Protein AF-0000000076583635 (afdb_homodimer)

Nearest PDB structures (foldseek):
  2ido-assembly1_A  TM=6.395E-01  e=7.841E-05  Escherichia coli
  9ava-assembly6_K  TM=5.886E-01  e=1.696E-04  Homo sapiens
  9ava-assembly2_B  TM=6.023E-01  e=4.446E-04  Homo sapiens
  9ava-assembly4_H  TM=5.929E-01  e=3.910E-04  Homo sapiens
  8fyc-assembly1_K  TM=5.347E-01  e=2.391E-02  Megasphaera

Secondary structure (DSSP, 8-state):
---------B-SSPPPHHHHHHH---HHHHTTSPBS-HHHHHHHHHHHTT--EEESSIIIIIHHHHHHHHHHTT--S-S-TT--EEEHHHHHHHHS--SHHHHHHHHH-S--TTTTT-HHHHHHHHHHHHHHHHHH-TTS-SSHHHHHHHHHTTBSSTTSSEEEETTEEEE-SGGGTT-BHHHHHHH-HHHHHHHHHHSTTHHHHHHHH-/---------B-SSPPPHHHHHHH---HHHHTTSPBS-HHHHHHHHHHHTT--EEESSIIIIIHHHHHHHHHHTT--S-S-TT--EEEHHHHHHHHS--SHHHHHHHHH-S--TTTTT-HHHHHHHHHHHHHHHHHH-TTS-SSHHHHHHHHHTTBSSTTSSEEEETTEEEE-SGGGTT-BHHHHHHH-HHHHHHHHHHSTTHHHHHHHH-

Solvent-accessible surface area (backbone atoms only — not comparable to full-atom values): 23650 Å² total; per-residue (Å²): 135,88,76,87,65,91,78,72,53,26,79,88,57,86,65,54,68,72,55,25,72,63,53,67,61,47,61,79,75,26,67,82,35,53,57,79,35,67,67,54,48,54,52,50,48,61,70,49,54,96,47,72,44,74,32,63,48,20,49,67,40,52,52,50,52,48,30,48,53,33,41,75,63,70,40,71,71,36,76,50,87,82,50,42,46,34,24,45,40,49,48,48,48,70,73,54,59,77,48,69,55,44,38,28,35,72,45,61,71,40,88,41,76,87,57,57,56,35,72,65,47,46,52,51,47,32,52,47,30,42,55,23,45,53,69,74,36,77,83,55,62,92,44,65,66,51,38,14,48,62,50,41,63,50,35,73,39,64,73,40,47,28,24,47,58,86,92,40,52,20,29,53,44,78,93,50,45,69,39,43,45,72,54,38,58,72,74,33,44,69,56,50,52,50,44,24,67,68,44,75,58,36,65,61,54,51,55,69,71,97,136,87,78,86,66,92,77,72,54,26,80,88,58,86,65,54,68,71,56,26,73,64,53,67,60,48,59,78,75,26,66,82,35,54,56,79,35,65,68,53,49,52,52,49,49,62,72,51,55,95,46,73,43,74,33,64,49,21,47,68,39,53,52,50,50,48,30,49,55,34,41,74,64,70,40,70,70,36,76,51,86,82,50,43,46,33,25,44,40,49,48,49,48,70,73,55,58,77,50,70,54,42,41,29,35,69,46,62,70,40,88,43,76,87,55,57,58,36,72,65,49,46,52,51,47,31,50,48,29,44,54,24,45,54,68,74,36,77,83,53,62,92,45,66,66,52,39,12,48,62,49,42,62,50,35,73,38,64,72,41,47,28,25,48,57,84,92,40,52,20,29,53,43,77,95,51,45,69,40,42,46,73,53,38,57,73,75,34,44,67,56,51,53,50,44,24,67,68,44,76,58,37,65,61,53,52,54,70,72,96

Structure (mmCIF, N/CA/C/O backbone):
data_AF-0000000076583635-model_v1
#
loop_
_entity.id
_entity.type
_entity.pdbx_description
1 polymer 'Exonuclease domain-containing protein'
#
loop_
_atom_site.group_PDB
_atom_site.id
_atom_site.type_symbol
_atom_site.label_atom_id
_atom_site.label_alt_id
_atom_site.label_comp_id
_atom_site.label_asym_id
_atom_site.label_entity_id
_atom_site.label_seq_id
_atom_site.pdbx_PDB_ins_code
_atom_site.Cartn_x
_atom_site.Cartn_y
_atom_site.Cartn_z
_atom_site.occupancy
_atom_site.B_iso_or_equiv
_atom_site.auth_seq_id
_atom_site.auth_comp_id
_atom_site.auth_asym_id
_atom_site.auth_atom_id
_atom_site.pdbx_PDB_model_num
ATOM 1 N N . MET A 1 1 ? 5.758 25.328 23.984 1 67.56 1 MET A N 1
ATOM 2 C CA . MET A 1 1 ? 5.074 24.672 22.891 1 67.56 1 MET A CA 1
ATOM 3 C C . MET A 1 1 ? 3.934 25.516 22.344 1 67.56 1 MET A C 1
ATOM 5 O O . MET A 1 1 ? 3.123 26.031 23.125 1 67.56 1 MET A O 1
ATOM 9 N N . GLN A 1 2 ? 4.137 25.953 21.094 1 82.69 2 GLN A N 1
ATOM 10 C CA . GLN A 1 2 ? 3.07 26.75 20.484 1 82.69 2 GLN A CA 1
ATOM 11 C C . GLN A 1 2 ? 2.064 25.844 19.766 1 82.69 2 GLN A C 1
ATOM 13 O O . GLN A 1 2 ? 2.443 24.859 19.141 1 82.69 2 GLN A O 1
ATOM 18 N N . VAL A 1 3 ? 0.842 26.078 20.125 1 80.94 3 VAL A N 1
ATOM 19 C CA . VAL A 1 3 ? -0.227 25.328 19.484 1 80.94 3 VAL A CA 1
ATOM 20 C C . VAL A 1 3 ? -1.047 26.25 18.594 1 80.94 3 VAL A C 1
ATOM 22 O O . VAL A 1 3 ? -1.527 27.297 19.047 1 80.94 3 VAL A O 1
ATOM 25 N N . LEU A 1 4 ? -0.968 25.875 17.391 1 83.06 4 LEU A N 1
ATOM 26 C CA . LEU A 1 4 ? -1.812 26.594 16.438 1 83.06 4 LEU A CA 1
ATOM 27 C C . LEU A 1 4 ? -3.02 25.75 16.047 1 83.06 4 LEU A C 1
ATOM 29 O O . LEU A 1 4 ? -2.875 24.734 15.359 1 83.06 4 LEU A O 1
ATOM 33 N N . GLY A 1 5 ? -4.168 26.078 16.547 1 76.38 5 GLY A N 1
ATOM 34 C CA . GLY A 1 5 ? -5.395 25.359 16.25 1 76.38 5 GLY A CA 1
ATOM 35 C C . GLY A 1 5 ? -5.902 24.547 17.422 1 76.38 5 GLY A C 1
ATOM 36 O O . GLY A 1 5 ? -5.418 24.703 18.547 1 76.38 5 GLY A O 1
ATOM 37 N N . PRO A 1 6 ? -6.824 23.875 17.078 1 82.69 6 PRO A N 1
ATOM 38 C CA . PRO A 1 6 ? -7.41 23.5 15.789 1 82.69 6 PRO A CA 1
ATOM 39 C C . PRO A 1 6 ? -8.227 24.641 15.164 1 82.69 6 PRO A C 1
ATOM 41 O O . PRO A 1 6 ? -8.875 25.406 15.883 1 82.69 6 PRO A O 1
ATOM 44 N N . HIS A 1 7 ? -8.086 24.703 13.859 1 87.94 7 HIS A N 1
ATOM 45 C CA . HIS A 1 7 ? -8.883 25.578 13.023 1 87.94 7 HIS A CA 1
ATOM 46 C C . HIS A 1 7 ? -9.734 24.797 12.039 1 87.94 7 HIS A C 1
ATOM 48 O O . HIS A 1 7 ? -9.273 23.812 11.469 1 87.94 7 HIS A O 1
ATOM 54 N N . ARG A 1 8 ? -10.969 25.266 11.891 1 89.69 8 ARG A N 1
ATOM 55 C CA . ARG A 1 8 ? -11.828 24.719 10.852 1 89.69 8 ARG A CA 1
ATOM 56 C C . ARG A 1 8 ? -11.93 25.688 9.664 1 89.69 8 ARG A C 1
ATOM 58 O O . ARG A 1 8 ? -12.047 26.891 9.852 1 89.69 8 ARG A O 1
ATOM 65 N N . PHE A 1 9 ? -11.758 25.109 8.555 1 91.69 9 PHE A N 1
ATOM 66 C CA . PHE A 1 9 ? -11.898 25.906 7.34 1 91.69 9 PHE A CA 1
ATOM 67 C C . PHE A 1 9 ? -13.039 25.375 6.477 1 91.69 9 PHE A C 1
ATOM 69 O O . PHE A 1 9 ? -13.281 24.172 6.426 1 91.69 9 PHE A O 1
ATOM 76 N N . ASN A 1 10 ? -13.703 26.297 5.805 1 91.19 10 ASN A N 1
ATOM 77 C CA . ASN A 1 10 ? -14.695 25.938 4.809 1 91.19 10 ASN A CA 1
ATOM 78 C C . ASN A 1 10 ? -14.047 25.391 3.539 1 91.19 10 ASN A C 1
ATOM 80 O O . ASN A 1 10 ? -13.312 26.109 2.857 1 91.19 10 ASN A O 1
ATOM 84 N N . PRO A 1 11 ? -14.297 24.141 3.215 1 88.62 11 PRO A N 1
ATOM 85 C CA . PRO A 1 11 ? -13.664 23.547 2.039 1 88.62 11 PRO A CA 1
ATOM 86 C C . PRO A 1 11 ? -14.305 24 0.728 1 88.62 11 PRO A C 1
ATOM 88 O O . PRO A 1 11 ? -13.758 23.734 -0.35 1 88.62 11 PRO A O 1
ATOM 91 N N . ASP A 1 12 ? -15.383 24.609 0.756 1 86.31 12 ASP A N 1
ATOM 92 C CA . ASP A 1 12 ? -16.109 25.141 -0.391 1 86.31 12 ASP A CA 1
ATOM 93 C C . ASP A 1 12 ? -16.703 24.016 -1.235 1 86.31 12 ASP A C 1
ATOM 95 O O . ASP A 1 12 ? -17.031 24.219 -2.408 1 86.31 12 ASP A O 1
ATOM 99 N N . ILE A 1 13 ? -16.625 22.828 -0.753 1 86.12 13 ILE A N 1
ATOM 100 C CA . ILE A 1 13 ? -17.266 21.656 -1.351 1 86.12 13 ILE A CA 1
ATOM 101 C C . ILE A 1 13 ? -18.016 20.859 -0.272 1 86.12 13 ILE A C 1
ATOM 103 O O . ILE A 1 13 ? -17.656 20.938 0.909 1 86.12 13 ILE A O 1
ATOM 107 N N . PRO A 1 14 ? -19.031 20.234 -0.722 1 88.75 14 PRO A N 1
ATOM 108 C CA . PRO A 1 14 ? -19.75 19.422 0.274 1 88.75 14 PRO A CA 1
ATOM 109 C C . PRO A 1 14 ? -18.859 18.359 0.917 1 88.75 14 PRO A C 1
ATOM 111 O O . PRO A 1 14 ? -18.031 17.75 0.238 1 88.75 14 PRO A O 1
ATOM 114 N N . ILE A 1 15 ? -19.047 18.203 2.211 1 85.31 15 ILE A N 1
ATOM 115 C CA . ILE A 1 15 ? -18.344 17.156 2.945 1 85.31 15 ILE A CA 1
ATOM 116 C C . ILE A 1 15 ? -19.031 15.812 2.729 1 85.31 15 ILE A C 1
ATOM 118 O O . ILE A 1 15 ? -20.234 15.664 3.012 1 85.31 15 ILE A O 1
ATOM 122 N N . PRO A 1 16 ? -18.234 14.883 2.254 1 80.88 16 PRO A N 1
ATOM 123 C CA . PRO A 1 16 ? -18.844 13.57 2.043 1 80.88 16 PRO A CA 1
ATOM 124 C C . PRO A 1 16 ? -19.406 12.969 3.328 1 80.88 16 PRO A C 1
ATOM 126 O O . PRO A 1 16 ? -18.828 13.125 4.402 1 80.88 16 PRO A O 1
ATOM 129 N N . ALA A 1 17 ? -20.484 12.211 3.223 1 81.5 17 ALA A N 1
ATOM 130 C CA . ALA A 1 17 ? -21.172 11.602 4.363 1 81.5 17 ALA A CA 1
ATOM 131 C C . ALA A 1 17 ? -20.234 10.641 5.109 1 81.5 17 ALA A C 1
ATOM 133 O O . ALA A 1 17 ? -20.266 10.57 6.34 1 81.5 17 ALA A O 1
ATOM 134 N N . GLU A 1 18 ? -19.391 10 4.387 1 76.56 18 GLU A N 1
ATOM 135 C CA . GLU A 1 18 ? -18.453 9.047 4.977 1 76.56 18 GLU A CA 1
ATOM 136 C C . GLU A 1 18 ? -17.438 9.742 5.883 1 76.56 18 GLU A C 1
ATOM 138 O O . GLU A 1 18 ? -17.062 9.211 6.926 1 76.56 18 GLU A O 1
ATOM 143 N N . ALA A 1 19 ? -17.031 10.867 5.445 1 78.88 19 ALA A N 1
ATOM 144 C CA . ALA A 1 19 ? -16.094 11.641 6.254 1 78.88 19 ALA A CA 1
ATOM 145 C C . ALA A 1 19 ? -16.766 12.148 7.531 1 78.88 19 ALA A C 1
ATOM 147 O O . ALA A 1 19 ? -16.188 12.055 8.617 1 78.88 19 ALA A O 1
ATOM 148 N N . THR A 1 20 ? -18.016 12.617 7.387 1 84.69 20 THR A N 1
ATOM 149 C CA . THR A 1 20 ? -18.781 13.094 8.531 1 84.69 20 THR A CA 1
ATOM 150 C C . THR A 1 20 ? -18.984 11.969 9.547 1 84.69 20 THR A C 1
ATOM 152 O O . THR A 1 20 ? -18.938 12.203 10.75 1 84.69 20 THR A O 1
ATOM 155 N N . ALA A 1 21 ? -19.172 10.844 9.086 1 82.06 21 ALA A N 1
ATOM 156 C CA . ALA A 1 21 ? -19.391 9.695 9.945 1 82.06 21 ALA A CA 1
ATOM 157 C C . ALA A 1 21 ? -18.156 9.383 10.789 1 82.06 21 ALA A C 1
ATOM 159 O O . ALA A 1 21 ? -18.266 8.867 11.898 1 82.06 21 ALA A O 1
ATOM 160 N N . ILE A 1 22 ? -17.047 9.781 10.312 1 78.56 22 ILE A N 1
ATOM 161 C CA . ILE A 1 22 ? -15.781 9.453 10.961 1 78.56 22 ILE A CA 1
ATOM 162 C C . ILE A 1 22 ? -15.406 10.562 11.938 1 78.56 22 ILE A C 1
ATOM 164 O O . ILE A 1 22 ? -15.148 10.297 13.117 1 78.56 22 ILE A O 1
ATOM 168 N N . HIS A 1 23 ? -15.383 11.773 11.438 1 81.5 23 HIS A N 1
ATOM 169 C CA . HIS A 1 23 ? -14.836 12.828 12.281 1 81.5 23 HIS A CA 1
ATOM 170 C C . HIS A 1 23 ? -15.953 13.688 12.883 1 81.5 23 HIS A C 1
ATOM 172 O O . HIS A 1 23 ? -15.695 14.523 13.75 1 81.5 23 HIS A O 1
ATOM 178 N N . GLY A 1 24 ? -17.219 13.625 12.367 1 85.31 24 GLY A N 1
ATOM 179 C CA . GLY A 1 24 ? -18.375 14.273 12.969 1 85.31 24 GLY A CA 1
ATOM 180 C C . GLY A 1 24 ? -18.547 15.711 12.523 1 85.31 24 GLY A C 1
ATOM 181 O O . GLY A 1 24 ? -19.406 16.422 13.031 1 85.31 24 GLY A O 1
ATOM 182 N N . ILE A 1 25 ? -17.734 16.203 11.617 1 89 25 ILE A N 1
ATOM 183 C CA . ILE A 1 25 ? -17.812 17.578 11.125 1 89 25 ILE A CA 1
ATOM 184 C C . ILE A 1 25 ? -18.781 17.641 9.945 1 89 25 ILE A C 1
ATOM 186 O O . ILE A 1 25 ? -18.641 16.891 8.977 1 89 25 ILE A O 1
ATOM 190 N N . THR A 1 26 ? -19.75 18.453 10.039 1 92.38 26 THR A N 1
ATOM 191 C CA . THR A 1 26 ? -20.766 18.578 9 1 92.38 26 THR A CA 1
ATOM 192 C C . THR A 1 26 ? -20.547 19.859 8.195 1 92.38 26 THR A C 1
ATOM 194 O O . THR A 1 26 ? -19.766 20.719 8.578 1 92.38 26 THR A O 1
ATOM 197 N N . ASP A 1 27 ? -21.344 19.906 7.082 1 92.62 27 ASP A N 1
ATOM 198 C CA . ASP A 1 27 ? -21.297 21.125 6.273 1 92.62 27 ASP A CA 1
ATOM 199 C C . ASP A 1 27 ? -21.75 22.344 7.082 1 92.62 27 ASP A C 1
ATOM 201 O O . ASP A 1 27 ? -21.203 23.438 6.922 1 92.62 27 ASP A O 1
ATOM 205 N N . ALA A 1 28 ? -22.688 22.188 7.887 1 95 28 ALA A N 1
ATOM 206 C CA . ALA A 1 28 ? -23.203 23.266 8.727 1 95 28 ALA A CA 1
ATOM 207 C C . ALA A 1 28 ? -22.125 23.766 9.68 1 95 28 ALA A C 1
ATOM 209 O O . ALA A 1 28 ? -22.062 24.969 9.961 1 95 28 ALA A O 1
ATOM 210 N N . ASP A 1 29 ? -21.281 22.875 10.133 1 93.81 29 ASP A N 1
ATOM 211 C CA . ASP A 1 29 ? -20.234 23.203 11.094 1 93.81 29 ASP A CA 1
ATOM 212 C C . ASP A 1 29 ? -19.203 24.141 10.484 1 93.81 29 ASP A C 1
ATOM 214 O O . ASP A 1 29 ? -18.547 24.906 11.195 1 93.81 29 ASP A O 1
ATOM 218 N N . VAL A 1 30 ? -19.125 24.031 9.109 1 93.56 30 VAL A N 1
ATOM 219 C CA . VAL A 1 30 ? -18.016 24.766 8.508 1 93.56 30 VAL A CA 1
ATOM 220 C C . VAL A 1 30 ? -18.562 25.859 7.59 1 93.56 30 VAL A C 1
ATOM 222 O O . VAL A 1 30 ? -17.797 26.578 6.938 1 93.56 30 VAL A O 1
ATOM 225 N N . ALA A 1 31 ? -19.828 26.031 7.551 1 92.81 31 ALA A N 1
ATOM 226 C CA . ALA A 1 31 ? -20.469 26.953 6.621 1 92.81 31 ALA A CA 1
ATOM 227 C C . ALA A 1 31 ? -20.016 28.375 6.855 1 92.81 31 ALA A C 1
ATOM 229 O O . ALA A 1 31 ? -19.859 29.156 5.906 1 92.81 31 ALA A O 1
ATOM 230 N N . THR A 1 32 ? -19.719 28.766 8.117 1 93.75 32 THR A N 1
ATOM 231 C CA . THR A 1 32 ? -19.375 30.141 8.438 1 93.75 32 THR A CA 1
ATOM 232 C C . THR A 1 32 ? -17.875 30.266 8.719 1 93.75 32 THR A C 1
ATOM 234 O O . THR A 1 32 ? -17.406 31.344 9.094 1 93.75 32 THR A O 1
ATOM 237 N N . CYS A 1 33 ? -17.234 29.188 8.641 1 92.81 33 CYS A N 1
ATOM 238 C CA . CYS A 1 33 ? -15.789 29.219 8.836 1 92.81 33 CYS A CA 1
ATOM 239 C C . CYS A 1 33 ? -15.094 29.891 7.656 1 92.81 33 CYS A C 1
ATOM 241 O O . CYS A 1 33 ? -15.633 29.922 6.547 1 92.81 33 CYS A O 1
ATOM 243 N N . PRO A 1 34 ? -13.953 30.453 7.969 1 91.75 34 PRO A N 1
ATOM 244 C CA . PRO A 1 34 ? -13.203 31.031 6.848 1 91.75 34 PRO A CA 1
ATOM 245 C C . PRO A 1 34 ? -12.68 29.984 5.879 1 91.75 34 PRO A C 1
ATOM 247 O O . PRO A 1 34 ? -12.516 28.812 6.258 1 91.75 34 PRO A O 1
ATOM 250 N N . LYS A 1 35 ? -12.484 30.406 4.668 1 90 35 LYS A N 1
ATOM 251 C CA . LYS A 1 35 ? -11.773 29.562 3.711 1 90 35 LYS A CA 1
ATOM 252 C C . LYS A 1 35 ? -10.266 29.594 3.953 1 90 35 LYS A C 1
ATOM 254 O O . LYS A 1 35 ? -9.75 30.562 4.516 1 90 35 LYS A O 1
ATOM 259 N N . PHE A 1 36 ? -9.664 28.469 3.646 1 90.5 36 PHE A N 1
ATOM 260 C CA . PHE A 1 36 ? -8.211 28.562 3.627 1 90.5 36 PHE A CA 1
ATOM 261 C C . PHE A 1 36 ? -7.738 29.531 2.551 1 90.5 36 PHE A C 1
ATOM 263 O O . PHE A 1 36 ? -7.672 29.172 1.372 1 90.5 36 PHE A O 1
ATOM 270 N N . GLY A 1 37 ? -7.547 30.703 2.9 1 88.69 37 GLY A N 1
ATOM 271 C CA . GLY A 1 37 ? -7.141 31.766 1.997 1 88.69 37 GLY A CA 1
ATOM 272 C C . GLY A 1 37 ? -5.773 32.344 2.328 1 88.69 37 GLY A C 1
ATOM 273 O O . GLY A 1 37 ? -4.98 31.703 3.023 1 88.69 37 GLY A O 1
ATOM 274 N N . ASP A 1 38 ? -5.652 33.469 1.847 1 83.81 38 ASP A N 1
ATOM 275 C CA . ASP A 1 38 ? -4.34 34.125 1.933 1 83.81 38 ASP A CA 1
ATOM 276 C C . ASP A 1 38 ? -3.947 34.375 3.387 1 83.81 38 ASP A C 1
ATOM 278 O O . ASP A 1 38 ? -2.816 34.094 3.785 1 83.81 38 ASP A O 1
ATOM 282 N N . ALA A 1 39 ? -4.879 34.75 4.148 1 84.62 39 ALA A N 1
ATOM 283 C CA . ALA A 1 39 ? -4.566 35.094 5.535 1 84.62 39 ALA A CA 1
ATOM 284 C C . ALA A 1 39 ? -4.176 33.844 6.324 1 84.62 39 ALA A C 1
ATOM 286 O O . ALA A 1 39 ? -3.176 33.844 7.047 1 84.62 39 ALA A O 1
ATOM 287 N N . ALA A 1 40 ? -4.922 32.875 6.145 1 87.81 40 ALA A N 1
ATOM 288 C CA . ALA A 1 40 ? -4.609 31.609 6.824 1 87.81 40 ALA A CA 1
ATOM 289 C C . ALA A 1 40 ? -3.287 31.031 6.332 1 87.81 40 ALA A C 1
ATOM 291 O O . ALA A 1 40 ? -2.484 30.547 7.125 1 87.81 40 ALA A O 1
ATOM 292 N N . ALA A 1 41 ? -3.068 31.125 5.062 1 90.62 41 ALA A N 1
ATOM 293 C CA . ALA A 1 41 ? -1.845 30.594 4.461 1 90.62 41 ALA A CA 1
ATOM 294 C C . ALA A 1 41 ? -0.61 31.266 5.043 1 90.62 41 ALA A C 1
ATOM 296 O O . ALA A 1 41 ? 0.371 30.609 5.387 1 90.62 41 ALA A O 1
ATOM 297 N N . VAL A 1 42 ? -0.7 32.562 5.191 1 90.62 42 VAL A N 1
ATOM 298 C CA . VAL A 1 42 ? 0.425 33.344 5.727 1 90.62 42 VAL A CA 1
ATOM 299 C C . VAL A 1 42 ? 0.667 32.938 7.184 1 90.62 42 VAL A C 1
ATOM 301 O O . VAL A 1 42 ? 1.811 32.75 7.598 1 90.62 42 VAL A O 1
ATOM 304 N N . GLU A 1 43 ? -0.376 32.812 7.895 1 91.19 43 GLU A N 1
ATOM 305 C CA . GLU A 1 43 ? -0.261 32.438 9.297 1 91.19 43 GLU A CA 1
ATOM 306 C C . GLU A 1 43 ? 0.378 31.047 9.445 1 91.19 43 GLU A C 1
ATOM 308 O O . GLU A 1 43 ? 1.306 30.875 10.234 1 91.19 43 GLU A O 1
ATOM 313 N N . TYR A 1 44 ? -0.078 30.172 8.68 1 92 44 TYR A N 1
ATOM 314 C CA . TYR A 1 44 ? 0.427 28.797 8.773 1 92 44 TYR A CA 1
ATOM 315 C C . TYR A 1 44 ? 1.845 28.703 8.227 1 92 44 TYR A C 1
ATOM 317 O O . TYR A 1 44 ? 2.656 27.906 8.719 1 92 44 TYR A O 1
ATOM 325 N N . MET A 1 45 ? 2.092 29.438 7.23 1 92.19 45 MET A N 1
ATOM 326 C CA . MET A 1 45 ? 3.447 29.469 6.691 1 92.19 45 MET A CA 1
ATOM 327 C C . MET A 1 45 ? 4.441 29.938 7.746 1 92.19 45 MET A C 1
ATOM 329 O O . MET A 1 45 ? 5.52 29.359 7.895 1 92.19 45 MET A O 1
ATOM 333 N N . HIS A 1 46 ? 4.047 30.984 8.453 1 92.12 46 HIS A N 1
ATOM 334 C CA . HIS A 1 46 ? 4.898 31.516 9.516 1 92.12 46 HIS A CA 1
ATOM 335 C C . HIS A 1 46 ? 5.062 30.5 10.641 1 92.12 46 HIS A C 1
ATOM 337 O O . HIS A 1 46 ? 6.164 30.328 11.164 1 92.12 46 HIS A O 1
ATOM 343 N N . PHE A 1 47 ? 4.031 29.891 10.945 1 92.31 47 PHE A N 1
ATOM 344 C CA . PHE A 1 47 ? 4.031 28.906 12.031 1 92.31 47 PHE A CA 1
ATOM 345 C C . PHE A 1 47 ? 4.938 27.734 11.695 1 92.31 47 PHE A C 1
ATOM 347 O O . PHE A 1 47 ? 5.641 27.219 12.562 1 92.31 47 PHE A O 1
ATOM 354 N N . MET A 1 48 ? 4.945 27.328 10.43 1 92.75 48 MET A N 1
ATOM 355 C CA . MET A 1 48 ? 5.633 26.109 10.016 1 92.75 48 MET A CA 1
ATOM 356 C C . MET A 1 48 ? 7.039 26.422 9.516 1 92.75 48 MET A C 1
ATOM 358 O O . MET A 1 48 ? 7.805 25.5 9.195 1 92.75 48 MET A O 1
ATOM 362 N N . GLN A 1 49 ? 7.277 27.656 9.453 1 87.94 49 GLN A N 1
ATOM 363 C CA . GLN A 1 49 ? 8.57 28.047 8.898 1 87.94 49 GLN A CA 1
ATOM 364 C C . GLN A 1 49 ? 9.719 27.453 9.695 1 87.94 49 GLN A C 1
ATOM 366 O O . GLN A 1 49 ? 9.727 27.516 10.93 1 87.94 49 GLN A O 1
ATOM 371 N N . ASP A 1 50 ? 10.688 26.766 9.07 1 88.62 50 ASP A N 1
ATOM 372 C CA . ASP A 1 50 ? 11.906 26.188 9.633 1 88.62 50 ASP A CA 1
ATOM 373 C C . ASP A 1 50 ? 11.586 25.062 10.602 1 88.62 50 ASP A C 1
ATOM 375 O O . ASP A 1 50 ? 12.312 24.844 11.57 1 88.62 50 ASP A O 1
ATOM 379 N N . CYS A 1 51 ? 10.453 24.547 10.469 1 93.25 51 CYS A N 1
ATOM 380 C CA . CYS A 1 51 ? 10.078 23.422 11.305 1 93.25 51 CYS A CA 1
ATOM 381 C C . CYS A 1 51 ? 10.242 22.109 10.555 1 93.25 51 CYS A C 1
ATOM 383 O O . CYS A 1 51 ? 10.07 22.047 9.336 1 93.25 51 CYS A O 1
ATOM 385 N N . ASP A 1 52 ? 10.656 21.094 11.352 1 95.38 52 ASP A N 1
ATOM 386 C CA . ASP A 1 52 ? 10.484 19.719 10.883 1 95.38 52 ASP A CA 1
ATOM 387 C C . ASP A 1 52 ? 9.055 19.234 11.094 1 95.38 52 ASP A C 1
ATOM 389 O O . ASP A 1 52 ? 8.32 19.781 11.922 1 95.38 52 ASP A O 1
ATOM 393 N N . LEU A 1 53 ? 8.648 18.297 10.273 1 95.75 53 LEU A N 1
ATOM 394 C CA . LEU A 1 53 ? 7.281 17.797 10.359 1 95.75 53 LEU A CA 1
ATOM 395 C C . LEU A 1 53 ? 7.254 16.375 10.891 1 95.75 53 LEU A C 1
ATOM 397 O O . LEU A 1 53 ? 8.164 15.586 10.617 1 95.75 53 LEU A O 1
ATOM 401 N N . HIS A 1 54 ? 6.266 16.094 11.656 1 96.88 54 HIS A N 1
ATOM 402 C CA . HIS A 1 54 ? 6 14.742 12.125 1 96.88 54 HIS A CA 1
ATOM 403 C C . HIS A 1 54 ? 4.508 14.422 12.055 1 96.88 54 HIS A C 1
ATOM 405 O O . HIS A 1 54 ? 3.67 15.297 12.289 1 96.88 54 HIS A O 1
ATOM 411 N N . GLY A 1 55 ? 4.191 13.195 11.711 1 96 55 GLY A N 1
ATOM 412 C CA . GLY A 1 55 ? 2.828 12.688 11.734 1 96 55 GLY A CA 1
ATOM 413 C C . GLY A 1 55 ? 2.742 11.188 11.516 1 96 55 GLY A C 1
ATOM 414 O O . GLY A 1 55 ? 3.764 10.5 11.516 1 96 55 GLY A O 1
ATOM 415 N N . PHE A 1 56 ? 1.521 10.719 11.445 1 95.69 56 PHE A N 1
ATOM 416 C CA . PHE A 1 56 ? 1.229 9.328 11.133 1 95.69 56 PHE A CA 1
ATOM 417 C C . PHE A 1 56 ? 0.632 9.195 9.734 1 95.69 56 PHE A C 1
ATOM 419 O O . PHE A 1 56 ? -0.498 9.625 9.5 1 95.69 56 PHE A O 1
ATOM 426 N N . ASN A 1 57 ? 1.396 8.586 8.859 1 93.62 57 ASN A N 1
ATOM 427 C CA . ASN A 1 57 ? 1.095 8.555 7.43 1 93.62 57 ASN A CA 1
ATOM 428 C C . ASN A 1 57 ? 1.111 9.953 6.816 1 93.62 57 ASN A C 1
ATOM 430 O O . ASN A 1 57 ? 0.323 10.25 5.922 1 93.62 57 ASN A O 1
ATOM 434 N N . ALA A 1 58 ? 1.961 10.773 7.332 1 93.69 58 ALA A N 1
ATOM 435 C CA . ALA A 1 58 ? 1.969 12.195 6.996 1 93.69 58 ALA A CA 1
ATOM 436 C C . ALA A 1 58 ? 2.58 12.43 5.617 1 93.69 58 ALA A C 1
ATOM 438 O O . ALA A 1 58 ? 2.205 13.375 4.918 1 93.69 58 ALA A O 1
ATOM 439 N N . ARG A 1 59 ? 3.521 11.609 5.219 1 90.56 59 ARG A N 1
ATOM 440 C CA . ARG A 1 59 ? 4.219 11.805 3.953 1 90.56 59 ARG A CA 1
ATOM 441 C C . ARG A 1 59 ? 3.26 11.664 2.775 1 90.56 59 ARG A C 1
ATOM 443 O O . ARG A 1 59 ? 3.254 12.5 1.87 1 90.56 59 ARG A O 1
ATOM 450 N N . ARG A 1 60 ? 2.375 10.711 2.898 1 85.25 60 ARG A N 1
ATOM 451 C CA . ARG A 1 60 ? 1.535 10.391 1.75 1 85.25 60 ARG A CA 1
ATOM 452 C C . ARG A 1 60 ? 0.173 11.062 1.86 1 85.25 60 ARG A C 1
ATOM 454 O O . ARG A 1 60 ? -0.622 11.031 0.918 1 85.25 60 ARG A O 1
ATOM 461 N N . PHE A 1 61 ? -0.048 11.695 2.967 1 87.81 61 PHE A N 1
ATOM 462 C CA . PHE A 1 61 ? -1.367 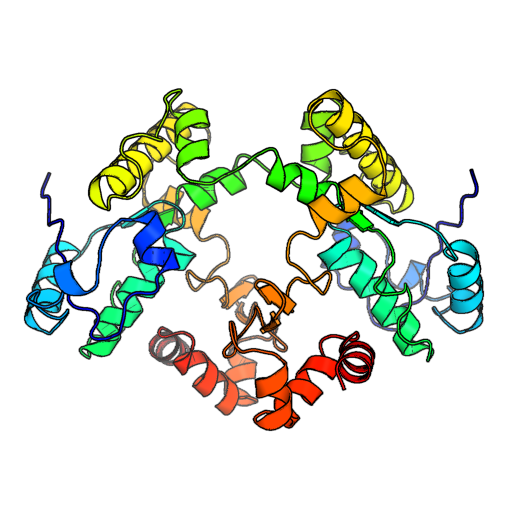12.289 3.141 1 87.81 61 PHE A CA 1
ATOM 463 C C . PHE A 1 61 ? -1.251 13.758 3.523 1 87.81 61 PHE A C 1
ATOM 465 O O . PHE A 1 61 ? -1.363 14.641 2.668 1 87.81 61 PHE A O 1
ATOM 472 N N . ASP A 1 62 ? -0.775 14.062 4.719 1 88.62 62 ASP A N 1
ATOM 473 C CA . ASP A 1 62 ? -0.788 15.406 5.277 1 88.62 62 ASP A CA 1
ATOM 474 C C . ASP A 1 62 ? 0.096 16.344 4.461 1 88.62 62 ASP A C 1
ATOM 476 O O . ASP A 1 62 ? -0.308 17.469 4.145 1 88.62 62 ASP A O 1
ATOM 480 N N . VAL A 1 63 ? 1.235 15.906 4.172 1 89.31 63 VAL A N 1
ATOM 481 C CA . VAL A 1 63 ? 2.18 16.75 3.447 1 89.31 63 VAL A CA 1
ATOM 482 C C . VAL A 1 63 ? 1.608 17.109 2.078 1 89.31 63 VAL A C 1
ATOM 484 O O . VAL A 1 63 ? 1.68 18.266 1.651 1 89.31 63 VAL A O 1
ATOM 487 N N . LEU A 1 64 ? 0.999 16.125 1.444 1 82.88 64 LEU A N 1
ATOM 488 C CA . LEU A 1 64 ? 0.399 16.359 0.135 1 82.88 64 LEU A CA 1
ATOM 489 C C . LEU A 1 64 ? -0.781 17.312 0.24 1 82.88 64 LEU A C 1
ATOM 491 O O . LEU A 1 64 ? -0.939 18.203 -0.599 1 82.88 64 LEU A O 1
ATOM 495 N N . LEU A 1 65 ? -1.556 17.156 1.262 1 83.94 65 LEU A N 1
ATOM 496 C CA . LEU A 1 65 ? -2.705 18.016 1.482 1 83.94 65 LEU A CA 1
ATOM 497 C C . LEU A 1 65 ? -2.26 19.453 1.728 1 83.94 65 LEU A C 1
ATOM 499 O O . LEU A 1 65 ? -2.832 20.391 1.165 1 83.94 65 LEU A O 1
ATOM 503 N N . ILE A 1 66 ? -1.284 19.594 2.529 1 88.69 66 ILE A N 1
ATOM 504 C CA . ILE A 1 66 ? -0.76 20.922 2.842 1 88.69 66 ILE A CA 1
ATOM 505 C C . ILE A 1 66 ? -0.238 21.578 1.568 1 88.69 66 ILE A C 1
ATOM 507 O O . ILE A 1 66 ? -0.561 22.734 1.285 1 88.69 66 ILE A O 1
ATOM 511 N N . ARG A 1 67 ? 0.469 20.891 0.815 1 85.25 67 ARG A N 1
ATOM 512 C CA . ARG A 1 67 ? 1.036 21.422 -0.417 1 85.25 67 ARG A CA 1
ATOM 513 C C . ARG A 1 67 ? -0.062 21.844 -1.391 1 85.25 67 ARG A C 1
ATOM 515 O O . ARG A 1 67 ? 0.04 22.875 -2.045 1 85.25 67 ARG A O 1
ATOM 522 N N . THR A 1 68 ? -1.044 21.031 -1.451 1 82.19 68 THR A N 1
ATOM 523 C CA . THR A 1 68 ? -2.154 21.297 -2.357 1 82.19 68 THR A CA 1
ATOM 524 C C . THR A 1 68 ? -2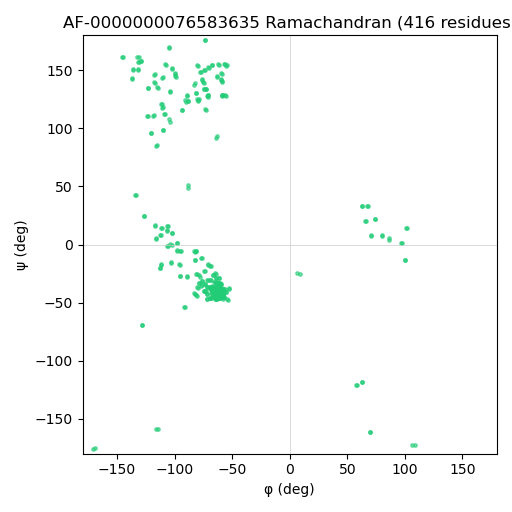.898 22.562 -1.934 1 82.19 68 THR A C 1
ATOM 526 O O . THR A 1 68 ? -3.242 23.406 -2.773 1 82.19 68 THR A O 1
ATOM 529 N N . GLU A 1 69 ? -3.131 22.734 -0.682 1 85.06 69 GLU A N 1
ATOM 530 C CA . GLU A 1 69 ? -3.857 23.891 -0.181 1 85.06 69 GLU A CA 1
ATOM 531 C C . GLU A 1 69 ? -3.043 25.172 -0.361 1 85.06 69 GLU A C 1
ATOM 533 O O . GLU A 1 69 ? -3.592 26.219 -0.708 1 85.06 69 GLU A O 1
ATOM 538 N N . PHE A 1 70 ? -1.79 25.047 -0.148 1 88.62 70 PHE A N 1
ATOM 539 C CA . PHE A 1 70 ? -0.932 26.203 -0.353 1 88.62 70 PHE A CA 1
ATOM 540 C C . PHE A 1 70 ? -0.87 26.578 -1.829 1 88.62 70 PHE A C 1
ATOM 542 O O . PHE A 1 70 ? -0.899 27.766 -2.176 1 88.62 70 PHE A O 1
ATOM 549 N N . LYS A 1 71 ? -0.842 25.594 -2.646 1 83.88 71 LYS A N 1
ATOM 550 C CA . LYS A 1 71 ? -0.842 25.828 -4.09 1 83.88 71 LYS A CA 1
ATOM 551 C C . LYS A 1 71 ? -2.107 26.562 -4.527 1 83.88 71 LYS A C 1
ATOM 553 O O . LYS A 1 71 ? -2.055 27.438 -5.395 1 83.88 71 LYS A O 1
ATOM 558 N N . ARG A 1 72 ? -3.174 26.25 -3.945 1 83.62 72 ARG A N 1
ATOM 559 C CA . ARG A 1 72 ? -4.461 26.844 -4.293 1 83.62 72 ARG A CA 1
ATOM 560 C C . ARG A 1 72 ? -4.457 28.359 -4.066 1 83.62 72 ARG A C 1
ATOM 562 O O . ARG A 1 72 ? -5.176 29.094 -4.742 1 83.62 72 ARG A O 1
ATOM 569 N N . VAL A 1 73 ? -3.68 28.797 -3.15 1 89.12 73 VAL A N 1
ATOM 570 C CA . VAL A 1 73 ? -3.639 30.219 -2.844 1 89.12 73 VAL A CA 1
ATOM 571 C C . VAL A 1 73 ? -2.395 30.844 -3.473 1 89.12 73 VAL A C 1
ATOM 573 O O . VAL A 1 73 ? -1.973 31.938 -3.074 1 89.12 73 VAL A O 1
ATOM 576 N N . GLY A 1 74 ? -1.737 30.125 -4.277 1 87.62 74 GLY A N 1
ATOM 577 C CA . GLY A 1 74 ? -0.668 30.688 -5.086 1 87.62 74 GLY A CA 1
ATOM 578 C C . GLY A 1 74 ? 0.708 30.484 -4.48 1 87.62 74 GLY A C 1
ATOM 579 O O . GLY A 1 74 ? 1.699 31.016 -4.988 1 87.62 74 GLY A O 1
ATOM 580 N N . ILE A 1 75 ? 0.797 29.844 -3.396 1 86.81 75 ILE A N 1
ATOM 581 C CA . ILE A 1 75 ? 2.088 29.547 -2.779 1 86.81 75 ILE A CA 1
ATOM 582 C C . ILE A 1 75 ? 2.572 28.172 -3.221 1 86.81 75 ILE A C 1
ATOM 584 O O . ILE A 1 75 ? 2.02 27.156 -2.807 1 86.81 75 ILE A O 1
ATOM 588 N N . LEU A 1 76 ? 3.621 28.25 -3.883 1 82 76 LEU A N 1
ATOM 589 C CA . LEU A 1 76 ? 4.129 27.016 -4.453 1 82 76 LEU A CA 1
ATOM 590 C C . LEU A 1 76 ? 5.25 26.438 -3.596 1 82 76 LEU A C 1
ATOM 592 O O . LEU A 1 76 ? 5.945 27.188 -2.896 1 82 76 LEU A O 1
ATOM 596 N N . ASN A 1 77 ? 5.387 25.188 -3.525 1 79.69 77 ASN A N 1
ATOM 597 C CA . ASN A 1 77 ? 6.508 24.453 -2.951 1 79.69 77 ASN A CA 1
ATOM 598 C C . ASN A 1 77 ? 6.59 24.641 -1.439 1 79.69 77 ASN A C 1
ATOM 600 O O . ASN A 1 77 ? 7.664 24.906 -0.897 1 79.69 77 ASN A O 1
ATOM 604 N N . PHE A 1 78 ? 5.496 24.766 -0.876 1 86.56 78 PHE A N 1
ATOM 605 C CA . PHE A 1 78 ? 5.461 24.797 0.581 1 86.56 78 PHE A CA 1
ATOM 606 C C . PHE A 1 78 ? 4.707 23.609 1.14 1 86.56 78 PHE A C 1
ATOM 608 O O . PHE A 1 78 ? 3.592 23.312 0.706 1 86.56 78 PHE A O 1
ATOM 615 N N . PRO A 1 79 ? 5.199 22.953 2.162 1 88.88 79 PRO A N 1
ATOM 616 C CA . PRO A 1 79 ? 6.547 23.094 2.715 1 88.88 79 PRO A CA 1
ATOM 617 C C . PRO A 1 79 ? 7.641 22.734 1.71 1 88.88 79 PRO A C 1
ATOM 619 O O . PRO A 1 79 ? 7.379 22.016 0.739 1 88.88 79 PRO A O 1
ATOM 622 N N . PRO A 1 80 ? 8.812 23.297 1.909 1 84.62 80 PRO A N 1
ATOM 623 C CA . PRO A 1 80 ? 9.922 22.984 1.003 1 84.62 80 PRO A CA 1
ATOM 624 C C . PRO A 1 80 ? 10.219 21.484 0.916 1 84.62 80 PRO A C 1
ATOM 626 O O . PRO A 1 80 ? 9.992 20.75 1.88 1 84.62 80 PRO A O 1
ATOM 629 N N . LEU A 1 81 ? 10.797 21.078 -0.178 1 79.44 81 LEU A N 1
ATOM 630 C CA . LEU A 1 81 ? 11.094 19.672 -0.432 1 79.44 81 LEU A CA 1
ATOM 631 C C . LEU A 1 81 ? 12.109 19.141 0.576 1 79.44 81 LEU A C 1
ATOM 633 O O . LEU A 1 81 ? 12.078 17.953 0.927 1 79.44 81 LEU A O 1
ATOM 637 N N . GLU A 1 82 ? 12.906 20.047 1.025 1 84.38 82 GLU A N 1
ATOM 638 C CA . GLU A 1 82 ? 13.984 19.641 1.919 1 84.38 82 GLU A CA 1
ATOM 639 C C . GLU A 1 82 ? 13.492 19.5 3.357 1 84.38 82 GLU A C 1
ATOM 641 O O . GLU A 1 82 ? 14.242 19.078 4.238 1 84.38 82 GLU A O 1
ATOM 646 N N . THR A 1 83 ? 12.266 19.891 3.541 1 91.25 83 THR A N 1
ATOM 647 C CA . THR A 1 83 ? 11.719 19.781 4.887 1 91.25 83 THR A CA 1
ATOM 648 C C . THR A 1 83 ? 11.766 18.344 5.379 1 91.25 83 THR A C 1
ATOM 650 O O . THR A 1 83 ? 11.328 17.422 4.676 1 91.25 83 THR A O 1
ATOM 653 N N . ALA A 1 84 ? 12.336 18.172 6.59 1 94.25 84 ALA A N 1
ATOM 654 C CA . ALA A 1 84 ? 12.375 16.844 7.191 1 94.25 84 ALA A CA 1
ATOM 655 C C . ALA A 1 84 ? 10.984 16.406 7.656 1 94.25 84 ALA A C 1
ATOM 657 O O . ALA A 1 84 ? 10.297 17.156 8.352 1 94.25 84 ALA A O 1
ATOM 658 N N . VAL A 1 85 ? 10.602 15.219 7.211 1 95 85 VAL A N 1
ATOM 659 C CA . VAL A 1 85 ? 9.305 14.68 7.609 1 95 85 VAL A CA 1
ATOM 660 C C . VAL A 1 85 ? 9.5 13.312 8.266 1 95 85 VAL A C 1
ATOM 662 O O . VAL A 1 85 ? 9.891 12.352 7.609 1 95 85 VAL A O 1
ATOM 665 N N . VAL A 1 86 ? 9.273 13.25 9.523 1 97.44 86 VAL A N 1
ATOM 666 C CA . VAL A 1 86 ? 9.266 11.984 10.25 1 97.44 86 VAL A CA 1
ATOM 667 C C . VAL A 1 86 ? 7.855 11.398 10.258 1 97.44 86 VAL A C 1
ATOM 669 O O . VAL A 1 86 ? 6.902 12.062 10.68 1 97.44 86 VAL A O 1
ATOM 672 N N . ASP A 1 87 ? 7.723 10.188 9.758 1 97.75 87 ASP A N 1
ATOM 673 C CA . ASP A 1 87 ? 6.434 9.523 9.609 1 97.75 87 ASP A CA 1
ATOM 674 C C . ASP A 1 87 ? 6.371 8.25 10.445 1 97.75 87 ASP A C 1
ATOM 676 O O . ASP A 1 87 ? 6.926 7.219 10.055 1 97.75 87 ASP A O 1
ATOM 680 N N . SER A 1 88 ? 5.574 8.273 11.445 1 97.69 88 SER A N 1
ATOM 681 C CA . SER A 1 88 ? 5.52 7.168 12.391 1 97.69 88 SER A CA 1
ATOM 682 C C . SER A 1 88 ? 4.918 5.922 11.75 1 97.69 88 SER A C 1
ATOM 684 O O . SER A 1 88 ? 5.211 4.801 12.172 1 97.69 88 SER A O 1
ATOM 686 N N . PHE A 1 89 ? 4.059 6.156 10.828 1 96.5 89 PHE A N 1
ATOM 687 C CA . PHE A 1 89 ? 3.543 5.004 10.102 1 96.5 89 PHE A CA 1
ATOM 688 C C . PHE A 1 89 ? 4.656 4.312 9.32 1 96.5 89 PHE A C 1
ATOM 690 O O . PHE A 1 89 ? 4.762 3.084 9.336 1 96.5 89 PHE A O 1
ATOM 697 N N . LYS A 1 90 ? 5.422 5.09 8.633 1 95.75 90 LYS A N 1
ATOM 698 C CA . LYS A 1 90 ? 6.543 4.547 7.871 1 95.75 90 LYS A CA 1
ATOM 699 C C . LYS A 1 90 ? 7.508 3.789 8.781 1 95.75 90 LYS A C 1
ATOM 701 O O . LYS A 1 90 ? 7.973 2.701 8.438 1 95.75 90 LYS A O 1
ATOM 706 N N . LEU A 1 91 ? 7.789 4.379 9.875 1 96.81 91 LEU A N 1
ATOM 707 C CA . LEU A 1 91 ? 8.664 3.711 10.836 1 96.81 91 LEU A CA 1
ATOM 708 C C . LEU A 1 91 ? 8.055 2.393 11.305 1 96.81 91 LEU A C 1
ATOM 710 O O . LEU A 1 91 ? 8.766 1.395 11.453 1 96.81 91 LEU A O 1
ATOM 714 N N . PHE A 1 92 ? 6.777 2.398 11.562 1 96.25 92 PHE A N 1
ATOM 715 C CA . PHE A 1 92 ? 6.055 1.19 11.938 1 96.25 92 PHE A CA 1
ATOM 716 C C . PHE A 1 92 ? 6.262 0.09 10.906 1 96.25 92 PHE A C 1
ATOM 718 O O . PHE A 1 92 ? 6.656 -1.026 11.25 1 96.25 92 PHE A O 1
ATOM 725 N N . CYS A 1 93 ? 6.121 0.462 9.695 1 94.44 93 CYS A N 1
ATOM 726 C CA . CYS A 1 93 ? 6.234 -0.483 8.586 1 94.44 93 CYS A CA 1
ATOM 727 C C . CYS A 1 93 ? 7.66 -1 8.453 1 94.44 93 CYS A C 1
ATOM 729 O O . CYS A 1 93 ? 7.875 -2.188 8.211 1 94.44 93 CYS A O 1
ATOM 731 N N . LEU A 1 94 ? 8.602 -0.118 8.633 1 93.56 94 LEU A N 1
ATOM 732 C CA . LEU A 1 94 ? 10.016 -0.472 8.492 1 93.56 94 LEU A CA 1
ATOM 733 C C . LEU A 1 94 ? 10.453 -1.424 9.594 1 93.56 94 LEU A C 1
ATOM 735 O O . LEU A 1 94 ? 11.219 -2.357 9.352 1 93.56 94 LEU A O 1
ATOM 739 N N . GLN A 1 95 ? 9.93 -1.188 10.695 1 94.75 95 GLN A N 1
ATOM 740 C CA . GLN A 1 95 ? 10.406 -1.929 11.859 1 94.75 95 GLN A CA 1
ATOM 741 C C . GLN A 1 95 ? 9.617 -3.223 12.047 1 94.75 95 GLN A C 1
ATOM 743 O O . GLN A 1 95 ? 10.109 -4.164 12.68 1 94.75 95 GLN A O 1
ATOM 748 N N . GLU A 1 96 ? 8.422 -3.24 11.617 1 94.31 96 GLU A N 1
ATOM 749 C CA . GLU A 1 96 ? 7.574 -4.426 11.688 1 94.31 96 GLU A CA 1
ATOM 750 C C . GLU A 1 96 ? 7.215 -4.934 10.297 1 94.31 96 GLU A C 1
ATOM 752 O O . GLU A 1 96 ? 6.109 -4.691 9.805 1 94.31 96 GLU A O 1
ATOM 757 N N . ARG A 1 97 ? 8.078 -5.734 9.75 1 91.75 97 ARG A N 1
ATOM 758 C CA . ARG A 1 97 ? 7.93 -6.195 8.375 1 91.75 97 ARG A CA 1
ATOM 759 C C . ARG A 1 97 ? 6.824 -7.238 8.266 1 91.75 97 ARG A C 1
ATOM 761 O O . ARG A 1 97 ? 6.555 -7.969 9.219 1 91.75 97 ARG A O 1
ATOM 768 N N . ARG A 1 98 ? 6.188 -7.246 7.027 1 94.25 98 ARG A N 1
ATOM 769 C CA . ARG A 1 98 ? 5.109 -8.203 6.805 1 94.25 98 ARG A CA 1
ATOM 770 C C . ARG A 1 98 ? 5.363 -9.031 5.551 1 94.25 98 ARG A C 1
ATOM 772 O O . ARG A 1 98 ? 4.422 -9.516 4.918 1 94.25 98 ARG A O 1
ATOM 779 N N . ASP A 1 99 ? 6.59 -9.156 5.176 1 91.31 99 ASP A N 1
ATOM 780 C CA . ASP A 1 99 ? 6.891 -10.055 4.066 1 91.31 99 ASP A CA 1
ATOM 781 C C . ASP A 1 99 ? 6.773 -11.516 4.492 1 91.31 99 ASP A C 1
ATOM 783 O O . ASP A 1 99 ? 6.461 -11.805 5.648 1 91.31 99 ASP A O 1
ATOM 787 N N . LEU A 1 100 ? 6.945 -12.406 3.562 1 93.19 100 LEU A N 1
ATOM 788 C CA . LEU A 1 100 ? 6.754 -13.828 3.83 1 93.19 100 LEU A CA 1
ATOM 789 C C . LEU A 1 100 ? 7.668 -14.297 4.957 1 93.19 100 LEU A C 1
ATOM 791 O O . LEU A 1 100 ? 7.246 -15.047 5.832 1 93.19 100 LEU A O 1
ATOM 795 N N . THR A 1 101 ? 8.906 -13.844 4.887 1 92.31 101 THR A N 1
ATOM 796 C CA . THR A 1 101 ? 9.859 -14.219 5.926 1 92.31 101 THR A CA 1
ATOM 797 C C . THR A 1 101 ? 9.352 -13.797 7.301 1 92.31 101 THR A C 1
ATOM 799 O O . THR A 1 101 ? 9.359 -14.602 8.242 1 92.31 101 THR A O 1
ATOM 802 N N . ALA A 1 102 ? 8.859 -12.617 7.43 1 93.19 102 ALA A N 1
ATOM 803 C CA . ALA A 1 102 ? 8.328 -12.102 8.688 1 93.19 102 ALA A CA 1
ATOM 804 C C . ALA A 1 102 ? 7.078 -12.875 9.109 1 93.19 102 ALA A C 1
ATOM 806 O O . ALA A 1 102 ? 6.879 -13.141 10.297 1 93.19 102 ALA A O 1
ATOM 807 N N . ALA A 1 103 ? 6.25 -13.188 8.156 1 96 103 ALA A N 1
ATOM 808 C CA . ALA A 1 103 ? 5.027 -13.93 8.453 1 96 103 ALA A CA 1
ATOM 809 C C . ALA A 1 103 ? 5.34 -15.312 9.008 1 96 103 ALA A C 1
ATOM 811 O O . ALA A 1 103 ? 4.695 -15.773 9.953 1 96 103 ALA A O 1
ATOM 812 N N . VAL A 1 104 ? 6.312 -15.93 8.375 1 95.81 104 VAL A N 1
ATOM 813 C CA . VAL A 1 104 ? 6.719 -17.25 8.836 1 95.81 104 VAL A CA 1
ATOM 814 C C . VAL A 1 104 ? 7.219 -17.172 10.273 1 95.81 104 VAL A C 1
ATOM 816 O O . VAL A 1 104 ? 6.848 -18 11.117 1 95.81 104 VAL A O 1
ATOM 819 N N . GLU A 1 105 ? 8 -16.203 10.516 1 94.94 105 GLU A N 1
ATOM 820 C CA . GLU A 1 105 ? 8.508 -16.016 11.875 1 94.94 105 GLU A CA 1
ATOM 821 C C . GLU A 1 105 ? 7.375 -15.734 12.859 1 94.94 105 GLU A C 1
ATOM 823 O O . GLU A 1 105 ? 7.34 -16.312 13.945 1 94.94 105 GLU A O 1
ATOM 828 N N . PHE A 1 106 ? 6.465 -14.969 12.523 1 95 106 PHE A N 1
ATOM 829 C CA . PHE A 1 106 ? 5.383 -14.516 13.391 1 95 106 PHE A CA 1
ATOM 830 C C . PHE A 1 106 ? 4.395 -15.648 13.656 1 95 106 PHE A C 1
ATOM 832 O O . PHE A 1 106 ? 4.008 -15.883 14.805 1 95 106 PHE A O 1
ATOM 839 N N . TYR A 1 107 ? 3.998 -16.344 12.656 1 96.69 107 TYR A N 1
ATOM 840 C CA . TYR A 1 107 ? 2.908 -17.312 12.789 1 96.69 107 TYR A CA 1
ATOM 841 C C . TYR A 1 107 ? 3.443 -18.703 13.047 1 96.69 107 TYR A C 1
ATOM 843 O O . TYR A 1 107 ? 2.74 -19.562 13.602 1 96.69 107 TYR A O 1
ATOM 851 N N . CYS A 1 108 ? 4.637 -18.984 12.602 1 95.75 108 CYS A N 1
ATOM 852 C CA . CYS A 1 108 ? 5.156 -20.344 12.68 1 95.75 108 CYS A CA 1
ATOM 853 C C . CYS A 1 108 ? 6.301 -20.438 13.68 1 95.75 108 CYS A C 1
ATOM 855 O O . CYS A 1 108 ? 6.73 -21.547 14.039 1 95.75 108 CYS A O 1
ATOM 857 N N . GLY A 1 109 ? 6.902 -19.422 14.078 1 93.5 109 GLY A N 1
ATOM 858 C CA . GLY A 1 109 ? 7.953 -19.422 15.086 1 93.5 109 GLY A CA 1
ATOM 859 C C . GLY A 1 109 ? 9.273 -19.969 14.57 1 93.5 109 GLY A C 1
ATOM 860 O O . GLY A 1 109 ? 10.078 -20.484 15.352 1 93.5 109 GLY A O 1
ATOM 861 N N . ARG A 1 110 ? 9.414 -19.938 13.336 1 89.44 110 ARG A N 1
ATOM 862 C CA . ARG A 1 110 ? 10.664 -20.438 12.781 1 89.44 110 ARG A CA 1
ATOM 863 C C . ARG A 1 110 ? 11.242 -19.469 11.758 1 89.44 110 ARG A C 1
ATOM 865 O O . ARG A 1 110 ? 10.531 -18.578 11.266 1 89.44 110 ARG A O 1
ATOM 872 N N . SER A 1 111 ? 12.531 -19.656 11.5 1 83.31 111 SER A N 1
ATOM 873 C CA . SER A 1 111 ? 13.188 -18.812 10.508 1 83.31 111 SER A CA 1
ATOM 874 C C . SER A 1 111 ? 12.938 -19.328 9.094 1 83.31 111 SER A C 1
ATOM 876 O O . SER A 1 111 ? 12.828 -20.531 8.875 1 83.31 111 SER A O 1
ATOM 878 N N . HIS A 1 112 ? 12.672 -18.453 8.078 1 79.38 112 HIS A N 1
ATOM 879 C CA . HIS A 1 112 ? 12.492 -18.797 6.676 1 79.38 112 HIS A CA 1
ATOM 880 C C . HIS A 1 112 ? 13.734 -18.438 5.863 1 79.38 112 HIS A C 1
ATOM 882 O O . HIS A 1 112 ? 13.781 -18.688 4.656 1 79.38 112 HIS A O 1
ATOM 888 N N . GLU A 1 113 ? 14.766 -17.938 6.281 1 68.94 113 GLU A N 1
ATOM 889 C CA . GLU A 1 113 ? 15.914 -17.359 5.59 1 68.94 113 GLU A CA 1
ATOM 890 C C . GLU A 1 113 ? 16.625 -18.406 4.727 1 68.94 113 GLU A C 1
ATOM 892 O O . GLU A 1 113 ? 17 -18.109 3.59 1 68.94 113 GLU A O 1
ATOM 897 N N . GLY A 1 114 ? 16.812 -19.516 5.094 1 62.91 114 GLY A N 1
ATOM 898 C CA . GLY A 1 114 ? 17.641 -20.469 4.363 1 62.91 114 GLY A CA 1
ATOM 899 C C . GLY A 1 114 ? 16.922 -21.078 3.168 1 62.91 114 GLY A C 1
ATOM 900 O O . GLY A 1 114 ? 17.562 -21.484 2.199 1 62.91 114 GLY A O 1
ATOM 901 N N . ALA A 1 115 ? 15.758 -21.172 3.111 1 62.06 115 ALA A N 1
ATOM 902 C CA . ALA A 1 115 ? 15.023 -21.859 2.053 1 62.06 115 ALA A CA 1
ATOM 903 C C . ALA A 1 115 ? 14.211 -20.891 1.213 1 62.06 115 ALA A C 1
ATOM 905 O O . ALA A 1 115 ? 13.617 -21.266 0.205 1 62.06 115 ALA A O 1
ATOM 906 N N . ALA A 1 116 ? 14.516 -19.609 1.542 1 65.44 116 ALA A N 1
ATOM 907 C CA . ALA A 1 116 ? 13.727 -18.578 0.89 1 65.44 116 ALA A CA 1
ATOM 908 C C . ALA A 1 116 ? 14.156 -18.391 -0.563 1 65.44 116 ALA A C 1
ATOM 910 O O . ALA A 1 116 ? 15.289 -18.703 -0.927 1 65.44 116 ALA A O 1
ATOM 911 N N . HIS A 1 117 ? 13.242 -18.203 -1.449 1 70.12 117 HIS A N 1
ATOM 912 C CA . HIS A 1 117 ? 13.367 -17.656 -2.793 1 70.12 117 HIS A CA 1
ATOM 913 C C . HIS A 1 117 ? 13.367 -18.766 -3.844 1 70.12 117 HIS A C 1
ATOM 915 O O . HIS A 1 117 ? 13.883 -18.578 -4.949 1 70.12 117 HIS A O 1
ATOM 921 N N . SER A 1 118 ? 12.953 -19.938 -3.314 1 80.62 118 SER A N 1
ATOM 922 C CA . SER A 1 118 ? 12.461 -20.844 -4.344 1 80.62 118 SER A CA 1
ATOM 923 C C . SER A 1 118 ? 10.938 -20.875 -4.367 1 80.62 118 SER A C 1
ATOM 925 O O . SER A 1 118 ? 10.297 -20.688 -3.334 1 80.62 118 SER A O 1
ATOM 927 N N . ALA A 1 119 ? 10.5 -21.156 -5.543 1 84.12 119 ALA A N 1
ATOM 928 C CA . ALA A 1 119 ? 9.055 -21.141 -5.742 1 84.12 119 ALA A CA 1
ATOM 929 C C . ALA A 1 119 ? 8.367 -22.156 -4.828 1 84.12 119 ALA A C 1
ATOM 931 O O . ALA A 1 119 ? 7.379 -21.828 -4.168 1 84.12 119 ALA A O 1
ATOM 932 N N . LEU A 1 120 ? 8.898 -23.328 -4.746 1 86.88 120 LEU A N 1
ATOM 933 C CA . LEU A 1 120 ? 8.289 -24.375 -3.947 1 86.88 120 LEU A CA 1
ATOM 934 C C . LEU A 1 120 ? 8.391 -24.062 -2.459 1 86.88 120 LEU A C 1
ATOM 936 O O . LEU A 1 120 ? 7.422 -24.25 -1.715 1 86.88 120 LEU A O 1
ATOM 940 N N . ALA A 1 121 ? 9.578 -23.641 -2.035 1 87.94 121 ALA A N 1
ATOM 941 C CA . ALA A 1 121 ? 9.781 -23.281 -0.631 1 87.94 121 ALA A CA 1
ATOM 942 C C . ALA A 1 121 ? 8.852 -22.156 -0.211 1 87.94 121 ALA A C 1
ATOM 944 O O . ALA A 1 121 ? 8.25 -22.203 0.867 1 87.94 121 ALA A O 1
ATOM 945 N N . ASP A 1 122 ? 8.695 -21.219 -1.066 1 91.06 122 ASP A N 1
ATOM 946 C CA . ASP A 1 122 ? 7.84 -20.078 -0.757 1 91.06 122 ASP A CA 1
ATOM 947 C C . ASP A 1 122 ? 6.371 -20.484 -0.729 1 91.06 122 ASP A C 1
ATOM 949 O O . ASP A 1 122 ? 5.598 -20 0.101 1 91.06 122 ASP A O 1
ATOM 953 N N . ALA A 1 123 ? 5.977 -21.391 -1.617 1 91.69 123 ALA A N 1
ATOM 954 C CA . ALA A 1 123 ? 4.602 -21.891 -1.635 1 91.69 123 ALA A CA 1
ATOM 955 C C . ALA A 1 123 ? 4.277 -22.656 -0.356 1 91.69 123 ALA A C 1
ATOM 957 O O . ALA A 1 123 ? 3.225 -22.453 0.249 1 91.69 123 ALA A O 1
ATOM 958 N N . LYS A 1 124 ? 5.188 -23.469 0.018 1 92.19 124 LYS A N 1
ATOM 959 C CA . LYS A 1 124 ? 5.004 -24.234 1.239 1 92.19 124 LYS A CA 1
ATOM 960 C C . LYS A 1 124 ? 4.938 -23.328 2.465 1 92.19 124 LYS A C 1
ATOM 962 O O . LYS A 1 124 ? 4.074 -23.516 3.328 1 92.19 124 LYS A O 1
ATOM 967 N N . ALA A 1 125 ? 5.871 -22.438 2.461 1 94.19 125 ALA A N 1
ATOM 968 C CA . ALA A 1 125 ? 5.895 -21.484 3.57 1 94.19 125 ALA A CA 1
ATOM 969 C C . ALA A 1 125 ? 4.582 -20.703 3.656 1 94.19 125 ALA A C 1
ATOM 971 O O . ALA A 1 125 ? 4.07 -20.469 4.75 1 94.19 125 ALA A O 1
ATOM 972 N N . SER A 1 126 ? 4.051 -20.344 2.547 1 95.69 126 SER A N 1
ATOM 973 C CA . SER A 1 126 ? 2.791 -19.609 2.51 1 95.69 126 SER A CA 1
ATOM 974 C C . SER A 1 126 ? 1.661 -20.422 3.133 1 95.69 126 SER A C 1
ATOM 976 O O . SER A 1 126 ? 0.832 -19.875 3.867 1 95.69 126 SER A O 1
ATOM 978 N N . LEU A 1 127 ? 1.657 -21.656 2.822 1 95.69 127 LEU A N 1
ATOM 979 C CA . LEU A 1 127 ? 0.63 -22.531 3.375 1 95.69 127 LEU A CA 1
ATOM 980 C C . LEU A 1 127 ? 0.788 -22.672 4.887 1 95.69 127 LEU A C 1
ATOM 982 O O . LEU A 1 127 ? -0.202 -22.672 5.621 1 95.69 127 LEU A O 1
ATOM 986 N N . GLU A 1 128 ? 1.977 -22.797 5.273 1 96.5 128 GLU A N 1
ATOM 987 C CA . GLU A 1 128 ? 2.246 -22.875 6.707 1 96.5 128 GLU A CA 1
ATOM 988 C C . GLU A 1 128 ? 1.777 -21.609 7.426 1 96.5 128 GLU A C 1
ATOM 990 O O . GLU A 1 128 ? 1.248 -21.688 8.539 1 96.5 128 GLU A O 1
ATOM 995 N N . VAL A 1 129 ? 2.023 -20.531 6.805 1 97.62 129 VAL A N 1
ATOM 996 C CA . VAL A 1 129 ? 1.569 -19.266 7.363 1 97.62 129 VAL A CA 1
ATOM 997 C C . VAL A 1 129 ? 0.051 -19.281 7.523 1 97.62 129 VAL A C 1
ATOM 999 O O . VAL A 1 129 ? -0.474 -18.875 8.562 1 97.62 129 VAL A O 1
ATOM 1002 N N . LEU A 1 130 ? -0.664 -19.781 6.512 1 98.12 130 LEU A N 1
ATOM 1003 C CA . LEU A 1 130 ? -2.117 -19.859 6.605 1 98.12 130 LEU A CA 1
ATOM 1004 C C . LEU A 1 130 ? -2.541 -20.719 7.789 1 98.12 130 LEU A C 1
ATOM 1006 O O . LEU A 1 130 ? -3.438 -20.344 8.547 1 98.12 130 LEU A O 1
ATOM 1010 N N . GLN A 1 131 ? -1.899 -21.797 7.891 1 97.62 131 GLN A N 1
ATOM 1011 C CA . GLN A 1 131 ? -2.207 -22.688 9.008 1 97.62 131 GLN A CA 1
ATOM 1012 C C . GLN A 1 131 ? -1.965 -21.984 10.344 1 97.62 131 GLN A C 1
ATOM 1014 O O . GLN A 1 131 ? -2.768 -22.109 11.273 1 97.62 131 GLN A O 1
ATOM 1019 N N . GLY A 1 132 ? -0.854 -21.359 10.391 1 97.5 132 GLY A N 1
ATOM 1020 C CA . GLY A 1 132 ? -0.562 -20.578 11.586 1 97.5 132 GLY A CA 1
ATOM 1021 C C . GLY A 1 132 ? -1.599 -19.5 11.867 1 97.5 132 GLY A C 1
ATOM 1022 O O . GLY A 1 132 ? -1.977 -19.297 13.023 1 97.5 132 GLY A O 1
ATOM 1023 N N . GLN A 1 133 ? -2.047 -18.828 10.844 1 97.75 133 GLN A N 1
ATOM 1024 C CA . GLN A 1 133 ? -3.066 -17.797 10.984 1 97.75 133 GLN A CA 1
ATOM 1025 C C . GLN A 1 133 ? -4.371 -18.375 11.523 1 97.75 133 GLN A C 1
ATOM 1027 O O . GLN A 1 133 ? -5.012 -17.766 12.383 1 97.75 133 GLN A O 1
ATOM 1032 N N . LEU A 1 134 ? -4.73 -19.516 11.031 1 97.62 134 LEU A N 1
ATOM 1033 C CA . LEU A 1 134 ? -5.961 -20.172 11.469 1 97.62 134 LEU A CA 1
ATOM 1034 C C . LEU A 1 134 ? -5.875 -20.578 12.938 1 97.62 134 LEU A C 1
ATOM 1036 O O . LEU A 1 134 ? -6.879 -20.547 13.648 1 97.62 134 LEU A O 1
ATOM 1040 N N . ARG A 1 135 ? -4.707 -20.906 13.375 1 97.25 135 ARG A N 1
ATOM 1041 C CA . ARG A 1 135 ? -4.5 -21.234 14.781 1 97.25 135 ARG A CA 1
ATOM 1042 C C . ARG A 1 135 ? -4.516 -19.969 15.648 1 97.25 135 ARG A C 1
ATOM 1044 O O . ARG A 1 135 ? -5.062 -19.969 16.75 1 97.25 135 ARG A O 1
ATOM 1051 N N . HIS A 1 136 ? -3.959 -19 15.188 1 96.88 136 HIS A N 1
ATOM 1052 C CA . HIS A 1 136 ? -3.768 -17.75 15.93 1 96.88 136 HIS A CA 1
ATOM 1053 C C . HIS A 1 136 ? -5.074 -16.984 16.062 1 96.88 136 HIS A C 1
ATOM 1055 O O . HIS A 1 136 ? -5.312 -16.312 17.062 1 96.88 136 HIS A O 1
ATOM 1061 N N . TYR A 1 137 ? -5.891 -17.109 14.992 1 97.44 137 TYR A N 1
ATOM 1062 C CA . TYR A 1 137 ? -7.129 -16.328 14.953 1 97.44 137 TYR A CA 1
ATOM 1063 C C . TYR A 1 137 ? -8.344 -17.25 14.867 1 97.44 137 TYR A C 1
ATOM 1065 O O . TYR A 1 137 ? -8.867 -17.484 13.773 1 97.44 137 TYR A O 1
ATOM 1073 N N . PRO A 1 138 ? -8.938 -17.547 15.906 1 95.94 138 PRO A N 1
ATOM 1074 C CA . PRO A 1 138 ? -10.055 -18.484 15.906 1 95.94 138 PRO A CA 1
ATOM 1075 C C . PRO A 1 138 ? -11.297 -17.938 15.211 1 95.94 138 PRO A C 1
ATOM 1077 O O . PRO A 1 138 ? -12.164 -18.703 14.789 1 95.94 138 PRO A O 1
ATOM 1080 N N . ALA A 1 139 ? -11.367 -16.688 15.039 1 96.38 139 ALA A N 1
ATOM 1081 C CA . ALA A 1 139 ? -12.547 -16.047 14.461 1 96.38 139 ALA A CA 1
ATOM 1082 C C . ALA A 1 139 ? -12.523 -16.125 12.938 1 96.38 139 ALA A C 1
ATOM 1084 O O . ALA A 1 139 ? -13.531 -15.867 12.281 1 96.38 139 ALA A O 1
ATOM 1085 N N . LEU A 1 140 ? -11.43 -16.469 12.367 1 97.06 140 LEU A N 1
ATOM 1086 C CA . LEU A 1 140 ? -11.344 -16.594 10.914 1 97.06 140 LEU A CA 1
ATOM 1087 C C . LEU A 1 140 ? -12.266 -17.703 10.406 1 97.06 140 LEU A C 1
ATOM 1089 O O . LEU A 1 140 ? -12.398 -18.75 11.055 1 97.06 140 LEU A O 1
ATOM 1093 N N . PRO A 1 141 ? -12.836 -17.453 9.227 1 96.75 141 PRO A N 1
ATOM 1094 C CA . PRO A 1 141 ? -13.594 -18.547 8.617 1 96.75 141 PRO A CA 1
ATOM 1095 C C . PRO A 1 141 ? -12.766 -19.828 8.469 1 96.75 141 PRO A C 1
ATOM 1097 O O . PRO A 1 141 ? -11.547 -19.75 8.281 1 96.75 141 PRO A O 1
ATOM 1100 N N . ARG A 1 142 ? -13.445 -20.969 8.438 1 96.25 142 ARG A N 1
ATOM 1101 C CA . ARG A 1 142 ? -12.742 -22.25 8.383 1 96.25 142 ARG A CA 1
ATOM 1102 C C . ARG A 1 142 ? -12.961 -22.938 7.043 1 96.25 142 ARG A C 1
ATOM 1104 O O . ARG A 1 142 ? -12.734 -24.141 6.914 1 96.25 142 ARG A O 1
ATOM 1111 N N . ASP A 1 143 ? -13.453 -22.156 6.137 1 96.5 143 ASP A N 1
ATOM 1112 C CA . ASP A 1 143 ? -13.617 -22.672 4.781 1 96.5 143 ASP A CA 1
ATOM 1113 C C . ASP A 1 143 ? -12.992 -21.734 3.756 1 96.5 143 ASP A C 1
ATOM 1115 O O . ASP A 1 143 ? -12.836 -20.531 4.023 1 96.5 143 ASP A O 1
ATOM 1119 N N . VAL A 1 144 ? -12.688 -22.266 2.615 1 96.69 144 VAL A N 1
ATOM 1120 C CA . VAL A 1 144 ? -11.953 -21.531 1.584 1 96.69 144 VAL A CA 1
ATOM 1121 C C . VAL A 1 144 ? -12.805 -20.375 1.076 1 96.69 144 VAL A C 1
ATOM 1123 O O . VAL A 1 144 ? -12.297 -19.25 0.903 1 96.69 144 VAL A O 1
ATOM 1126 N N . ALA A 1 145 ? -14.039 -20.625 0.847 1 95.25 145 ALA A N 1
ATOM 1127 C CA . ALA A 1 145 ? -14.93 -19.594 0.327 1 95.25 145 ALA A CA 1
ATOM 1128 C C . ALA A 1 145 ? -14.977 -18.391 1.267 1 95.25 145 ALA A C 1
ATOM 1130 O O . ALA A 1 145 ? -14.891 -17.25 0.822 1 95.25 145 ALA A O 1
ATOM 1131 N N . GLY A 1 146 ? -15.109 -18.719 2.52 1 96.75 146 GLY A N 1
ATOM 1132 C CA . GLY A 1 146 ? -15.148 -17.656 3.516 1 96.75 146 GLY A CA 1
ATOM 1133 C C . GLY A 1 146 ? -13.844 -16.891 3.602 1 96.75 146 GLY A C 1
ATOM 1134 O O . GLY A 1 146 ? -13.859 -15.656 3.688 1 96.75 146 GLY A O 1
ATOM 1135 N N . LEU A 1 147 ? -12.773 -17.547 3.611 1 97.81 147 LEU A N 1
ATOM 1136 C CA . LEU A 1 147 ? -11.461 -16.906 3.65 1 97.81 147 LEU A CA 1
ATOM 1137 C C . LEU A 1 147 ? -11.242 -16.047 2.41 1 97.81 147 LEU A C 1
ATOM 1139 O O . LEU A 1 147 ? -10.758 -14.914 2.512 1 97.81 147 LEU A O 1
ATOM 1143 N N . ALA A 1 148 ? -11.641 -16.578 1.29 1 96.12 148 ALA A N 1
ATOM 1144 C CA . ALA A 1 148 ? -11.477 -15.859 0.029 1 96.12 148 ALA A CA 1
ATOM 1145 C C . ALA A 1 148 ? -12.328 -14.586 0.008 1 96.12 148 ALA A C 1
ATOM 1147 O O . ALA A 1 148 ? -11.883 -13.547 -0.482 1 96.12 148 ALA A O 1
ATOM 1148 N N . ALA A 1 149 ? -13.484 -14.695 0.534 1 94.88 149 ALA A N 1
ATOM 1149 C CA . ALA A 1 149 ? -14.367 -13.531 0.6 1 94.88 149 ALA A CA 1
ATOM 1150 C C . ALA A 1 149 ? -13.781 -12.445 1.491 1 94.88 149 ALA A C 1
ATOM 1152 O O . ALA A 1 149 ? -13.844 -11.258 1.159 1 94.88 149 ALA A O 1
ATOM 1153 N N . LEU A 1 150 ? -13.234 -12.93 2.512 1 95.62 150 LEU A N 1
ATOM 1154 C CA . LEU A 1 150 ? -12.594 -11.992 3.428 1 95.62 150 LEU A CA 1
ATOM 1155 C C . LEU A 1 150 ? -11.414 -11.297 2.76 1 95.62 150 LEU A C 1
ATOM 1157 O O . LEU A 1 150 ? -11.234 -10.086 2.91 1 95.62 150 LEU A O 1
ATOM 1161 N N . CYS A 1 151 ? -10.633 -11.961 2.023 1 95.31 151 CYS A N 1
ATOM 1162 C CA . CYS A 1 151 ? -9.477 -11.414 1.327 1 95.31 151 CYS A CA 1
ATOM 1163 C C . CYS A 1 151 ? -9.906 -10.453 0.226 1 95.31 151 CYS A C 1
ATOM 1165 O O . CYS A 1 151 ? -9.25 -9.438 -0.008 1 95.31 151 CYS A O 1
ATOM 1167 N N . ALA A 1 152 ? -10.961 -10.742 -0.4 1 92.25 152 ALA A N 1
ATOM 1168 C CA . ALA A 1 152 ? -11.438 -9.914 -1.504 1 92.25 152 ALA A CA 1
ATOM 1169 C C . ALA A 1 152 ? -12.023 -8.602 -0.99 1 92.25 152 ALA A C 1
ATOM 1171 O O . ALA A 1 152 ? -11.789 -7.539 -1.573 1 92.25 152 ALA A O 1
ATOM 1172 N N . GLY A 1 153 ? -12.719 -8.727 0.08 1 91.81 153 GLY A N 1
ATOM 1173 C CA . GLY A 1 153 ? -13.414 -7.539 0.553 1 91.81 153 GLY A CA 1
ATOM 1174 C C . GLY A 1 153 ? -14.383 -6.969 -0.468 1 91.81 153 GLY A C 1
ATOM 1175 O O . GLY A 1 153 ? -15.266 -7.68 -0.962 1 91.81 153 GLY A O 1
ATOM 1176 N N . GLN A 1 154 ? -14.078 -5.691 -0.783 1 89.31 154 GLN A N 1
ATOM 1177 C CA . GLN A 1 154 ? -14.93 -5.023 -1.755 1 89.31 154 GLN A CA 1
ATOM 1178 C C . GLN A 1 154 ? -14.32 -5.062 -3.15 1 89.31 154 GLN A C 1
ATOM 1180 O O . GLN A 1 154 ? -14.898 -4.535 -4.105 1 89.31 154 GLN A O 1
ATOM 1185 N N . ASP A 1 155 ? -13.219 -5.668 -3.26 1 84.88 155 ASP A N 1
ATOM 1186 C CA . ASP A 1 155 ? -12.516 -5.703 -4.535 1 84.88 155 ASP A CA 1
ATOM 1187 C C . ASP A 1 155 ? -13.242 -6.594 -5.539 1 84.88 155 ASP A C 1
ATOM 1189 O O . ASP A 1 155 ? -13.594 -7.734 -5.227 1 84.88 155 ASP A O 1
ATOM 1193 N N . ILE A 1 156 ? -13.477 -6.043 -6.707 1 77 156 ILE A N 1
ATOM 1194 C CA . ILE A 1 156 ? -14.016 -6.852 -7.797 1 77 156 ILE A CA 1
ATOM 1195 C C . ILE A 1 156 ? -12.875 -7.598 -8.492 1 77 156 ILE A C 1
ATOM 1197 O O . ILE A 1 156 ? -13 -8.789 -8.789 1 77 156 ILE A O 1
ATOM 1201 N N . THR A 1 157 ? -11.805 -6.863 -8.672 1 76.56 157 THR A N 1
ATOM 1202 C CA . THR A 1 157 ? -10.594 -7.445 -9.25 1 76.56 157 THR A CA 1
ATOM 1203 C C . THR A 1 157 ? -9.508 -7.602 -8.195 1 76.56 157 THR A C 1
ATOM 1205 O O . THR A 1 157 ? -9.477 -6.855 -7.211 1 76.56 157 THR A O 1
ATOM 1208 N N . ALA A 1 158 ? -8.656 -8.484 -8.422 1 73.5 158 ALA A N 1
ATOM 1209 C CA . ALA A 1 158 ? -7.625 -8.812 -7.438 1 73.5 158 ALA A CA 1
ATOM 1210 C C . ALA A 1 158 ? -6.734 -7.602 -7.156 1 73.5 158 ALA A C 1
ATOM 1212 O O . ALA A 1 158 ? -6.258 -7.422 -6.035 1 73.5 158 ALA A O 1
ATOM 1213 N N . ASP A 1 159 ? -6.523 -6.828 -8.102 1 71.44 159 ASP A N 1
ATOM 1214 C CA . ASP A 1 159 ? -5.609 -5.703 -7.945 1 71.44 159 ASP A CA 1
ATOM 1215 C C . ASP A 1 159 ? -6.297 -4.527 -7.254 1 71.44 159 ASP A C 1
ATOM 1217 O O . ASP A 1 159 ? -5.668 -3.498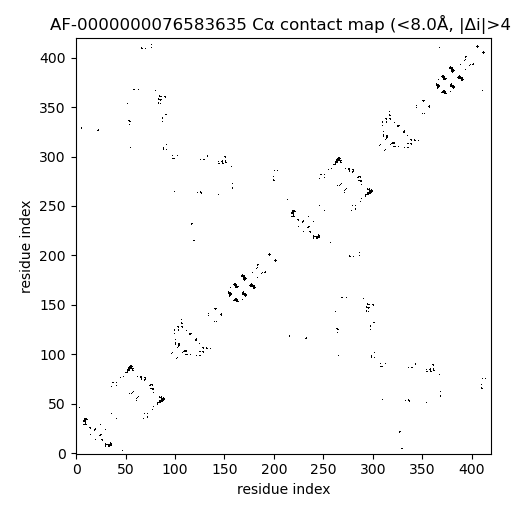 -6.996 1 71.44 159 ASP A O 1
ATOM 1221 N N . GLY A 1 160 ? -7.574 -4.664 -7.031 1 77.88 160 GLY A N 1
ATOM 1222 C CA . GLY A 1 160 ? -8.289 -3.662 -6.258 1 77.88 160 GLY A CA 1
ATOM 1223 C C . GLY A 1 160 ? -8.664 -2.436 -7.07 1 77.88 160 GLY A C 1
ATOM 1224 O O . GLY A 1 160 ? -9.172 -1.456 -6.523 1 77.88 160 GLY A O 1
ATOM 1225 N N . LYS A 1 161 ? -8.477 -2.449 -8.297 1 76.31 161 LYS A N 1
ATOM 1226 C CA . LYS A 1 161 ? -8.703 -1.266 -9.125 1 76.31 161 LYS A CA 1
ATOM 1227 C C . LYS A 1 161 ? -10.195 -1.013 -9.32 1 76.31 161 LYS A C 1
ATOM 1229 O O . LYS A 1 161 ? -10.602 0.096 -9.68 1 76.31 161 LYS A O 1
ATOM 1234 N N . PHE A 1 162 ? -10.977 -2.113 -9.148 1 79.88 162 PHE A N 1
ATOM 1235 C CA . PHE A 1 162 ? -12.43 -2.008 -9.172 1 79.88 162 PHE A CA 1
ATOM 1236 C C . PHE A 1 162 ? -13.039 -2.547 -7.883 1 79.88 162 PHE A C 1
ATOM 1238 O O . PHE A 1 162 ? -12.609 -3.592 -7.383 1 79.88 162 PHE A O 1
ATOM 1245 N N . GLN A 1 163 ? -13.945 -1.788 -7.414 1 86.06 163 GLN A N 1
ATOM 1246 C CA . GLN A 1 163 ? -14.508 -2.168 -6.125 1 86.06 163 GLN A CA 1
ATOM 1247 C C . GLN A 1 163 ? -16.031 -2.02 -6.129 1 86.06 163 GLN A C 1
ATOM 1249 O O . GLN A 1 163 ? -16.578 -1.219 -6.887 1 86.06 163 GLN A O 1
ATOM 1254 N N . TRP A 1 164 ? -16.641 -2.844 -5.332 1 85.75 164 TRP A N 1
ATOM 1255 C CA . TRP A 1 164 ? -18.062 -2.699 -5.09 1 85.75 164 TRP A CA 1
ATOM 1256 C C . TRP A 1 164 ? -18.328 -1.604 -4.062 1 85.75 164 TRP A C 1
ATOM 1258 O O . TRP A 1 164 ? -17.672 -1.548 -3.02 1 85.75 164 TRP A O 1
ATOM 1268 N N . ARG A 1 165 ? -19.094 -0.727 -4.426 1 84.69 165 ARG A N 1
ATOM 1269 C CA . ARG A 1 165 ? -19.719 0.195 -3.48 1 84.69 165 ARG A CA 1
ATOM 1270 C C . ARG A 1 165 ? -21.219 -0.069 -3.355 1 84.69 165 ARG A C 1
ATOM 1272 O O . ARG A 1 165 ? -22 0.425 -4.16 1 84.69 165 ARG A O 1
ATOM 1279 N N . GLY A 1 166 ? -21.5 -0.806 -2.283 1 82.62 166 GLY A N 1
ATOM 1280 C CA . GLY A 1 166 ? -22.828 -1.403 -2.332 1 82.62 166 GLY A CA 1
ATOM 1281 C C . GLY A 1 166 ? -23 -2.377 -3.48 1 82.62 166 GLY A C 1
ATOM 1282 O O . GLY A 1 166 ? -22.25 -3.348 -3.598 1 82.62 166 GLY A O 1
ATOM 1283 N N . GLU A 1 167 ? -23.922 -2.066 -4.352 1 84.19 167 GLU A N 1
ATOM 1284 C CA . GLU A 1 167 ? -24.156 -2.934 -5.5 1 84.19 167 GLU A CA 1
ATOM 1285 C C . GLU A 1 167 ? -23.625 -2.311 -6.785 1 84.19 167 GLU A C 1
ATOM 1287 O O . GLU A 1 167 ? -23.859 -2.83 -7.879 1 84.19 167 GLU A O 1
ATOM 1292 N N . VAL A 1 168 ? -22.859 -1.292 -6.598 1 82.31 168 VAL A N 1
ATOM 1293 C CA . VAL A 1 168 ? -22.406 -0.552 -7.77 1 82.31 168 VAL A CA 1
ATOM 1294 C C . VAL A 1 168 ? -20.906 -0.737 -7.945 1 82.31 168 VAL A C 1
ATOM 1296 O O . VAL A 1 168 ? -20.125 -0.415 -7.047 1 82.31 168 VAL A O 1
ATOM 1299 N N . PRO A 1 169 ? -20.562 -1.254 -9.055 1 83.69 169 PRO A N 1
ATOM 1300 C CA . PRO A 1 169 ? -19.125 -1.316 -9.336 1 83.69 169 PRO A CA 1
ATOM 1301 C C . PRO A 1 169 ? -18.531 0.049 -9.664 1 83.69 169 PRO A C 1
ATOM 1303 O O . PRO A 1 169 ? -19.094 0.807 -10.445 1 83.69 169 PRO A O 1
ATOM 1306 N N . VAL A 1 170 ? -17.344 0.307 -9.008 1 84.19 170 VAL A N 1
ATOM 1307 C CA . VAL A 1 170 ? -16.719 1.61 -9.203 1 84.19 170 VAL A CA 1
ATOM 1308 C C . VAL A 1 170 ? -15.234 1.43 -9.531 1 84.19 170 VAL A C 1
ATOM 1310 O O . VAL A 1 170 ? -14.641 0.404 -9.188 1 84.19 170 VAL A O 1
ATOM 1313 N N . VAL A 1 171 ? -14.688 2.479 -10.188 1 80.38 171 VAL A N 1
ATOM 1314 C CA . VAL A 1 171 ? -13.242 2.559 -10.359 1 80.38 171 VAL A CA 1
ATOM 1315 C C . VAL A 1 171 ? -12.586 2.953 -9.039 1 80.38 171 VAL A C 1
ATOM 1317 O O . VAL A 1 171 ? -13.078 3.84 -8.336 1 80.38 171 VAL A O 1
ATOM 1320 N N . ALA A 1 172 ? -11.508 2.25 -8.664 1 79.56 172 ALA A N 1
ATOM 1321 C CA . ALA A 1 172 ? -10.93 2.498 -7.344 1 79.56 172 ALA A CA 1
ATOM 1322 C C . ALA A 1 172 ? -9.5 3.029 -7.469 1 79.56 172 ALA A C 1
ATOM 1324 O O . ALA A 1 172 ? -8.742 3.02 -6.496 1 79.56 172 ALA A O 1
ATOM 1325 N N . PHE A 1 173 ? -9.203 3.477 -8.656 1 70.69 173 PHE A N 1
ATOM 1326 C CA . PHE A 1 173 ? -7.84 3.971 -8.836 1 70.69 173 PHE A CA 1
ATOM 1327 C C . PHE A 1 173 ? -7.816 5.145 -9.812 1 70.69 173 PHE A C 1
ATOM 1329 O O . PHE A 1 173 ? -8.766 5.352 -10.57 1 70.69 173 PHE A O 1
ATOM 1336 N N . GLY A 1 174 ? -6.691 5.863 -9.703 1 64.31 174 GLY A N 1
ATOM 1337 C CA . GLY A 1 174 ? -6.438 6.906 -10.68 1 64.31 174 GLY A CA 1
ATOM 1338 C C . GLY A 1 174 ? -7.379 8.094 -10.547 1 64.31 174 GLY A C 1
ATOM 1339 O O . GLY A 1 174 ? -7.98 8.297 -9.492 1 64.31 174 GLY A O 1
ATOM 1340 N N . ARG A 1 175 ? 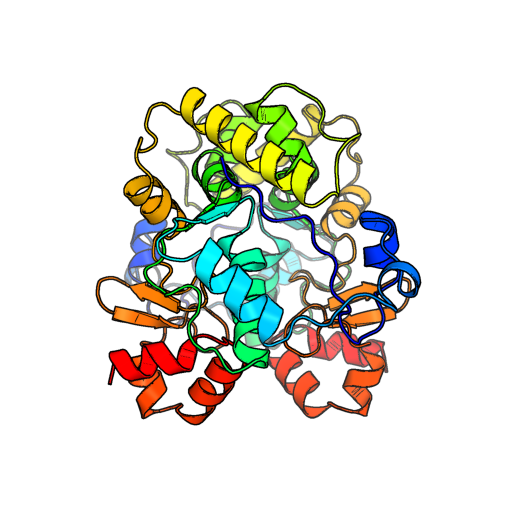-7.453 8.844 -11.586 1 64.75 175 ARG A N 1
ATOM 1341 C CA . ARG A 1 175 ? -8.195 10.094 -11.594 1 64.75 175 ARG A CA 1
ATOM 1342 C C . ARG A 1 175 ? -9.695 9.844 -11.547 1 64.75 175 ARG A C 1
ATOM 1344 O O . ARG A 1 175 ? -10.469 10.727 -11.156 1 64.75 175 ARG A O 1
ATOM 1351 N N . HIS A 1 176 ? -10.102 8.648 -11.844 1 75.38 176 HIS A N 1
ATOM 1352 C CA . HIS A 1 176 ? -11.523 8.352 -11.914 1 75.38 176 HIS A CA 1
ATOM 1353 C C . HIS A 1 176 ? -11.969 7.516 -10.719 1 75.38 176 HIS A C 1
ATOM 1355 O O . HIS A 1 176 ? -13.023 6.875 -10.758 1 75.38 176 HIS A O 1
ATOM 1361 N N . ALA A 1 177 ? -11.109 7.539 -9.773 1 77.81 177 ALA A N 1
ATOM 1362 C CA . ALA A 1 177 ? -11.477 6.793 -8.57 1 77.81 177 ALA A CA 1
ATOM 1363 C C . ALA A 1 177 ? -12.812 7.27 -8.016 1 77.81 177 ALA A C 1
ATOM 1365 O O . ALA A 1 177 ? -13.047 8.477 -7.895 1 77.81 177 ALA A O 1
ATOM 1366 N N . GLY A 1 178 ? -13.641 6.258 -7.82 1 81.25 178 GLY A N 1
ATOM 1367 C CA . GLY A 1 178 ? -14.953 6.559 -7.27 1 81.25 178 GLY A CA 1
ATOM 1368 C C . GLY A 1 178 ? -16.047 6.613 -8.32 1 81.25 178 GLY A C 1
ATOM 1369 O O . GLY A 1 178 ? -17.234 6.574 -7.996 1 81.25 178 GLY A O 1
ATOM 1370 N N . VAL A 1 179 ? -15.672 6.652 -9.562 1 79.88 179 VAL A N 1
ATOM 1371 C CA . VAL A 1 179 ? -16.641 6.77 -10.641 1 79.88 179 VAL A CA 1
ATOM 1372 C C . VAL A 1 179 ? -17.25 5.402 -10.953 1 79.88 179 VAL A C 1
ATOM 1374 O O . VAL A 1 179 ? -16.516 4.418 -11.117 1 79.88 179 VAL A O 1
ATOM 1377 N N . PRO A 1 180 ? -18.625 5.387 -11.008 1 81.5 180 PRO A N 1
ATOM 1378 C CA . PRO A 1 180 ? -19.266 4.117 -11.367 1 81.5 180 PRO A CA 1
ATOM 1379 C C . PRO A 1 180 ? -18.844 3.619 -12.75 1 81.5 180 PRO A C 1
ATOM 1381 O O . PRO A 1 180 ? -18.672 4.418 -13.672 1 81.5 180 PRO A O 1
ATOM 1384 N N . LEU A 1 181 ? -18.688 2.338 -12.828 1 80.56 181 LEU A N 1
ATOM 1385 C CA . LEU A 1 181 ? -18.25 1.738 -14.086 1 80.56 181 LEU A CA 1
ATOM 1386 C C . LEU A 1 181 ? -19.234 2.059 -15.211 1 80.56 181 LEU A C 1
ATOM 1388 O O . LEU A 1 181 ? -18.828 2.256 -16.359 1 80.56 181 LEU A O 1
ATOM 1392 N N . ALA A 1 182 ? -20.469 2.074 -14.93 1 77.38 182 ALA A N 1
ATOM 1393 C CA . ALA A 1 182 ? -21.5 2.391 -15.922 1 77.38 182 ALA A CA 1
ATOM 1394 C C . ALA A 1 182 ? -21.25 3.76 -16.547 1 77.38 182 ALA A C 1
ATOM 1396 O O . ALA A 1 182 ? -21.406 3.936 -17.766 1 77.38 182 ALA A O 1
ATOM 1397 N N . VAL A 1 183 ? -20.812 4.703 -15.766 1 78.62 183 VAL A N 1
ATOM 1398 C CA . VAL A 1 183 ? -20.516 6.055 -16.219 1 78.62 183 VAL A CA 1
ATOM 1399 C C . VAL A 1 183 ? -19.234 6.039 -17.062 1 78.62 183 VAL A C 1
ATOM 1401 O O . VAL A 1 183 ? -19.156 6.715 -18.094 1 78.62 183 VAL A O 1
ATOM 1404 N N . MET A 1 184 ? -18.312 5.324 -16.594 1 76.81 184 MET A N 1
ATOM 1405 C CA . MET A 1 184 ? -17.047 5.211 -17.312 1 76.81 184 MET A CA 1
ATOM 1406 C C . MET A 1 184 ? -17.281 4.676 -18.719 1 76.81 184 MET A C 1
ATOM 1408 O O . MET A 1 184 ? -16.656 5.145 -19.688 1 76.81 184 MET A O 1
ATOM 1412 N N . ILE A 1 185 ? -18.125 3.721 -18.828 1 72.06 185 ILE A N 1
ATOM 1413 C CA . ILE A 1 185 ? -18.422 3.078 -20.109 1 72.06 185 ILE A CA 1
ATOM 1414 C C . ILE A 1 185 ? -19.109 4.074 -21.047 1 72.06 185 ILE A C 1
ATOM 1416 O O . ILE A 1 185 ? -18.812 4.113 -22.234 1 72.06 185 ILE A O 1
ATOM 1420 N N . GLU A 1 186 ? -19.906 4.867 -20.469 1 74.25 186 GLU A N 1
ATOM 1421 C CA . GLU A 1 186 ? -20.688 5.812 -21.266 1 74.25 186 GLU A CA 1
ATOM 1422 C C . GLU A 1 186 ? -19.859 7.031 -21.641 1 74.25 186 GLU A C 1
ATOM 1424 O O . GLU A 1 186 ? -19.906 7.484 -22.797 1 74.25 186 GLU A O 1
ATOM 1429 N N . GLN A 1 187 ? -19.016 7.461 -20.75 1 77.69 187 GLN A N 1
ATOM 1430 C CA . GLN A 1 187 ? -18.391 8.773 -20.953 1 77.69 187 GLN A CA 1
ATOM 1431 C C . GLN A 1 187 ? -16.906 8.641 -21.219 1 77.69 187 GLN A C 1
ATOM 1433 O O . GLN A 1 187 ? -16.281 9.555 -21.75 1 77.69 187 GLN A O 1
ATOM 1438 N N . HIS A 1 188 ? -16.312 7.551 -20.859 1 73.31 188 HIS A N 1
ATOM 1439 C CA . HIS A 1 188 ? -14.867 7.43 -20.953 1 73.31 188 HIS A CA 1
ATOM 1440 C C . HIS A 1 188 ? -14.461 6.098 -21.578 1 73.31 188 HIS A C 1
ATOM 1442 O O . HIS A 1 188 ? -13.562 5.418 -21.062 1 73.31 188 HIS A O 1
ATOM 1448 N N . GLN A 1 189 ? -15.141 5.734 -22.578 1 66.06 189 GLN A N 1
ATOM 1449 C CA . GLN A 1 189 ? -14.938 4.434 -23.203 1 66.06 189 GLN A CA 1
ATOM 1450 C C . GLN A 1 189 ? -13.469 4.219 -23.562 1 66.06 189 GLN A C 1
ATOM 1452 O O . GLN A 1 189 ? -12.938 3.123 -23.391 1 66.06 189 GLN A O 1
ATOM 1457 N N . ASP A 1 190 ? -12.891 5.27 -23.984 1 62.72 190 ASP A N 1
ATOM 1458 C CA . ASP A 1 190 ? -11.5 5.152 -24.422 1 62.72 190 ASP A CA 1
ATOM 1459 C C . ASP A 1 190 ? -10.586 4.836 -23.234 1 62.72 190 ASP A C 1
ATOM 1461 O O . ASP A 1 190 ? -9.656 4.035 -23.359 1 62.72 190 ASP A O 1
ATOM 1465 N N . TYR A 1 191 ? -10.938 5.441 -22.141 1 63.78 191 TYR A N 1
ATOM 1466 C CA . TYR A 1 191 ? -10.133 5.191 -20.938 1 63.78 191 TYR A CA 1
ATOM 1467 C C . TYR A 1 191 ? -10.328 3.764 -20.438 1 63.78 191 TYR A C 1
ATOM 1469 O O . TYR A 1 191 ? -9.367 3.107 -20.031 1 63.78 191 TYR A O 1
ATOM 1477 N N . LEU A 1 192 ? -11.516 3.336 -20.562 1 64.56 192 LEU A N 1
ATOM 1478 C CA . LEU A 1 192 ? -11.82 1.976 -20.125 1 64.56 192 LEU A CA 1
ATOM 1479 C C . LEU A 1 192 ? -11.109 0.956 -21.016 1 64.56 192 LEU A C 1
ATOM 1481 O O . LEU A 1 192 ? -10.625 -0.07 -20.531 1 64.56 192 LEU A O 1
ATOM 1485 N N . ARG A 1 193 ? -11.07 1.296 -22.234 1 61.22 193 ARG A N 1
ATOM 1486 C CA . ARG A 1 193 ? -10.344 0.432 -23.156 1 61.22 193 ARG A CA 1
ATOM 1487 C C . ARG A 1 193 ? -8.859 0.39 -22.812 1 61.22 193 ARG A C 1
ATOM 1489 O O . ARG A 1 193 ? -8.242 -0.676 -22.844 1 61.22 193 ARG A O 1
ATOM 1496 N N . TRP A 1 194 ? -8.43 1.542 -22.531 1 57.72 194 TRP A N 1
ATOM 1497 C CA . TRP A 1 194 ? -7.035 1.631 -22.125 1 57.72 194 TRP A CA 1
ATOM 1498 C C . TRP A 1 194 ? -6.781 0.822 -20.844 1 57.72 194 TRP A C 1
ATOM 1500 O O . TRP A 1 194 ? -5.809 0.07 -20.766 1 57.72 194 TRP A O 1
ATOM 1510 N N . MET A 1 195 ? -7.656 0.997 -19.922 1 59.47 195 MET A N 1
ATOM 1511 C CA . MET A 1 195 ? -7.555 0.287 -18.641 1 59.47 195 MET A CA 1
ATOM 1512 C C . MET A 1 195 ? -7.617 -1.222 -18.859 1 59.47 195 MET A C 1
ATOM 1514 O O . MET A 1 195 ? -6.891 -1.976 -18.203 1 59.47 195 MET A O 1
ATOM 1518 N N . SER A 1 196 ? -8.492 -1.579 -19.719 1 57.78 196 SER A N 1
ATOM 1519 C CA . SER A 1 196 ? -8.664 -2.996 -20.016 1 57.78 196 SER A CA 1
ATOM 1520 C C . SER A 1 196 ? -7.367 -3.607 -20.547 1 57.78 196 SER A C 1
ATOM 1522 O O . SER A 1 196 ? -7.078 -4.781 -20.281 1 57.78 196 SER A O 1
ATOM 1524 N N . LEU A 1 197 ? -6.746 -2.783 -21.219 1 53.88 197 LEU A N 1
ATOM 1525 C CA . LEU A 1 197 ? -5.461 -3.229 -21.75 1 53.88 197 LEU A CA 1
ATOM 1526 C C . LEU A 1 197 ? -4.426 -3.346 -20.641 1 53.88 197 LEU A C 1
ATOM 1528 O O . LEU A 1 197 ? -3.512 -4.172 -20.719 1 53.88 197 LEU A O 1
ATOM 1532 N N . GLN A 1 198 ? -4.758 -2.469 -19.781 1 49.25 198 GLN A N 1
ATOM 1533 C CA . GLN A 1 198 ? -3.816 -2.484 -18.672 1 49.25 198 GLN A CA 1
ATOM 1534 C C . GLN A 1 198 ? -4.145 -3.604 -17.688 1 49.25 198 GLN A C 1
ATOM 1536 O O . GLN A 1 198 ? -3.244 -4.242 -17.141 1 49.25 198 GLN A O 1
ATOM 1541 N N . VAL A 1 199 ? -5.582 -3.625 -17.469 1 48.72 199 VAL A N 1
ATOM 1542 C CA . VAL A 1 199 ? -6.047 -4.582 -16.469 1 48.72 199 VAL A CA 1
ATOM 1543 C C . VAL A 1 199 ? -6.309 -5.934 -17.125 1 48.72 199 VAL A C 1
ATOM 1545 O O . VAL A 1 199 ? -6.977 -6.008 -18.172 1 48.72 199 VAL A O 1
ATOM 1548 N N . GLY A 1 200 ? -5.539 -6.5 -17.812 1 43.12 200 GLY A N 1
ATOM 1549 C CA . GLY A 1 200 ? -5.73 -7.77 -18.5 1 43.12 200 GLY A CA 1
ATOM 1550 C C . GLY A 1 200 ? -7.145 -8.305 -18.375 1 43.12 200 GLY A C 1
ATOM 1551 O O . GLY A 1 200 ? -7.48 -9.32 -19 1 43.12 200 GLY A O 1
ATOM 1552 N N . VAL A 1 201 ? -7.953 -7.969 -17.375 1 39.22 201 VAL A N 1
ATOM 1553 C CA . VAL A 1 201 ? -9.203 -8.641 -17.047 1 39.22 201 VAL A CA 1
ATOM 1554 C C . VAL A 1 201 ? -10.375 -7.891 -17.672 1 39.22 201 VAL A C 1
ATOM 1556 O O . VAL A 1 201 ? -11.508 -8.398 -17.688 1 39.22 201 VAL A O 1
ATOM 1559 N N . PHE A 1 202 ? -10.266 -6.719 -18.078 1 41.16 202 PHE A N 1
ATOM 1560 C CA . PHE A 1 202 ? -11.438 -5.879 -18.312 1 41.16 202 PHE A CA 1
ATOM 1561 C C . PHE A 1 202 ? -12.312 -6.453 -19.406 1 41.16 202 PHE A C 1
ATOM 1563 O O . PHE A 1 202 ? -13.531 -6.27 -19.406 1 41.16 202 PHE A O 1
ATOM 1570 N N . HIS A 1 203 ? -11.727 -7 -20.281 1 39.22 203 HIS A N 1
ATOM 1571 C CA . HIS A 1 203 ? -12.625 -7.32 -21.391 1 39.22 203 HIS A CA 1
ATOM 1572 C C . HIS A 1 203 ? -13.812 -8.148 -20.906 1 39.22 203 HIS A C 1
ATOM 1574 O O . HIS A 1 203 ? -14.953 -7.883 -21.297 1 39.22 203 HIS A O 1
ATOM 1580 N N . ASP A 1 204 ? -13.531 -8.992 -20.094 1 37.25 204 ASP A N 1
ATOM 1581 C CA . ASP A 1 204 ? -14.625 -9.898 -19.75 1 37.25 204 ASP A CA 1
ATOM 1582 C C . ASP A 1 204 ? -15.625 -9.234 -18.812 1 37.25 204 ASP A C 1
ATOM 1584 O O . ASP A 1 204 ? -16.828 -9.477 -18.906 1 37.25 204 ASP A O 1
ATOM 1588 N N . MET A 1 205 ? -15.242 -8.43 -17.953 1 35.06 205 MET A N 1
ATOM 1589 C CA . MET A 1 205 ? -16.172 -7.801 -17.031 1 35.06 205 MET A CA 1
ATOM 1590 C C . MET A 1 205 ? -17.141 -6.879 -17.766 1 35.06 205 MET A C 1
ATOM 1592 O O . MET A 1 205 ? -18.312 -6.816 -17.422 1 35.06 205 MET A O 1
ATOM 1596 N N . LEU A 1 206 ? -16.531 -6.191 -18.578 1 36.97 206 LEU A N 1
ATOM 1597 C CA . LEU A 1 206 ? -17.391 -5.293 -19.344 1 36.97 206 LEU A CA 1
ATOM 1598 C C . LEU A 1 206 ? -18.453 -6.078 -20.109 1 36.97 206 LEU A C 1
ATOM 1600 O O . LEU A 1 206 ? -19.594 -5.629 -20.234 1 36.97 206 LEU A O 1
ATOM 1604 N N . ASP A 1 207 ? -18.016 -7.129 -20.594 1 34.78 207 ASP A N 1
ATOM 1605 C CA . ASP A 1 207 ? -19 -7.887 -21.328 1 34.78 207 ASP A CA 1
ATOM 1606 C C . ASP A 1 207 ? -20.141 -8.352 -20.422 1 34.78 207 ASP A C 1
ATOM 1608 O O . ASP A 1 207 ? -21.281 -8.477 -20.859 1 34.78 207 ASP A O 1
ATOM 1612 N N . ASN A 1 208 ? -19.766 -8.586 -19.234 1 33.38 208 ASN A N 1
ATOM 1613 C CA . ASN A 1 208 ? -20.844 -9.062 -18.375 1 33.38 208 ASN A CA 1
ATOM 1614 C C . ASN A 1 208 ? -21.703 -7.91 -17.844 1 33.38 208 ASN A C 1
ATOM 1616 O O . ASN A 1 208 ? -22.734 -8.133 -17.203 1 33.38 208 ASN A O 1
ATOM 1620 N N . ILE A 1 209 ? -21.109 -6.816 -17.797 1 32.59 209 ILE A N 1
ATOM 1621 C CA . ILE A 1 209 ? -21.906 -5.684 -17.344 1 32.59 209 ILE A CA 1
ATOM 1622 C C . ILE A 1 209 ? -22.797 -5.188 -18.484 1 32.59 209 ILE A C 1
ATOM 1624 O O . ILE A 1 209 ? -23.859 -4.621 -18.25 1 32.59 209 ILE A O 1
ATOM 1628 N N . THR A 1 210 ? -22.266 -5.32 -19.719 1 28.5 210 THR A N 1
ATOM 1629 C CA . THR A 1 210 ? -23.203 -4.918 -20.766 1 28.5 210 THR A CA 1
ATOM 1630 C C . THR A 1 210 ? -24.25 -5.996 -21 1 28.5 210 THR A C 1
ATOM 1632 O O . THR A 1 210 ? -23.938 -7.188 -20.984 1 28.5 210 THR A O 1
ATOM 1635 N N . MET B 1 1 ? -1.553 -35.469 -2.947 1 68.12 1 MET B N 1
ATOM 1636 C CA . MET B 1 1 ? -1.115 -34.125 -3.301 1 68.12 1 MET B CA 1
ATOM 1637 C C . MET B 1 1 ? -0.307 -34.125 -4.594 1 68.12 1 MET B C 1
ATOM 1639 O O . MET B 1 1 ? 0.609 -34.938 -4.75 1 68.12 1 MET B O 1
ATOM 1643 N N . GLN B 1 2 ? -0.913 -33.5 -5.605 1 83 2 GLN B N 1
ATOM 1644 C CA . GLN B 1 2 ? -0.187 -33.406 -6.867 1 83 2 GLN B CA 1
ATOM 1645 C C . GLN B 1 2 ? 0.682 -32.156 -6.922 1 83 2 GLN B C 1
ATOM 1647 O O . GLN B 1 2 ? 0.274 -31.094 -6.457 1 83 2 GLN B O 1
ATOM 1652 N N . VAL B 1 3 ? 1.909 -32.406 -7.23 1 80.94 3 VAL B N 1
ATOM 1653 C CA . VAL B 1 3 ? 2.838 -31.297 -7.367 1 80.94 3 VAL B CA 1
ATOM 1654 C C . VAL B 1 3 ? 3.23 -31.125 -8.836 1 80.94 3 VAL B C 1
ATOM 1656 O O . VAL B 1 3 ? 3.67 -32.094 -9.477 1 80.94 3 VAL B O 1
ATOM 1659 N N . LEU B 1 4 ? 2.865 -30 -9.234 1 83.12 4 LEU B N 1
ATOM 1660 C CA . LEU B 1 4 ? 3.295 -29.641 -10.586 1 83.12 4 LEU B CA 1
ATOM 1661 C C . LEU B 1 4 ? 4.434 -28.641 -10.539 1 83.12 4 LEU B C 1
ATOM 1663 O O . LEU B 1 4 ? 4.234 -27.484 -10.141 1 83.12 4 LEU B O 1
ATOM 1667 N N . GLY B 1 5 ? 5.625 -29.031 -10.852 1 76.94 5 GLY B N 1
ATOM 1668 C CA . GLY B 1 5 ? 6.805 -28.188 -10.836 1 76.94 5 GLY B CA 1
ATOM 1669 C C . GLY B 1 5 ? 7.73 -28.469 -9.672 1 76.94 5 GLY B C 1
ATOM 1670 O O . GLY B 1 5 ? 7.578 -29.469 -8.977 1 76.94 5 GLY B O 1
ATOM 1671 N N . PRO B 1 6 ? 8.602 -27.641 -9.648 1 83.06 6 PRO B N 1
ATOM 1672 C CA . PRO B 1 6 ? 8.828 -26.359 -10.32 1 83.06 6 PRO B CA 1
ATOM 1673 C C . PRO B 1 6 ? 9.273 -26.531 -11.773 1 83.06 6 PRO B C 1
ATOM 1675 O O . PRO B 1 6 ? 10.008 -27.469 -12.086 1 83.06 6 PRO B O 1
ATOM 1678 N N . HIS B 1 7 ? 8.742 -25.625 -12.562 1 88 7 HIS B N 1
ATOM 1679 C CA . HIS B 1 7 ? 9.148 -25.484 -13.953 1 88 7 HIS B CA 1
ATOM 1680 C C . HIS B 1 7 ? 9.766 -24.109 -14.211 1 88 7 HIS B C 1
ATOM 1682 O O . HIS B 1 7 ? 9.289 -23.094 -13.688 1 88 7 HIS B O 1
ATOM 1688 N N . ARG B 1 8 ? 10.836 -24.141 -15.016 1 89.75 8 ARG B N 1
ATOM 1689 C CA . ARG B 1 8 ? 11.422 -22.891 -15.484 1 89.75 8 ARG B CA 1
ATOM 1690 C C . ARG B 1 8 ? 11.055 -22.625 -16.938 1 89.75 8 ARG B C 1
ATOM 1692 O O . ARG B 1 8 ? 11.055 -23.547 -17.766 1 89.75 8 ARG B O 1
ATOM 1699 N N . PHE B 1 9 ? 10.633 -21.453 -17.125 1 91.56 9 PHE B N 1
ATOM 1700 C CA . PHE B 1 9 ? 10.312 -21.047 -18.5 1 91.56 9 PHE B CA 1
ATOM 1701 C C . PHE B 1 9 ? 11.211 -19.922 -18.953 1 91.56 9 PHE B C 1
ATOM 1703 O O . PHE B 1 9 ? 11.594 -19.062 -18.156 1 91.56 9 PHE B O 1
ATOM 1710 N N . ASN B 1 10 ? 11.516 -19.938 -20.25 1 91.19 10 ASN B N 1
ATOM 1711 C CA . ASN B 1 10 ? 12.227 -18.812 -20.859 1 91.19 10 ASN B CA 1
ATOM 1712 C C . ASN B 1 10 ? 11.32 -17.594 -21.031 1 91.19 10 ASN B C 1
ATOM 1714 O O . ASN B 1 10 ? 10.32 -17.656 -21.75 1 91.19 10 ASN B O 1
ATOM 1718 N N . PRO B 1 11 ? 11.625 -16.516 -20.375 1 88.44 11 PRO B N 1
ATOM 1719 C CA . PRO B 1 11 ? 10.766 -15.336 -20.438 1 88.44 11 PRO B CA 1
ATOM 1720 C C . PRO B 1 11 ? 10.93 -14.562 -21.75 1 88.44 11 PRO B C 1
ATOM 1722 O O . PRO B 1 11 ? 10.141 -13.672 -22.047 1 88.44 11 PRO B O 1
ATOM 1725 N N . ASP B 1 12 ? 11.883 -14.844 -22.5 1 86 12 ASP B N 1
ATOM 1726 C CA . ASP B 1 12 ? 12.164 -14.242 -23.797 1 86 12 ASP B CA 1
ATOM 1727 C C . ASP B 1 12 ? 12.633 -12.797 -23.641 1 86 12 ASP B C 1
ATOM 1729 O O . ASP B 1 12 ? 12.562 -12.016 -24.594 1 86 12 ASP B O 1
ATOM 1733 N N . ILE B 1 13 ? 12.852 -12.391 -22.438 1 85.94 13 ILE B N 1
ATOM 1734 C CA . ILE B 1 13 ? 13.445 -11.094 -22.109 1 85.94 13 ILE B CA 1
ATOM 1735 C C . ILE B 1 13 ? 14.562 -11.273 -21.094 1 85.94 13 ILE B C 1
ATOM 1737 O O . ILE B 1 13 ? 14.562 -12.25 -20.328 1 85.94 13 ILE B O 1
ATOM 1741 N N . PRO B 1 14 ? 15.484 -10.375 -21.188 1 88.69 14 PRO B N 1
ATOM 1742 C CA . PRO B 1 14 ? 16.547 -10.492 -20.188 1 88.69 14 PRO B CA 1
ATOM 1743 C C . PRO B 1 14 ? 16.031 -10.406 -18.75 1 88.69 14 PRO B C 1
ATOM 1745 O O . PRO B 1 14 ? 15.133 -9.617 -18.469 1 88.69 14 PRO B O 1
ATOM 1748 N N . ILE B 1 15 ? 16.625 -11.242 -17.922 1 85.19 15 ILE B N 1
ATOM 1749 C CA . ILE B 1 15 ? 16.312 -11.211 -16.484 1 85.19 15 ILE B CA 1
ATOM 1750 C C . ILE B 1 15 ? 17.078 -10.07 -15.82 1 85.19 15 ILE B C 1
ATOM 1752 O O . ILE B 1 15 ? 18.312 -10.023 -15.883 1 85.19 15 ILE B O 1
ATOM 1756 N N . PRO B 1 16 ? 16.297 -9.219 -15.188 1 80.94 16 PRO B N 1
ATOM 1757 C CA . PRO B 1 16 ? 16.984 -8.117 -14.508 1 80.94 16 PRO B CA 1
ATOM 1758 C C . PRO B 1 16 ? 17.984 -8.602 -13.453 1 80.94 16 PRO B C 1
ATOM 1760 O O . PRO B 1 16 ? 17.719 -9.586 -12.758 1 80.94 16 PRO B O 1
ATOM 1763 N N . ALA B 1 17 ? 19.078 -7.879 -13.266 1 81.44 17 ALA B N 1
ATOM 1764 C CA . ALA B 1 17 ? 20.141 -8.234 -12.32 1 81.44 17 ALA B CA 1
ATOM 1765 C C . ALA B 1 17 ? 19.594 -8.297 -10.891 1 81.44 17 ALA B C 1
ATOM 1767 O O . ALA B 1 17 ? 20 -9.156 -10.109 1 81.44 17 ALA B O 1
ATOM 1768 N N . GLU B 1 18 ? 18.672 -7.453 -10.594 1 76.69 18 GLU B N 1
ATOM 1769 C CA . GLU B 1 18 ? 18.078 -7.395 -9.258 1 76.69 18 GLU B CA 1
ATOM 1770 C C . GLU B 1 18 ? 17.297 -8.664 -8.945 1 76.69 18 GLU B C 1
ATOM 1772 O O . GLU B 1 18 ? 17.312 -9.141 -7.805 1 76.69 18 GLU B O 1
ATOM 1777 N N . ALA B 1 19 ? 16.625 -9.125 -9.922 1 78.94 19 ALA B N 1
ATOM 1778 C CA . ALA B 1 19 ? 15.875 -10.359 -9.742 1 78.94 19 ALA B CA 1
ATOM 1779 C C . ALA B 1 19 ? 16.812 -11.547 -9.547 1 78.94 19 ALA B C 1
ATOM 1781 O O . ALA B 1 19 ? 16.594 -12.375 -8.656 1 78.94 19 ALA B O 1
ATOM 1782 N N . THR B 1 20 ? 17.875 -11.578 -10.352 1 84.81 20 THR B N 1
ATOM 1783 C CA . THR B 1 20 ? 18.875 -12.641 -10.234 1 84.81 20 THR B CA 1
ATOM 1784 C C . THR B 1 20 ? 19.516 -12.633 -8.852 1 84.81 20 THR B C 1
ATOM 1786 O O . THR B 1 20 ? 19.781 -13.695 -8.281 1 84.81 20 THR B O 1
ATOM 1789 N N . ALA B 1 21 ? 19.719 -11.531 -8.344 1 81.88 21 ALA B N 1
ATOM 1790 C CA . ALA B 1 21 ? 20.328 -11.391 -7.023 1 81.88 21 ALA B CA 1
ATOM 1791 C C . ALA B 1 21 ? 19.438 -11.984 -5.934 1 81.88 21 ALA B C 1
ATOM 1793 O O . ALA B 1 21 ? 19.938 -12.453 -4.91 1 81.88 21 ALA B O 1
ATOM 1794 N N . ILE B 1 22 ? 18.203 -12.031 -6.195 1 78.38 22 ILE B N 1
ATOM 1795 C CA . ILE B 1 22 ? 17.234 -12.477 -5.199 1 78.38 22 ILE B CA 1
ATOM 1796 C C . ILE B 1 22 ? 17.016 -13.977 -5.328 1 78.38 22 ILE B C 1
ATOM 1798 O O . ILE B 1 22 ? 17.141 -14.719 -4.348 1 78.38 22 ILE B O 1
ATOM 1802 N N . HIS B 1 23 ? 16.688 -14.406 -6.52 1 81.44 23 HIS B N 1
ATOM 1803 C CA . HIS B 1 23 ? 16.266 -15.797 -6.641 1 81.44 23 HIS B CA 1
ATOM 1804 C C . HIS B 1 23 ? 17.391 -16.656 -7.238 1 81.44 23 HIS B C 1
ATOM 1806 O O . HIS B 1 23 ? 17.281 -17.875 -7.258 1 81.44 23 HIS B O 1
ATOM 1812 N N . GLY B 1 24 ? 18.438 -16.047 -7.863 1 85.25 24 GLY B N 1
ATOM 1813 C CA . GLY B 1 24 ? 19.625 -16.766 -8.32 1 85.25 24 GLY B CA 1
ATOM 1814 C C . GLY B 1 24 ? 19.453 -17.359 -9.711 1 85.25 24 GLY B C 1
ATOM 1815 O O . GLY B 1 24 ? 20.328 -18.094 -10.188 1 85.25 24 GLY B O 1
ATOM 1816 N N . ILE B 1 25 ? 18.375 -17.109 -10.398 1 89.06 25 ILE B N 1
ATOM 1817 C CA . ILE B 1 25 ? 18.125 -17.625 -11.734 1 89.06 25 ILE B CA 1
ATOM 1818 C C . ILE B 1 25 ? 18.688 -16.672 -12.773 1 89.06 25 ILE B C 1
ATOM 1820 O O . ILE B 1 25 ? 18.375 -15.477 -12.766 1 89.06 25 ILE B O 1
ATOM 1824 N N . THR B 1 26 ? 19.516 -17.141 -13.594 1 92.31 26 THR B N 1
ATOM 1825 C CA . THR B 1 26 ? 20.172 -16.312 -14.617 1 92.31 26 THR B CA 1
ATOM 1826 C C . THR B 1 26 ? 19.562 -16.578 -15.992 1 92.31 26 THR B C 1
ATOM 1828 O O . THR B 1 26 ? 18.812 -17.547 -16.172 1 92.31 26 THR B O 1
ATOM 1831 N N . ASP B 1 27 ? 19.969 -15.68 -16.922 1 92.62 27 ASP B N 1
ATOM 1832 C CA . ASP B 1 27 ? 19.531 -15.875 -18.297 1 92.62 27 ASP B CA 1
ATOM 1833 C C . ASP B 1 27 ? 20.031 -17.203 -18.844 1 92.62 27 ASP B C 1
ATOM 1835 O O . ASP B 1 27 ? 19.328 -17.875 -19.594 1 92.62 27 ASP B O 1
ATOM 1839 N N . ALA B 1 28 ? 21.188 -17.562 -18.5 1 95 28 ALA B N 1
ATOM 1840 C CA . ALA B 1 28 ? 21.781 -18.828 -18.953 1 95 28 ALA B CA 1
ATOM 1841 C C . ALA B 1 28 ? 20.969 -20.016 -18.438 1 95 28 ALA B C 1
ATOM 1843 O O . ALA B 1 28 ? 20.828 -21.016 -19.156 1 95 28 ALA B O 1
ATOM 1844 N N . ASP B 1 29 ? 20.422 -19.891 -17.266 1 93.88 29 ASP B N 1
ATOM 1845 C CA . ASP B 1 29 ? 19.672 -20.953 -16.625 1 93.88 29 ASP B CA 1
ATOM 1846 C C . ASP B 1 29 ? 18.375 -21.25 -17.406 1 93.88 29 ASP B C 1
ATOM 1848 O O . ASP B 1 29 ? 17.875 -22.375 -17.359 1 93.88 29 ASP B O 1
ATOM 1852 N N . VAL B 1 30 ? 17.922 -20.172 -18.109 1 93.56 30 VAL B N 1
ATOM 1853 C CA . VAL B 1 30 ? 16.594 -20.359 -18.703 1 93.56 30 VAL B CA 1
ATOM 1854 C C . VAL B 1 30 ? 16.703 -20.312 -20.234 1 93.56 30 VAL B C 1
ATOM 1856 O O . VAL B 1 30 ? 15.695 -20.406 -20.938 1 93.56 30 VAL B O 1
ATOM 1859 N N . ALA B 1 31 ? 17.875 -20.234 -20.734 1 92.88 31 ALA B N 1
ATOM 1860 C CA . ALA B 1 31 ? 18.094 -20.047 -22.172 1 92.88 31 ALA B CA 1
ATOM 1861 C C . ALA B 1 31 ? 17.531 -21.234 -22.969 1 92.88 31 ALA B C 1
ATOM 1863 O O . ALA B 1 31 ? 17.016 -21.047 -24.062 1 92.88 31 ALA B O 1
ATOM 1864 N N . THR B 1 32 ? 17.578 -22.438 -22.391 1 93.62 32 THR B N 1
ATOM 1865 C CA . THR B 1 32 ? 17.156 -23.641 -23.125 1 93.62 32 THR B CA 1
ATOM 1866 C C . THR B 1 32 ? 15.797 -24.125 -22.625 1 93.62 32 THR B C 1
ATOM 1868 O O . THR B 1 32 ? 15.305 -25.172 -23.062 1 93.62 32 THR B O 1
ATOM 1871 N N . CYS B 1 33 ? 15.305 -23.453 -21.688 1 92.81 33 CYS B N 1
ATOM 1872 C CA . CYS B 1 33 ? 13.984 -23.797 -21.172 1 92.81 33 CYS B CA 1
ATOM 1873 C C . CYS B 1 33 ? 12.898 -23.469 -22.188 1 92.81 33 CYS B C 1
ATOM 1875 O O . CYS B 1 33 ? 13.086 -22.578 -23.031 1 92.81 33 CYS B O 1
ATOM 1877 N N . PRO B 1 34 ? 11.828 -24.234 -22.094 1 91.75 34 PRO B N 1
ATOM 1878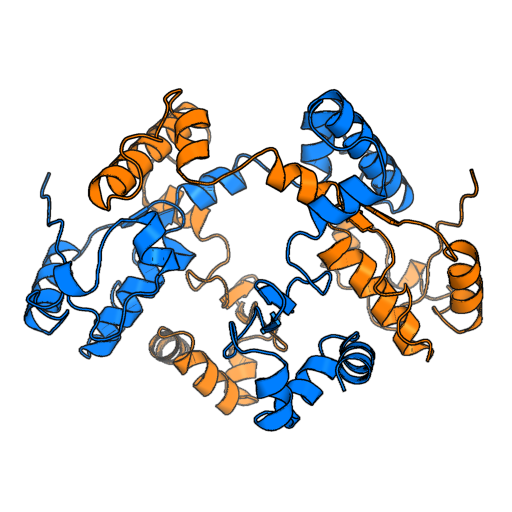 C CA . PRO B 1 34 ? 10.719 -23.891 -22.984 1 91.75 34 PRO B CA 1
ATOM 1879 C C . PRO B 1 34 ? 10.086 -22.547 -22.625 1 91.75 34 PRO B C 1
ATOM 1881 O O . PRO B 1 34 ? 10.188 -22.094 -21.484 1 91.75 34 PRO B O 1
ATOM 1884 N N . LYS B 1 35 ? 9.492 -21.953 -23.609 1 89.75 35 LYS B N 1
ATOM 1885 C CA . LYS B 1 35 ? 8.648 -20.781 -23.359 1 89.75 35 LYS B CA 1
ATOM 1886 C C . LYS B 1 35 ? 7.289 -21.188 -22.797 1 89.75 35 LYS B C 1
ATOM 1888 O O . LYS B 1 35 ? 6.836 -22.312 -23.031 1 89.75 35 LYS B O 1
ATOM 1893 N N . PHE B 1 36 ? 6.797 -20.297 -21.984 1 90.19 36 PHE B N 1
ATOM 1894 C CA . PHE B 1 36 ? 5.402 -20.531 -21.625 1 90.19 36 PHE B CA 1
ATOM 1895 C C . PHE B 1 36 ? 4.512 -20.422 -22.859 1 90.19 36 PHE B C 1
ATOM 1897 O O . PHE B 1 36 ? 4.152 -19.328 -23.281 1 90.19 36 PHE B O 1
ATOM 1904 N N . GLY B 1 37 ? 4.297 -21.453 -23.484 1 88.38 37 GLY B N 1
ATOM 1905 C CA . GLY B 1 37 ? 3.508 -21.531 -24.703 1 88.38 37 GLY B CA 1
ATOM 1906 C C . GLY B 1 37 ? 2.234 -22.344 -24.531 1 88.38 37 GLY B C 1
ATOM 1907 O O . GLY B 1 37 ? 1.772 -22.562 -23.406 1 88.38 37 GLY B O 1
ATOM 1908 N N . ASP B 1 38 ? 1.821 -22.75 -25.625 1 83.88 38 ASP B N 1
ATOM 1909 C CA . ASP B 1 38 ? 0.521 -23.406 -25.672 1 83.88 38 ASP B CA 1
ATOM 1910 C C . ASP B 1 38 ? 0.535 -24.703 -24.875 1 83.88 38 ASP B C 1
ATOM 1912 O O . ASP B 1 38 ? -0.387 -24.969 -24.109 1 83.88 38 ASP B O 1
ATOM 1916 N N . ALA B 1 39 ? 1.582 -25.391 -24.969 1 84.5 39 ALA B N 1
ATOM 1917 C CA . ALA B 1 39 ? 1.64 -26.672 -24.297 1 84.5 39 ALA B CA 1
ATOM 1918 C C . ALA B 1 39 ? 1.659 -26.5 -22.781 1 84.5 39 ALA B C 1
ATOM 1920 O O . ALA B 1 39 ? 0.916 -27.172 -22.062 1 84.5 39 ALA B O 1
ATOM 1921 N N . ALA B 1 40 ? 2.453 -25.641 -22.391 1 87.94 40 ALA B N 1
ATOM 1922 C CA . ALA B 1 40 ? 2.52 -25.359 -20.953 1 87.94 40 ALA B CA 1
ATOM 1923 C C . ALA B 1 40 ? 1.198 -24.797 -20.453 1 87.94 40 ALA B C 1
ATOM 1925 O O . ALA B 1 40 ? 0.731 -25.172 -19.375 1 87.94 40 ALA B O 1
ATOM 1926 N N . ALA B 1 41 ? 0.6 -23.953 -21.203 1 90.62 41 ALA B N 1
ATOM 1927 C CA . ALA B 1 41 ? -0.663 -23.328 -20.828 1 90.62 41 ALA B CA 1
ATOM 1928 C C . ALA B 1 41 ? -1.756 -24.375 -20.625 1 90.62 41 ALA B C 1
ATOM 1930 O O . ALA B 1 41 ? -2.498 -24.328 -19.641 1 90.62 41 ALA B O 1
ATOM 1931 N N . VAL B 1 42 ? -1.781 -25.297 -21.516 1 90.5 42 VAL B N 1
ATOM 1932 C CA . VAL B 1 42 ? -2.795 -26.359 -21.438 1 90.5 42 VAL B CA 1
ATOM 1933 C C . VAL B 1 42 ? -2.551 -27.219 -20.203 1 90.5 42 VAL B C 1
ATOM 1935 O O . VAL B 1 42 ? -3.49 -27.547 -19.484 1 90.5 42 VAL B O 1
ATOM 1938 N N . GLU B 1 43 ? -1.352 -27.516 -19.984 1 91.12 43 GLU B N 1
ATOM 1939 C CA . GLU B 1 43 ? -1.006 -28.328 -18.828 1 91.12 43 GLU B CA 1
ATOM 1940 C C . GLU B 1 43 ? -1.385 -27.625 -17.531 1 91.12 43 GLU B C 1
ATOM 1942 O O . GLU B 1 43 ? -2.012 -28.234 -16.641 1 91.12 43 GLU B O 1
ATOM 1947 N N . TYR B 1 44 ? -1.06 -26.422 -17.453 1 92 44 TYR B N 1
ATOM 1948 C CA . TYR B 1 44 ? -1.326 -25.672 -16.234 1 92 44 TYR B CA 1
ATOM 1949 C C . TYR B 1 44 ? -2.816 -25.391 -16.078 1 92 44 TYR B C 1
ATOM 1951 O O . TYR B 1 44 ? -3.336 -25.344 -14.969 1 92 44 TYR B O 1
ATOM 1959 N N . MET B 1 45 ? -3.43 -25.156 -17.156 1 92.31 45 MET B N 1
ATOM 1960 C CA . MET B 1 45 ? -4.875 -24.969 -17.109 1 92.31 45 MET B CA 1
ATOM 1961 C C . MET B 1 45 ? -5.578 -26.203 -16.547 1 92.31 45 MET B C 1
ATOM 1963 O O . MET B 1 45 ? -6.48 -26.078 -15.719 1 92.31 45 MET B O 1
ATOM 1967 N N . HIS B 1 46 ? -5.137 -27.344 -17 1 92.19 46 HIS B N 1
ATOM 1968 C CA . HIS B 1 46 ? -5.703 -28.594 -16.516 1 92.19 46 HIS B CA 1
ATOM 1969 C C . HIS B 1 46 ? -5.398 -28.797 -15.039 1 92.19 46 HIS B C 1
ATOM 1971 O O . HIS B 1 46 ? -6.27 -29.219 -14.273 1 92.19 46 HIS B O 1
ATOM 1977 N N . PHE B 1 47 ? -4.262 -28.5 -14.695 1 92.31 47 PHE B N 1
ATOM 1978 C CA . PHE B 1 47 ? -3.818 -28.672 -13.32 1 92.31 47 PHE B CA 1
ATOM 1979 C C . PHE B 1 47 ? -4.613 -27.766 -12.383 1 92.31 47 PHE B C 1
ATOM 1981 O O . PHE B 1 47 ? -4.961 -28.172 -11.266 1 92.31 47 PHE B O 1
ATOM 1988 N N . MET B 1 48 ? -4.93 -26.562 -12.836 1 92.88 48 MET B N 1
ATOM 1989 C CA . MET B 1 48 ? -5.535 -25.547 -11.977 1 92.88 48 MET B CA 1
ATOM 1990 C C . MET B 1 48 ? -7.055 -25.562 -12.102 1 92.88 48 MET B C 1
ATOM 1992 O O . MET B 1 48 ? -7.746 -24.828 -11.398 1 92.88 48 MET B O 1
ATOM 1996 N N . GLN B 1 49 ? -7.469 -26.344 -12.977 1 88 49 GLN B N 1
ATOM 1997 C CA . GLN B 1 49 ? -8.906 -26.359 -13.242 1 88 49 GLN B CA 1
ATOM 1998 C C . GLN B 1 49 ? -9.688 -26.719 -11.977 1 88 49 GLN B C 1
ATOM 2000 O O . GLN B 1 49 ? -9.352 -27.672 -11.281 1 88 49 GLN B O 1
ATOM 2005 N N . ASP B 1 50 ? -10.695 -25.938 -11.586 1 88.75 50 ASP B N 1
ATOM 2006 C CA . ASP B 1 50 ? -11.617 -26.141 -10.469 1 88.75 50 ASP B CA 1
ATOM 2007 C C . ASP B 1 50 ? -10.883 -26.078 -9.133 1 88.75 50 ASP B C 1
ATOM 2009 O O . ASP B 1 50 ? -11.266 -26.75 -8.172 1 88.75 50 ASP B O 1
ATOM 2013 N N . CYS B 1 51 ? -9.781 -25.5 -9.156 1 93.44 51 CYS B N 1
ATOM 2014 C CA . CYS B 1 51 ? -9.031 -25.328 -7.918 1 93.44 51 CYS B CA 1
ATOM 2015 C C . CYS B 1 51 ? -9.227 -23.938 -7.34 1 93.44 51 CYS B C 1
ATOM 2017 O O . CYS B 1 51 ? -9.406 -22.969 -8.086 1 93.44 51 CYS B O 1
ATOM 2019 N N . ASP B 1 52 ? -9.25 -23.938 -5.98 1 95.5 52 ASP B N 1
ATOM 2020 C CA . ASP B 1 52 ? -9.047 -22.656 -5.289 1 95.5 52 ASP B CA 1
ATOM 2021 C C . ASP B 1 52 ? -7.562 -22.312 -5.215 1 95.5 52 ASP B C 1
ATOM 2023 O O . ASP B 1 52 ? -6.703 -23.188 -5.34 1 95.5 52 ASP B O 1
ATOM 2027 N N . LEU B 1 53 ? -7.285 -21.031 -5.125 1 95.75 53 LEU B N 1
ATOM 2028 C CA . LEU B 1 53 ? -5.895 -20.594 -5.098 1 95.75 53 LEU B CA 1
ATOM 2029 C C . LEU B 1 53 ? -5.527 -20.047 -3.721 1 95.75 53 LEU B C 1
ATOM 2031 O O . LEU B 1 53 ? -6.359 -19.438 -3.045 1 95.75 53 LEU B O 1
ATOM 2035 N N . HIS B 1 54 ? -4.332 -20.312 -3.336 1 96.94 54 HIS B N 1
ATOM 2036 C CA . HIS B 1 54 ? -3.762 -19.734 -2.123 1 96.94 54 HIS B CA 1
ATOM 2037 C C . HIS B 1 54 ? -2.328 -19.266 -2.355 1 96.94 54 HIS B C 1
ATOM 2039 O O . HIS B 1 54 ? -1.581 -19.891 -3.107 1 96.94 54 HIS B O 1
ATOM 2045 N N . GLY B 1 55 ? -1.965 -18.156 -1.753 1 96 55 GLY B N 1
ATOM 2046 C CA . GLY B 1 55 ? -0.598 -17.656 -1.761 1 96 55 GLY B CA 1
ATOM 2047 C C . GLY B 1 55 ? -0.376 -16.516 -0.796 1 96 55 GLY B C 1
ATOM 2048 O O . GLY B 1 55 ? -1.246 -16.203 0.02 1 96 55 GLY B O 1
ATOM 2049 N N . PHE B 1 56 ? 0.812 -15.984 -0.848 1 95.69 56 PHE B N 1
ATOM 2050 C CA . PHE B 1 56 ? 1.188 -14.805 -0.081 1 95.69 56 PHE B CA 1
ATOM 2051 C C . PHE B 1 56 ? 1.368 -13.602 -0.997 1 95.69 56 PHE B C 1
ATOM 2053 O O . PHE B 1 56 ? 2.309 -13.555 -1.794 1 95.69 56 PHE B O 1
ATOM 2060 N N . ASN B 1 57 ? 0.481 -12.648 -0.844 1 93.62 57 ASN B N 1
ATOM 2061 C CA . ASN B 1 57 ? 0.36 -11.523 -1.765 1 93.62 57 ASN B CA 1
ATOM 2062 C C . ASN B 1 57 ? -0.019 -11.984 -3.168 1 93.62 57 ASN B C 1
ATOM 2064 O O . ASN B 1 57 ? 0.424 -11.398 -4.16 1 93.62 57 ASN B O 1
ATOM 2068 N N . ALA B 1 58 ? -0.79 -13.023 -3.223 1 93.75 58 ALA B N 1
ATOM 2069 C CA . ALA B 1 58 ? -1.084 -13.703 -4.48 1 93.75 58 ALA B CA 1
ATOM 2070 C C . ALA B 1 58 ? -2.094 -12.914 -5.309 1 93.75 58 ALA B C 1
ATOM 2072 O O . ALA B 1 58 ? -2.066 -12.961 -6.539 1 93.75 58 ALA B O 1
ATOM 2073 N N . ARG B 1 59 ? -2.982 -12.211 -4.656 1 90.5 59 ARG B N 1
ATOM 2074 C CA . ARG B 1 59 ? -4.035 -11.492 -5.367 1 90.5 59 ARG B CA 1
ATOM 2075 C C . ARG B 1 59 ? -3.447 -10.391 -6.246 1 90.5 59 ARG B C 1
ATOM 2077 O O . ARG B 1 59 ? -3.812 -10.258 -7.414 1 90.5 59 ARG B O 1
ATOM 2084 N N . ARG B 1 60 ? -2.445 -9.734 -5.719 1 85 60 ARG B N 1
ATOM 2085 C CA . ARG B 1 60 ? -1.938 -8.555 -6.41 1 85 60 ARG B CA 1
ATOM 2086 C C . ARG B 1 60 ? -0.709 -8.891 -7.246 1 85 60 ARG B C 1
ATOM 2088 O O . ARG B 1 60 ? -0.227 -8.062 -8.016 1 85 60 ARG B O 1
ATOM 2095 N N . PHE B 1 61 ? -0.269 -10.117 -7.125 1 87.69 61 PHE B N 1
ATOM 2096 C CA . PHE B 1 61 ? 0.95 -10.453 -7.852 1 87.69 61 PHE B CA 1
ATOM 2097 C C . PHE B 1 61 ? 0.75 -11.711 -8.68 1 87.69 61 PHE B C 1
ATOM 2099 O O . PHE B 1 61 ? 0.503 -11.641 -9.891 1 87.69 61 PHE B O 1
ATOM 2106 N N . ASP B 1 62 ? 0.609 -12.867 -8.031 1 88.69 62 ASP B N 1
ATOM 2107 C CA . ASP B 1 62 ? 0.599 -14.164 -8.703 1 88.69 62 ASP B CA 1
ATOM 2108 C C . ASP B 1 62 ? -0.602 -14.281 -9.641 1 88.69 62 ASP B C 1
ATOM 2110 O O . ASP B 1 62 ? -0.462 -14.727 -10.781 1 88.69 62 ASP B O 1
ATOM 2114 N N . VAL B 1 63 ? -1.704 -13.93 -9.156 1 89.38 63 VAL B N 1
ATOM 2115 C CA . VAL B 1 63 ? -2.924 -14.062 -9.945 1 89.38 63 VAL B CA 1
ATOM 2116 C C . VAL B 1 63 ? -2.826 -13.203 -11.203 1 89.38 63 VAL B C 1
ATOM 2118 O O . VAL B 1 63 ? -3.176 -13.648 -12.297 1 89.38 63 VAL B O 1
ATOM 2121 N N . LEU B 1 64 ? -2.293 -12.016 -11.031 1 82.94 64 LEU B N 1
ATOM 2122 C CA . LEU B 1 64 ? -2.137 -11.117 -12.164 1 82.94 64 LEU B CA 1
ATOM 2123 C C . LEU B 1 64 ? -1.118 -11.664 -13.156 1 82.94 64 LEU B C 1
ATOM 2125 O O . LEU B 1 64 ? -1.331 -11.594 -14.367 1 82.94 64 LEU B O 1
ATOM 2129 N N . LEU B 1 65 ? -0.067 -12.203 -12.648 1 83.81 65 LEU B N 1
ATOM 2130 C CA . LEU B 1 65 ? 0.968 -12.781 -13.5 1 83.81 65 LEU B CA 1
ATOM 2131 C C . LEU B 1 65 ? 0.421 -13.961 -14.297 1 83.81 65 LEU B C 1
ATOM 2133 O O . LEU B 1 65 ? 0.677 -14.078 -15.492 1 83.81 65 LEU B O 1
ATOM 2137 N N . ILE B 1 66 ? -0.294 -14.773 -13.625 1 88.69 66 ILE B N 1
ATOM 2138 C CA . ILE B 1 66 ? -0.881 -15.945 -14.273 1 88.69 66 ILE B CA 1
ATOM 2139 C C . ILE B 1 66 ? -1.83 -15.5 -15.383 1 88.69 66 ILE B C 1
ATOM 2141 O O . ILE B 1 66 ? -1.758 -16 -16.5 1 88.69 66 ILE B O 1
ATOM 2145 N N . ARG B 1 67 ? -2.633 -14.586 -15.102 1 85 67 ARG B N 1
ATOM 2146 C CA . ARG B 1 67 ? -3.6 -14.094 -16.078 1 85 67 ARG B CA 1
ATOM 2147 C C . ARG B 1 67 ? -2.895 -13.484 -17.297 1 85 67 ARG B C 1
ATOM 2149 O O . ARG B 1 67 ? -3.32 -13.688 -18.438 1 85 67 ARG B O 1
ATOM 2156 N N . THR B 1 68 ? -1.872 -12.773 -17 1 82.12 68 THR B N 1
ATOM 2157 C CA . THR B 1 68 ? -1.117 -12.125 -18.078 1 82.12 68 THR B CA 1
ATOM 2158 C C . THR B 1 68 ? -0.458 -13.164 -18.984 1 82.12 68 THR B C 1
ATOM 2160 O O . THR B 1 68 ? -0.487 -13.031 -20.203 1 82.12 68 THR B O 1
ATOM 2163 N N . GLU B 1 69 ? 0.105 -14.188 -18.422 1 84.94 69 GLU B N 1
ATOM 2164 C CA . GLU B 1 69 ? 0.784 -15.219 -19.188 1 84.94 69 GLU B CA 1
ATOM 2165 C C . GLU B 1 69 ? -0.209 -16.031 -20.016 1 84.94 69 GLU B C 1
ATOM 2167 O O . GLU B 1 69 ? 0.07 -16.391 -21.156 1 84.94 69 GLU B O 1
ATOM 2172 N N . PHE B 1 70 ? -1.32 -16.281 -19.438 1 88.56 70 PHE B N 1
ATOM 2173 C CA . PHE B 1 70 ? -2.348 -17 -20.172 1 88.56 70 PHE B CA 1
ATOM 2174 C C . PHE B 1 70 ? -2.883 -16.156 -21.328 1 88.56 70 PHE B C 1
ATOM 2176 O O . PHE B 1 70 ? -3.109 -16.672 -22.422 1 88.56 70 PHE B O 1
ATOM 2183 N N . LYS B 1 71 ? -3.002 -14.914 -21.078 1 83.81 71 LYS B N 1
ATOM 2184 C CA . LYS B 1 71 ? -3.451 -13.992 -22.125 1 83.81 71 LYS B CA 1
ATOM 2185 C C . LYS B 1 71 ? -2.477 -13.969 -23.297 1 83.81 71 LYS B C 1
ATOM 2187 O O . LYS B 1 71 ? -2.895 -13.898 -24.453 1 83.81 71 LYS B O 1
ATOM 2192 N N . ARG B 1 72 ? -1.258 -14.055 -23.016 1 83.62 72 ARG B N 1
ATOM 2193 C CA . ARG B 1 72 ? -0.214 -14 -24.031 1 83.62 72 ARG B CA 1
ATOM 2194 C C . ARG B 1 72 ? -0.354 -15.156 -25.016 1 83.62 72 ARG B C 1
ATOM 2196 O O . ARG B 1 72 ? 0.039 -15.039 -26.188 1 83.62 72 ARG B O 1
ATOM 2203 N N . VAL B 1 73 ? -0.882 -16.234 -24.578 1 89.06 73 VAL B N 1
ATOM 2204 C CA . VAL B 1 73 ? -1.024 -17.391 -25.453 1 89.06 73 VAL B CA 1
ATOM 2205 C C . VAL B 1 73 ? -2.469 -17.5 -25.938 1 89.06 73 VAL B C 1
ATOM 2207 O O . VAL B 1 73 ? -2.9 -18.562 -26.375 1 89.06 73 VAL B O 1
ATOM 2210 N N . GLY B 1 74 ? -3.234 -16.531 -25.688 1 87.44 74 GLY B N 1
ATOM 2211 C CA . GLY B 1 74 ? -4.559 -16.438 -26.281 1 87.44 74 GLY B CA 1
ATOM 2212 C C . GLY B 1 74 ? -5.66 -16.938 -25.375 1 87.44 74 GLY B C 1
ATOM 2213 O O . GLY B 1 74 ? -6.816 -17.031 -25.781 1 87.44 74 GLY B O 1
ATOM 2214 N N . ILE B 1 75 ? -5.336 -17.344 -24.219 1 86.75 75 ILE B N 1
ATOM 2215 C CA . ILE B 1 75 ? -6.34 -17.797 -23.25 1 86.75 75 ILE B CA 1
ATOM 2216 C C . ILE B 1 75 ? -6.742 -16.625 -22.344 1 86.75 75 ILE B C 1
ATOM 2218 O O . ILE B 1 75 ? -5.961 -16.203 -21.5 1 86.75 75 ILE B O 1
ATOM 2222 N N . LEU B 1 76 ? -7.949 -16.344 -22.516 1 81.94 76 LEU B N 1
ATOM 2223 C CA . LEU B 1 76 ? -8.43 -15.164 -21.781 1 81.94 76 LEU B CA 1
ATOM 2224 C C . LEU B 1 76 ? -9.164 -15.578 -20.516 1 81.94 76 LEU B C 1
ATOM 2226 O O . LEU B 1 76 ? -9.727 -16.672 -20.438 1 81.94 76 LEU B O 1
ATOM 2230 N N . ASN B 1 77 ? -9.086 -14.828 -19.5 1 79.62 77 ASN B N 1
ATOM 2231 C CA . ASN B 1 77 ? -9.883 -14.922 -18.281 1 79.62 77 ASN B CA 1
ATOM 2232 C C . ASN B 1 77 ? -9.555 -16.188 -17.484 1 79.62 77 ASN B C 1
ATOM 2234 O O . ASN B 1 77 ? -10.453 -16.891 -17.031 1 79.62 77 ASN B O 1
ATOM 2238 N N . PHE B 1 78 ? -8.383 -16.547 -17.562 1 86.75 78 PHE B N 1
ATOM 2239 C CA . PHE B 1 78 ? -7.938 -17.656 -16.734 1 86.75 78 PHE B CA 1
ATOM 2240 C C . PHE B 1 78 ? -6.902 -17.188 -15.711 1 86.75 78 PHE B C 1
ATOM 2242 O O . PHE B 1 78 ? -5.934 -16.516 -16.078 1 86.75 78 PHE B O 1
ATOM 2249 N N . PRO B 1 79 ? -7 -17.578 -14.477 1 88.88 79 PRO B N 1
ATOM 2250 C CA . PRO B 1 79 ? -8.133 -18.266 -13.867 1 88.88 79 PRO B CA 1
ATOM 2251 C C . PRO B 1 79 ? -9.414 -17.438 -13.883 1 88.88 79 PRO B C 1
ATOM 2253 O O . PRO B 1 79 ? -9.352 -16.203 -14.016 1 88.88 79 PRO B O 1
ATOM 2256 N N . PRO B 1 80 ? -10.547 -18.109 -13.828 1 84.75 80 PRO B N 1
ATOM 2257 C CA . PRO B 1 80 ? -11.82 -17.375 -13.82 1 84.75 80 PRO B CA 1
ATOM 2258 C C . PRO B 1 80 ? -11.922 -16.375 -12.68 1 84.75 80 PRO B C 1
ATOM 2260 O O . PRO B 1 80 ? -11.328 -16.578 -11.617 1 84.75 80 PRO B O 1
ATOM 2263 N N . LEU B 1 81 ? -12.727 -15.367 -12.867 1 79.44 81 LEU B N 1
ATOM 2264 C CA . LEU B 1 81 ? -12.898 -14.297 -11.891 1 79.44 81 LEU B CA 1
ATOM 2265 C C . LEU B 1 81 ? -13.492 -14.836 -10.594 1 79.44 81 LEU B C 1
ATOM 2267 O O . LEU B 1 81 ? -13.203 -14.32 -9.508 1 79.44 81 LEU B O 1
ATOM 2271 N N . GLU B 1 82 ? -14.234 -15.867 -10.766 1 84.5 82 GLU B N 1
ATOM 2272 C CA . GLU B 1 82 ? -14.945 -16.406 -9.609 1 84.5 82 GLU B CA 1
ATOM 2273 C C . GLU B 1 82 ? -14.047 -17.328 -8.789 1 84.5 82 GLU B C 1
ATOM 2275 O O . GLU B 1 82 ? -14.438 -17.797 -7.723 1 84.5 82 GLU B O 1
ATOM 2280 N N . THR B 1 83 ? -12.875 -17.547 -9.32 1 91.31 83 THR B N 1
ATOM 2281 C CA . THR B 1 83 ? -11.953 -18.406 -8.586 1 91.31 83 THR B CA 1
ATOM 2282 C C . THR B 1 83 ? -11.664 -17.844 -7.203 1 91.31 83 THR B C 1
ATOM 2284 O O . THR B 1 83 ? -11.336 -16.656 -7.07 1 91.31 83 THR B O 1
ATOM 2287 N N . ALA B 1 84 ? -11.836 -18.703 -6.188 1 94.31 84 ALA B N 1
ATOM 2288 C CA . ALA B 1 84 ? -11.516 -18.297 -4.82 1 94.31 84 ALA B CA 1
ATOM 2289 C C . ALA B 1 84 ? -10.008 -18.172 -4.617 1 94.31 84 ALA B C 1
ATOM 2291 O O . ALA B 1 84 ? -9.258 -19.078 -4.953 1 94.31 84 ALA B O 1
ATOM 2292 N N . VAL B 1 85 ? -9.617 -17 -4.117 1 95.06 85 VAL B N 1
ATOM 2293 C CA . VAL B 1 85 ? -8.195 -16.766 -3.85 1 95.06 85 VAL B CA 1
ATOM 2294 C C . VAL B 1 85 ? -8.008 -16.391 -2.381 1 95.06 85 VAL B C 1
ATOM 2296 O O . VAL B 1 85 ? -8.438 -15.328 -1.944 1 95.06 85 VAL B O 1
ATOM 2299 N N . VAL B 1 86 ? -7.414 -17.266 -1.649 1 97.5 86 VAL B N 1
ATOM 2300 C CA . VAL B 1 86 ? -7.027 -16.969 -0.272 1 97.5 86 VAL B CA 1
ATOM 2301 C C . VAL B 1 86 ? -5.609 -16.406 -0.242 1 97.5 86 VAL B C 1
ATOM 2303 O O . VAL B 1 86 ? -4.676 -17.031 -0.76 1 97.5 86 VAL B O 1
ATOM 2306 N N . ASP B 1 87 ? -5.469 -15.234 0.333 1 97.75 87 ASP B N 1
ATOM 2307 C CA . ASP B 1 87 ? -4.203 -14.508 0.363 1 97.75 87 ASP B CA 1
ATOM 2308 C C . ASP B 1 87 ? -3.729 -14.289 1.798 1 97.75 87 ASP B C 1
ATOM 2310 O O . ASP B 1 87 ? -4.23 -13.406 2.494 1 97.75 87 ASP B O 1
ATOM 2314 N N . SER B 1 88 ? -2.695 -14.945 2.152 1 97.69 88 SER B N 1
ATOM 2315 C CA . SER B 1 88 ? -2.219 -14.922 3.531 1 97.69 88 SER B CA 1
ATOM 2316 C C . SER B 1 88 ? -1.67 -13.547 3.9 1 97.69 88 SER B C 1
ATOM 2318 O O . SER B 1 88 ? -1.681 -13.164 5.074 1 97.69 88 SER B O 1
ATOM 2320 N N . PHE B 1 89 ? -1.143 -12.898 2.916 1 96.56 89 PHE B N 1
ATOM 2321 C CA . PHE B 1 89 ? -0.711 -11.531 3.186 1 96.56 89 PHE B CA 1
ATOM 2322 C C . PHE B 1 89 ? -1.898 -10.648 3.557 1 96.56 89 PHE B C 1
ATOM 2324 O O . PHE B 1 89 ? -1.828 -9.875 4.512 1 96.56 89 PHE B O 1
ATOM 2331 N N . LYS B 1 90 ? -2.932 -10.75 2.789 1 95.75 90 LYS B N 1
ATOM 2332 C CA . LYS B 1 90 ? -4.141 -9.977 3.061 1 95.75 90 LYS B CA 1
ATOM 2333 C C . LYS B 1 90 ? -4.691 -10.289 4.449 1 95.75 90 LYS B C 1
ATOM 2335 O O . LYS B 1 90 ? -5.086 -9.383 5.184 1 95.75 90 LYS B O 1
ATOM 2340 N N . LEU B 1 91 ? -4.719 -11.523 4.758 1 96.75 91 LEU B N 1
ATOM 2341 C CA . LEU B 1 91 ? -5.184 -11.922 6.082 1 96.75 91 LEU B CA 1
ATOM 2342 C C . LEU B 1 91 ? -4.293 -11.328 7.168 1 96.75 91 LEU B C 1
ATOM 2344 O O . LEU B 1 91 ? -4.789 -10.883 8.203 1 96.75 91 LEU B O 1
ATOM 2348 N N . PHE B 1 92 ? -3.016 -11.359 6.949 1 96.25 92 PHE B N 1
ATOM 2349 C CA . PHE B 1 92 ? -2.057 -10.758 7.863 1 96.25 92 PHE B CA 1
ATOM 2350 C C . PHE B 1 92 ? -2.406 -9.297 8.125 1 96.25 92 PHE B C 1
ATOM 2352 O O . PHE B 1 92 ? -2.529 -8.875 9.273 1 96.25 92 PHE B O 1
ATOM 2359 N N . CYS B 1 93 ? -2.664 -8.617 7.062 1 94.56 93 CYS B N 1
ATOM 2360 C CA . CYS B 1 93 ? -2.963 -7.188 7.133 1 94.56 93 CYS B CA 1
ATOM 2361 C C . CYS B 1 93 ? -4.281 -6.941 7.852 1 94.56 93 CYS B C 1
ATOM 2363 O O . CYS B 1 93 ? -4.395 -6.012 8.648 1 94.56 93 CYS B O 1
ATOM 2365 N N . LEU B 1 94 ? -5.242 -7.773 7.59 1 93.56 94 LEU B N 1
ATOM 2366 C CA . LEU B 1 94 ? -6.57 -7.621 8.172 1 93.56 94 LEU B CA 1
ATOM 2367 C C . LEU B 1 94 ? -6.539 -7.883 9.68 1 93.56 94 LEU B C 1
ATOM 2369 O O . LEU B 1 94 ? -7.207 -7.188 10.445 1 93.56 94 LEU B O 1
ATOM 2373 N N . GLN B 1 95 ? -5.766 -8.789 10.016 1 94.81 95 GLN B N 1
ATOM 2374 C CA . GLN B 1 95 ? -5.781 -9.234 11.406 1 94.81 95 GLN B CA 1
ATOM 2375 C C . GLN B 1 95 ? -4.805 -8.422 12.258 1 94.81 95 GLN B C 1
ATOM 2377 O O . GLN B 1 95 ? -4.953 -8.344 13.477 1 94.81 95 GLN B O 1
ATOM 2382 N N . GLU B 1 96 ? -3.793 -7.922 11.656 1 94.31 96 GLU B N 1
ATOM 2383 C CA . GLU B 1 96 ? -2.805 -7.086 12.328 1 94.31 96 GLU B CA 1
ATOM 2384 C C . GLU B 1 96 ? -2.801 -5.668 11.766 1 94.31 96 GLU B C 1
ATOM 2386 O O . GLU B 1 96 ? -1.931 -5.316 10.969 1 94.31 96 GLU B O 1
ATOM 2391 N N . ARG B 1 97 ? -3.682 -4.859 12.281 1 91.88 97 ARG B N 1
ATOM 2392 C CA . ARG B 1 97 ? -3.873 -3.512 11.75 1 91.88 97 ARG B CA 1
ATOM 2393 C C . ARG B 1 97 ? -2.715 -2.6 12.141 1 91.88 97 ARG B C 1
ATOM 2395 O O . ARG B 1 97 ? -2.086 -2.799 13.18 1 91.88 97 ARG B O 1
ATOM 2402 N N . ARG B 1 98 ? -2.467 -1.588 11.211 1 94.31 98 ARG B N 1
ATOM 2403 C CA . ARG B 1 98 ? -1.38 -0.651 11.477 1 94.31 98 ARG B CA 1
ATOM 2404 C C . ARG B 1 98 ? -1.871 0.791 11.414 1 94.31 98 ARG B C 1
ATOM 2406 O O . ARG B 1 98 ? -1.098 1.703 11.117 1 94.31 98 ARG B O 1
ATOM 2413 N N . ASP B 1 99 ? -3.129 0.982 11.641 1 91.38 99 ASP B N 1
ATOM 2414 C CA . ASP B 1 99 ? -3.617 2.355 11.727 1 91.38 99 ASP B CA 1
ATOM 2415 C C . ASP B 1 99 ? -3.189 3.01 13.039 1 91.38 99 ASP B C 1
ATOM 2417 O O . ASP B 1 99 ? -2.52 2.383 13.859 1 91.38 99 ASP B O 1
ATOM 2421 N N . LEU B 1 100 ? -3.492 4.258 13.195 1 93.19 100 LEU B N 1
ATOM 2422 C CA . LEU B 1 100 ? -3.043 5.012 14.359 1 93.19 100 LEU B CA 1
ATOM 2423 C C . LEU B 1 100 ? -3.52 4.355 15.656 1 93.19 100 LEU B C 1
ATOM 2425 O O . LEU B 1 100 ? -2.76 4.25 16.625 1 93.19 100 LEU B O 1
ATOM 2429 N N . THR B 1 101 ? -4.777 3.939 15.641 1 92.19 101 THR B N 1
ATOM 2430 C CA . THR B 1 101 ? -5.328 3.281 16.812 1 92.19 101 THR B CA 1
ATOM 2431 C C . THR B 1 101 ? -4.504 2.051 17.188 1 92.19 101 THR B C 1
ATOM 2433 O O . THR B 1 101 ? -4.129 1.871 18.344 1 92.19 101 THR B O 1
ATOM 2436 N N . ALA B 1 102 ? -4.156 1.266 16.234 1 93.19 102 ALA B N 1
ATOM 2437 C CA . ALA B 1 102 ? -3.357 0.061 16.453 1 93.19 102 ALA B CA 1
ATOM 2438 C C . ALA B 1 102 ? -1.947 0.412 16.922 1 93.19 102 ALA B C 1
ATOM 2440 O O . ALA B 1 102 ? -1.38 -0.271 17.781 1 93.19 102 ALA B O 1
ATOM 2441 N N . ALA B 1 103 ? -1.395 1.435 16.344 1 96 103 ALA B N 1
ATOM 2442 C CA . ALA B 1 103 ? -0.048 1.861 16.719 1 96 103 ALA B CA 1
ATOM 2443 C C . ALA B 1 103 ? 0.002 2.307 18.172 1 96 103 ALA B C 1
ATOM 2445 O O . ALA B 1 103 ? 0.949 1.984 18.891 1 96 103 ALA B O 1
ATOM 2446 N N . VAL B 1 104 ? -1.019 3.053 18.531 1 95.75 104 VAL B N 1
ATOM 2447 C CA . VAL B 1 104 ? -1.09 3.52 19.906 1 95.75 104 VAL B CA 1
ATOM 2448 C C . VAL B 1 104 ? -1.157 2.322 20.859 1 95.75 104 VAL B C 1
ATOM 2450 O O . VAL B 1 104 ? -0.45 2.281 21.875 1 95.75 104 VAL B O 1
ATOM 2453 N N . GLU B 1 105 ? -1.957 1.405 20.516 1 94.81 105 GLU B N 1
ATOM 2454 C CA . GLU B 1 105 ? -2.072 0.203 21.328 1 94.81 105 GLU B CA 1
ATOM 2455 C C . GLU B 1 105 ? -0.751 -0.558 21.375 1 94.81 105 GLU B C 1
ATOM 2457 O O . GLU B 1 105 ? -0.323 -0.998 22.453 1 94.81 105 GLU B O 1
ATOM 2462 N N . PHE B 1 106 ? -0.097 -0.698 20.359 1 95 106 PHE B N 1
ATOM 2463 C CA . PHE B 1 106 ? 1.117 -1.495 20.219 1 95 106 PHE B CA 1
ATOM 2464 C C . PHE B 1 106 ? 2.285 -0.825 20.938 1 95 106 PHE B C 1
ATOM 2466 O O . PHE B 1 106 ? 3.014 -1.476 21.688 1 95 106 PHE B O 1
ATOM 2473 N N . TYR B 1 107 ? 2.465 0.44 20.734 1 96.62 107 TYR B N 1
ATOM 2474 C CA . TYR B 1 107 ? 3.668 1.109 21.203 1 96.62 107 TYR B CA 1
ATOM 2475 C C . TYR B 1 107 ? 3.426 1.756 22.562 1 96.62 107 TYR B C 1
ATOM 2477 O O . TYR B 1 107 ? 4.367 1.985 23.328 1 96.62 107 TYR B O 1
ATOM 2485 N N . CYS B 1 108 ? 2.209 2.113 22.859 1 95.75 108 CYS B N 1
ATOM 2486 C CA . CYS B 1 108 ? 1.93 2.875 24.062 1 95.75 108 CYS B CA 1
ATOM 2487 C C . CYS B 1 108 ? 1.146 2.037 25.078 1 95.75 108 CYS B C 1
ATOM 2489 O O . CYS B 1 108 ? 0.995 2.428 26.234 1 95.75 108 CYS B O 1
ATOM 2491 N N . GLY B 1 109 ? 0.536 0.996 24.734 1 93.44 109 GLY B N 1
ATOM 2492 C CA . GLY B 1 109 ? -0.177 0.101 25.625 1 93.44 109 GLY B CA 1
ATOM 2493 C C . GLY B 1 109 ? -1.496 0.67 26.109 1 93.44 109 GLY B C 1
ATOM 2494 O O . GLY B 1 109 ? -1.974 0.313 27.188 1 93.44 109 GLY B O 1
ATOM 2495 N N . ARG B 1 110 ? -1.99 1.562 25.391 1 89.31 110 ARG B N 1
ATOM 2496 C CA . ARG B 1 110 ? -3.268 2.145 25.781 1 89.31 110 ARG B CA 1
ATOM 2497 C C . ARG B 1 110 ? -4.242 2.182 24.609 1 89.31 110 A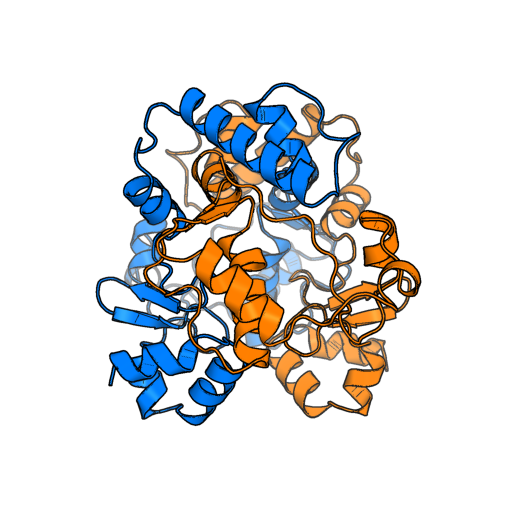RG B C 1
ATOM 2499 O O . ARG B 1 110 ? -3.834 2.066 23.453 1 89.31 110 ARG B O 1
ATOM 2506 N N . SER B 1 111 ? -5.527 2.336 24.984 1 82.94 111 SER B N 1
ATOM 2507 C CA . SER B 1 111 ? -6.551 2.432 23.953 1 82.94 111 SER B CA 1
ATOM 2508 C C . SER B 1 111 ? -6.664 3.854 23.406 1 82.94 111 SER B C 1
ATOM 2510 O O . SER B 1 111 ? -6.484 4.82 24.156 1 82.94 111 SER B O 1
ATOM 2512 N N . HIS B 1 112 ? -6.801 4.078 22.078 1 78.62 112 HIS B N 1
ATOM 2513 C CA . HIS B 1 112 ? -7 5.371 21.438 1 78.62 112 HIS B CA 1
ATOM 2514 C C . HIS B 1 112 ? -8.461 5.57 21.047 1 78.62 112 HIS B C 1
ATOM 2516 O O . HIS B 1 112 ? -8.828 6.625 20.516 1 78.62 112 HIS B O 1
ATOM 2522 N N . GLU B 1 113 ? -9.359 4.801 21.219 1 68.19 113 GLU B N 1
ATOM 2523 C CA . GLU B 1 113 ? -10.727 4.777 20.688 1 68.19 113 GLU B CA 1
ATOM 2524 C C . GLU B 1 113 ? -11.508 6.004 21.156 1 68.19 113 GLU B C 1
ATOM 2526 O O . GLU B 1 113 ? -12.242 6.609 20.375 1 68.19 113 GLU B O 1
ATOM 2531 N N . GLY B 1 114 ? -11.445 6.434 22.234 1 62.69 114 GLY B N 1
ATOM 2532 C CA . GLY B 1 114 ? -12.305 7.492 22.75 1 62.69 114 GLY B CA 1
ATOM 2533 C C . GLY B 1 114 ? -11.891 8.875 22.266 1 62.69 114 GLY B C 1
ATOM 2534 O O . GLY B 1 114 ? -12.719 9.781 22.188 1 62.69 114 GLY B O 1
ATOM 2535 N N . ALA B 1 115 ? -10.805 9.141 21.984 1 61.72 115 ALA B N 1
ATOM 2536 C CA . ALA B 1 115 ? -10.328 10.477 21.656 1 61.72 115 ALA B CA 1
ATOM 2537 C C . ALA B 1 115 ? -9.938 10.57 20.172 1 61.72 115 ALA B C 1
ATOM 2539 O O . ALA B 1 115 ? -9.609 11.648 19.688 1 61.72 115 ALA B O 1
ATOM 2540 N N . ALA B 1 116 ? -10.305 9.461 19.531 1 65.31 116 ALA B N 1
ATOM 2541 C CA . ALA B 1 116 ? -9.891 9.375 18.141 1 65.31 116 ALA B CA 1
ATOM 2542 C C . ALA B 1 116 ? -10.734 10.281 17.25 1 65.31 116 ALA B C 1
ATOM 2544 O O . ALA B 1 116 ? -11.875 10.602 17.594 1 65.31 116 ALA B O 1
ATOM 2545 N N . HIS B 1 117 ? -10.141 10.945 16.328 1 70.25 117 HIS B N 1
ATOM 2546 C CA . HIS B 1 117 ? -10.719 11.578 15.141 1 70.25 117 HIS B CA 1
ATOM 2547 C C . HIS B 1 117 ? -10.867 13.086 15.336 1 70.25 117 HIS B C 1
ATOM 2549 O O . HIS B 1 117 ? -11.695 13.727 14.68 1 70.25 117 HIS B O 1
ATOM 2555 N N . SER B 1 118 ? -10.164 13.508 16.406 1 80.62 118 SER B N 1
ATOM 2556 C CA . SER B 1 118 ? -9.867 14.938 16.328 1 80.62 118 SER B CA 1
ATOM 2557 C C . SER B 1 118 ? -8.43 15.18 15.898 1 80.62 118 SER B C 1
ATOM 2559 O O . SER B 1 118 ? -7.543 14.375 16.188 1 80.62 118 SER B O 1
ATOM 2561 N N . ALA B 1 119 ? -8.32 16.281 15.266 1 84.25 119 ALA B N 1
ATOM 2562 C CA . ALA B 1 119 ? -7.008 16.609 14.719 1 84.25 119 ALA B CA 1
ATOM 2563 C C . ALA B 1 119 ? -5.957 16.703 15.82 1 84.25 119 ALA B C 1
ATOM 2565 O O . ALA B 1 119 ? -4.871 16.125 15.688 1 84.25 119 ALA B O 1
ATOM 2566 N N . LEU B 1 120 ? -6.27 17.344 16.891 1 86.69 120 LEU B N 1
ATOM 2567 C CA . LEU B 1 120 ? -5.312 17.516 17.984 1 86.69 120 LEU B CA 1
ATOM 2568 C C . LEU B 1 120 ? -5.016 16.188 18.672 1 86.69 120 LEU B C 1
ATOM 2570 O O . LEU B 1 120 ? -3.861 15.883 18.969 1 86.69 120 LEU B O 1
ATOM 2574 N N . ALA B 1 121 ? -6.082 15.43 18.969 1 87.81 121 ALA B N 1
ATOM 2575 C CA . ALA B 1 121 ? -5.91 14.133 19.609 1 87.81 121 ALA B CA 1
ATOM 2576 C C . ALA B 1 121 ? -5.059 13.203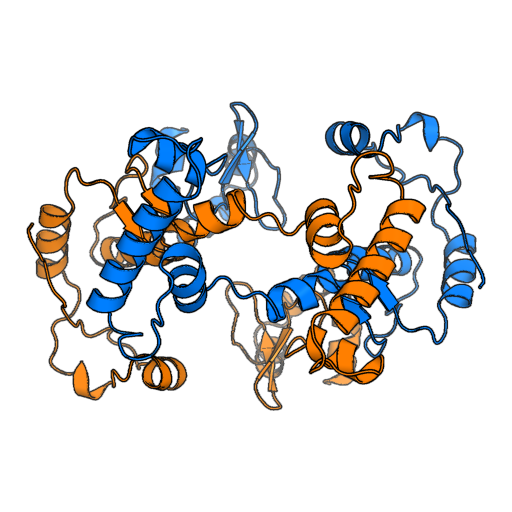 18.75 1 87.81 121 ALA B C 1
ATOM 2578 O O . ALA B 1 121 ? -4.172 12.516 19.25 1 87.81 121 ALA B O 1
ATOM 2579 N N . ASP B 1 122 ? -5.297 13.234 17.484 1 91 122 ASP B N 1
ATOM 2580 C CA . ASP B 1 122 ? -4.551 12.375 16.578 1 91 122 ASP B CA 1
ATOM 2581 C C . ASP B 1 122 ? -3.094 12.82 16.469 1 91 122 ASP B C 1
ATOM 2583 O O . ASP B 1 122 ? -2.189 11.984 16.391 1 91 122 ASP B O 1
ATOM 2587 N N . ALA B 1 123 ? -2.846 14.133 16.5 1 91.69 123 ALA B N 1
ATOM 2588 C CA . ALA B 1 123 ? -1.481 14.656 16.453 1 91.69 123 ALA B CA 1
ATOM 2589 C C . ALA B 1 123 ? -0.703 14.25 17.703 1 91.69 123 ALA B C 1
ATOM 2591 O O . ALA B 1 123 ? 0.445 13.805 17.609 1 91.69 123 ALA B O 1
ATOM 2592 N N . LYS B 1 124 ? -1.353 14.367 18.781 1 92.12 124 LYS B N 1
ATOM 2593 C CA . LYS B 1 124 ? -0.717 13.992 20.047 1 92.12 124 LYS B CA 1
ATOM 2594 C C . LYS B 1 124 ? -0.425 12.492 20.094 1 92.12 124 LYS B C 1
ATOM 2596 O O . LYS B 1 124 ? 0.666 12.078 20.484 1 92.12 124 LYS B O 1
ATOM 2601 N N . ALA B 1 125 ? -1.437 11.781 19.703 1 94.12 125 ALA B N 1
ATOM 2602 C CA . ALA B 1 125 ? -1.267 10.328 19.672 1 94.12 125 ALA B CA 1
ATOM 2603 C C . ALA B 1 125 ? -0.104 9.938 18.766 1 94.12 125 ALA B C 1
ATOM 2605 O O . ALA B 1 125 ? 0.664 9.023 19.078 1 94.12 125 ALA B O 1
ATOM 2606 N N . SER B 1 126 ? 0.023 10.594 17.672 1 95.69 126 SER B N 1
ATOM 2607 C CA . SER B 1 126 ? 1.108 10.312 16.734 1 95.69 126 SER B CA 1
ATOM 2608 C C . SER B 1 126 ? 2.469 10.523 17.391 1 95.69 126 SER B C 1
ATOM 2610 O O . SER B 1 126 ? 3.393 9.734 17.188 1 95.69 126 SER B O 1
ATOM 2612 N N . LEU B 1 127 ? 2.555 11.57 18.109 1 95.62 127 LEU B N 1
ATOM 2613 C CA . LEU B 1 127 ? 3.809 11.867 18.797 1 95.62 127 LEU B CA 1
ATOM 2614 C C . LEU B 1 127 ? 4.113 10.812 19.859 1 95.62 127 LEU B C 1
ATOM 2616 O O . LEU B 1 127 ? 5.262 10.398 20.016 1 95.62 127 LEU B O 1
ATOM 2620 N N . GLU B 1 128 ? 3.119 10.445 20.531 1 96.44 128 GLU B N 1
ATOM 2621 C CA . GLU B 1 128 ? 3.287 9.391 21.516 1 96.44 128 GLU B CA 1
ATOM 2622 C C . GLU B 1 128 ? 3.77 8.094 20.875 1 96.44 128 GLU B C 1
ATOM 2624 O O . GLU B 1 128 ? 4.602 7.383 21.453 1 96.44 128 GLU B O 1
ATOM 2629 N N . VAL B 1 129 ? 3.201 7.812 19.781 1 97.56 129 VAL B N 1
ATOM 2630 C CA . VAL B 1 129 ? 3.621 6.629 19.031 1 97.56 129 VAL B CA 1
ATOM 2631 C C . VAL B 1 129 ? 5.109 6.727 18.719 1 97.56 129 VAL B C 1
ATOM 2633 O O . VAL B 1 129 ? 5.852 5.754 18.891 1 97.56 129 VAL B O 1
ATOM 2636 N N . LEU B 1 130 ? 5.566 7.906 18.266 1 98.06 130 LEU B N 1
ATOM 2637 C CA . LEU B 1 130 ? 6.98 8.086 17.953 1 98.06 130 LEU B CA 1
ATOM 2638 C C . LEU B 1 130 ? 7.84 7.816 19.188 1 98.06 130 LEU B C 1
ATOM 2640 O O . LEU B 1 130 ? 8.859 7.129 19.109 1 98.06 130 LEU B O 1
ATOM 2644 N N . GLN B 1 131 ? 7.402 8.352 20.234 1 97.56 131 GLN B N 1
ATOM 2645 C CA . GLN B 1 131 ? 8.133 8.141 21.469 1 97.56 131 GLN B CA 1
ATOM 2646 C C . GLN B 1 131 ? 8.195 6.656 21.828 1 97.56 131 GLN B C 1
ATOM 2648 O O . GLN B 1 131 ? 9.242 6.156 22.25 1 97.56 131 GLN B O 1
ATOM 2653 N N . GLY B 1 132 ? 7.078 6.055 21.703 1 97.38 132 GLY B N 1
ATOM 2654 C CA . GLY B 1 132 ? 7.043 4.617 21.938 1 97.38 132 GLY B CA 1
ATOM 2655 C C . GLY B 1 132 ? 7.965 3.85 21 1 97.38 132 GLY B C 1
ATOM 2656 O O . GLY B 1 132 ? 8.633 2.902 21.422 1 97.38 132 GLY B O 1
ATOM 2657 N N . GLN B 1 133 ? 7.992 4.227 19.766 1 97.75 133 GLN B N 1
ATOM 2658 C CA . GLN B 1 133 ? 8.859 3.59 18.766 1 97.75 133 GLN B CA 1
ATOM 2659 C C . GLN B 1 133 ? 10.328 3.74 19.156 1 97.75 133 GLN B C 1
ATOM 2661 O O . GLN B 1 133 ? 11.109 2.791 19.031 1 97.75 133 GLN B O 1
ATOM 2666 N N . LEU B 1 134 ? 10.688 4.91 19.609 1 97.62 134 LEU B N 1
ATOM 2667 C CA . LEU B 1 134 ? 12.07 5.176 20 1 97.62 134 LEU B CA 1
ATOM 2668 C C . LEU B 1 134 ? 12.469 4.328 21.203 1 97.62 134 LEU B C 1
ATOM 2670 O O . LEU B 1 134 ? 13.617 3.91 21.328 1 97.62 134 LEU B O 1
ATOM 2674 N N . ARG B 1 135 ? 11.539 4.051 22.062 1 97.19 135 ARG B N 1
ATOM 2675 C CA . ARG B 1 135 ? 11.797 3.188 23.203 1 97.19 135 ARG B CA 1
ATOM 2676 C C . ARG B 1 135 ? 11.891 1.726 22.781 1 97.19 135 ARG B C 1
ATOM 2678 O O . ARG B 1 135 ? 12.727 0.979 23.297 1 97.19 135 ARG B O 1
ATOM 2685 N N . HIS B 1 136 ? 11.102 1.368 21.953 1 96.81 136 HIS B N 1
ATOM 2686 C CA . HIS B 1 136 ? 10.969 -0.022 21.531 1 96.81 136 HIS B CA 1
ATOM 2687 C C . HIS B 1 136 ? 12.141 -0.446 20.641 1 96.81 136 HIS B C 1
ATOM 2689 O O . HIS B 1 136 ? 12.562 -1.604 20.672 1 96.81 136 HIS B O 1
ATOM 2695 N N . TYR B 1 137 ? 12.617 0.53 19.859 1 97.44 137 TYR B N 1
ATOM 2696 C CA . TYR B 1 137 ? 13.672 0.22 18.906 1 97.44 137 TYR B CA 1
ATOM 2697 C C . TYR B 1 137 ? 14.922 1.055 19.172 1 97.44 137 TYR B C 1
ATOM 2699 O O . TYR B 1 137 ? 15.133 2.09 18.547 1 97.44 137 TYR B O 1
ATOM 2707 N N . PRO B 1 138 ? 15.828 0.561 19.844 1 95.88 138 PRO B N 1
ATOM 2708 C CA . PRO B 1 138 ? 17.016 1.329 20.219 1 95.88 138 PRO B CA 1
ATOM 2709 C C . PRO B 1 138 ? 17.906 1.647 19.031 1 95.88 138 PRO B C 1
ATOM 2711 O O . PRO B 1 138 ? 18.719 2.578 19.094 1 95.88 138 PRO B O 1
ATOM 2714 N N . ALA B 1 139 ? 17.766 0.964 17.984 1 96.31 139 ALA B N 1
ATOM 2715 C CA . ALA B 1 139 ? 18.641 1.132 16.828 1 96.31 139 ALA B CA 1
ATOM 2716 C C . ALA B 1 139 ? 18.188 2.318 15.977 1 96.31 139 ALA B C 1
ATOM 2718 O O . ALA B 1 139 ? 18.922 2.773 15.094 1 96.31 139 ALA B O 1
ATOM 2719 N N . LEU B 1 140 ? 17.016 2.826 16.203 1 97.06 140 LEU B N 1
ATOM 2720 C CA . LEU B 1 140 ? 16.547 3.977 15.438 1 97.06 140 LEU B CA 1
ATOM 2721 C C . LEU B 1 140 ? 17.422 5.199 15.695 1 97.06 140 LEU B C 1
ATOM 2723 O O . LEU B 1 140 ? 17.875 5.414 16.828 1 97.06 140 LEU B O 1
ATOM 2727 N N . PRO B 1 141 ? 17.578 5.996 14.617 1 96.75 141 PRO B N 1
ATOM 2728 C CA . PRO B 1 141 ? 18.266 7.27 14.852 1 96.75 141 PRO B CA 1
ATOM 2729 C C . PRO B 1 141 ? 17.609 8.102 15.945 1 96.75 141 PRO B C 1
ATOM 2731 O O . PRO B 1 141 ? 16.391 8.039 16.125 1 96.75 141 PRO B O 1
ATOM 2734 N N . ARG B 1 142 ? 18.406 8.953 16.594 1 96.31 142 ARG B N 1
ATOM 2735 C CA . ARG B 1 142 ? 17.891 9.734 17.719 1 96.31 142 ARG B CA 1
ATOM 2736 C C . ARG B 1 142 ? 17.797 11.211 17.359 1 96.31 142 ARG B C 1
ATOM 2738 O O . ARG B 1 142 ? 17.688 12.062 18.25 1 96.31 142 ARG B O 1
ATOM 2745 N N . ASP B 1 143 ? 17.891 11.461 16.109 1 96.5 143 ASP B N 1
ATOM 2746 C CA . ASP B 1 143 ? 17.719 12.828 15.625 1 96.5 143 ASP B CA 1
ATOM 2747 C C . ASP B 1 143 ? 16.703 12.891 14.484 1 96.5 143 ASP B C 1
ATOM 2749 O O . ASP B 1 143 ? 16.484 11.891 13.797 1 96.5 143 ASP B O 1
ATOM 2753 N N . VAL B 1 144 ? 16.156 14.047 14.289 1 96.62 144 VAL B N 1
ATOM 2754 C CA . VAL B 1 144 ? 15.078 14.234 13.336 1 96.62 144 VAL B CA 1
ATOM 2755 C C . VAL B 1 144 ? 15.578 13.977 11.922 1 96.62 144 VAL B C 1
ATOM 2757 O O . VAL B 1 144 ? 14.898 13.305 11.133 1 96.62 144 VAL B O 1
ATOM 2760 N N . ALA B 1 145 ? 16.703 14.484 11.617 1 95.25 145 ALA B N 1
ATOM 2761 C CA . ALA B 1 145 ? 17.266 14.32 10.273 1 95.25 145 ALA B CA 1
ATOM 2762 C C . ALA B 1 145 ? 17.422 12.844 9.93 1 95.25 145 ALA B C 1
ATOM 2764 O O . ALA B 1 145 ? 17.062 12.414 8.828 1 95.25 145 ALA B O 1
ATOM 2765 N N . GLY B 1 146 ? 17.969 12.133 10.875 1 96.75 146 GLY B N 1
ATOM 2766 C CA . GLY B 1 146 ? 18.141 10.703 10.672 1 96.75 146 GLY B CA 1
ATOM 2767 C C . GLY B 1 146 ? 16.828 9.953 10.523 1 96.75 146 GLY B C 1
ATOM 2768 O O . GLY B 1 146 ? 16.703 9.086 9.656 1 96.75 146 GLY B O 1
ATOM 2769 N N . LEU B 1 147 ? 15.898 10.227 11.344 1 97.81 147 LEU B N 1
ATOM 2770 C CA . LEU B 1 147 ? 14.578 9.602 11.266 1 97.81 147 LEU B CA 1
ATOM 2771 C C . LEU B 1 147 ? 13.898 9.938 9.938 1 97.81 147 LEU B C 1
ATOM 2773 O O . LEU B 1 147 ? 13.312 9.062 9.305 1 97.81 147 LEU B O 1
ATOM 2777 N N . ALA B 1 148 ? 14.016 11.18 9.547 1 96.12 148 ALA B N 1
ATOM 2778 C CA . ALA B 1 148 ? 13.406 11.633 8.305 1 96.12 148 ALA B CA 1
ATOM 2779 C C . ALA B 1 148 ? 14.031 10.93 7.098 1 96.12 148 ALA B C 1
ATOM 2781 O O . ALA B 1 148 ? 13.328 10.555 6.16 1 96.12 148 ALA B O 1
ATOM 2782 N N . ALA B 1 149 ? 15.297 10.766 7.156 1 94.88 149 ALA B N 1
ATOM 2783 C CA . ALA B 1 149 ? 15.992 10.078 6.074 1 94.88 149 ALA B CA 1
ATOM 2784 C C . ALA B 1 149 ? 15.547 8.625 5.969 1 94.88 149 ALA B C 1
ATOM 2786 O O . ALA B 1 149 ? 15.352 8.109 4.867 1 94.88 149 ALA B O 1
ATOM 2787 N N . LEU B 1 150 ? 15.398 8.102 7.098 1 95.62 150 LEU B N 1
ATOM 2788 C CA . LEU B 1 150 ? 14.93 6.723 7.137 1 95.62 150 LEU B CA 1
ATOM 2789 C C . LEU B 1 150 ? 13.523 6.605 6.559 1 95.62 150 LEU B C 1
ATOM 2791 O O . LEU B 1 150 ? 13.234 5.68 5.801 1 95.62 150 LEU B O 1
ATOM 2795 N N . CYS B 1 151 ? 12.656 7.48 6.844 1 95.38 151 CYS B N 1
ATOM 2796 C CA . CYS B 1 151 ? 11.281 7.484 6.352 1 95.38 151 CYS B CA 1
ATOM 2797 C C . CYS B 1 151 ? 11.242 7.734 4.848 1 95.38 151 CYS B C 1
ATOM 2799 O O . CYS B 1 151 ? 10.414 7.16 4.141 1 95.38 151 CYS B O 1
ATOM 2801 N N . ALA B 1 152 ? 12.094 8.539 4.379 1 92.19 152 ALA B N 1
ATOM 2802 C CA . ALA B 1 152 ? 12.117 8.891 2.961 1 92.19 152 ALA B CA 1
ATOM 2803 C C . ALA B 1 152 ? 12.641 7.727 2.123 1 92.19 152 ALA B C 1
ATOM 2805 O O . ALA B 1 152 ? 12.109 7.43 1.052 1 92.19 152 ALA B O 1
ATOM 2806 N N . GLY B 1 153 ? 13.625 7.098 2.654 1 91.81 153 GLY B N 1
ATOM 2807 C CA . GLY B 1 153 ? 14.266 6.066 1.854 1 91.81 153 GLY B CA 1
ATOM 2808 C C . GLY B 1 153 ? 14.805 6.582 0.534 1 91.81 153 GLY B C 1
ATOM 2809 O O . GLY B 1 153 ? 15.58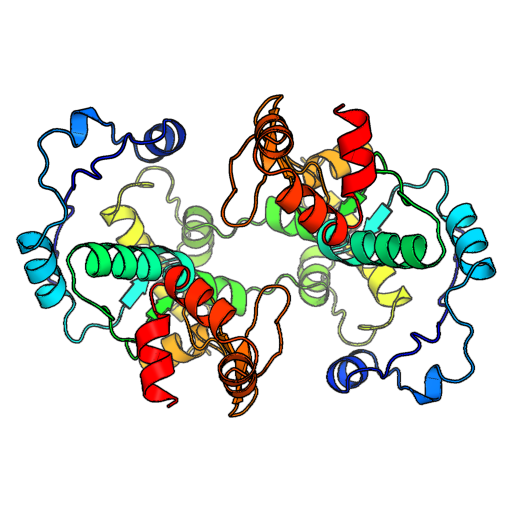6 7.539 0.508 1 91.81 153 GLY B O 1
ATOM 2810 N N . GLN B 1 154 ? 14.25 5.941 -0.511 1 89.38 154 GLN B N 1
ATOM 2811 C CA . GLN B 1 154 ? 14.688 6.34 -1.845 1 89.38 154 GLN B CA 1
ATOM 2812 C C . GLN B 1 154 ? 13.703 7.316 -2.479 1 89.38 154 GLN B C 1
ATOM 2814 O O . GLN B 1 154 ? 13.898 7.754 -3.615 1 89.38 154 GLN B O 1
ATOM 2819 N N . ASP B 1 155 ? 12.711 7.645 -1.769 1 84.81 155 ASP B N 1
ATOM 2820 C CA . ASP B 1 155 ? 11.68 8.523 -2.305 1 84.81 155 ASP B CA 1
ATOM 2821 C C . ASP B 1 155 ? 12.203 9.953 -2.463 1 84.81 155 ASP B C 1
ATOM 2823 O O . ASP B 1 155 ? 12.789 10.516 -1.533 1 84.81 155 ASP B O 1
ATOM 2827 N N . ILE B 1 156 ? 12.016 10.492 -3.641 1 76.88 156 ILE B N 1
ATOM 2828 C CA . ILE B 1 156 ? 12.312 11.898 -3.855 1 76.88 156 ILE B CA 1
ATOM 2829 C C . ILE B 1 156 ? 11.141 12.758 -3.387 1 76.88 156 ILE B C 1
ATOM 2831 O O . ILE B 1 156 ? 11.328 13.773 -2.721 1 76.88 156 ILE B O 1
ATOM 2835 N N . THR B 1 157 ? 9.969 12.258 -3.74 1 76.25 157 THR B N 1
ATOM 2836 C CA . THR B 1 157 ? 8.742 12.906 -3.307 1 76.25 157 THR B CA 1
ATOM 2837 C C . THR B 1 157 ? 8.039 12.086 -2.232 1 76.25 157 THR B C 1
ATOM 2839 O O . THR B 1 157 ? 8.188 10.859 -2.186 1 76.25 157 THR B O 1
ATOM 2842 N N . ALA B 1 158 ? 7.293 12.727 -1.456 1 73.38 158 ALA B N 1
ATOM 2843 C CA . ALA B 1 158 ? 6.648 12.07 -0.32 1 73.38 158 ALA B CA 1
ATOM 2844 C C . ALA B 1 158 ? 5.723 10.953 -0.784 1 73.38 158 ALA B C 1
ATOM 2846 O O . ALA B 1 158 ? 5.582 9.93 -0.104 1 73.38 158 ALA B O 1
ATOM 2847 N N . ASP B 1 159 ? 5.137 11.117 -1.873 1 71.19 159 ASP B N 1
ATOM 2848 C CA . ASP B 1 159 ? 4.16 10.141 -2.344 1 71.19 159 ASP B CA 1
ATOM 2849 C C . ASP B 1 159 ? 4.852 8.953 -3.004 1 71.19 159 ASP B C 1
ATOM 2851 O O . ASP B 1 159 ? 4.195 7.996 -3.424 1 71.19 159 ASP B O 1
ATOM 2855 N N . GLY B 1 160 ? 6.145 9.039 -3.141 1 77.81 160 GLY B N 1
ATOM 2856 C CA . GLY B 1 160 ? 6.914 7.91 -3.635 1 77.81 160 GLY B CA 1
ATOM 2857 C C . GLY B 1 160 ? 6.859 7.766 -5.145 1 77.81 160 GLY B C 1
ATOM 2858 O O . GLY B 1 160 ? 7.371 6.789 -5.695 1 77.81 160 GLY B O 1
ATOM 2859 N N . LYS B 1 161 ? 6.324 8.656 -5.82 1 76.38 161 LYS B N 1
ATOM 2860 C CA . LYS B 1 161 ? 6.137 8.531 -7.262 1 76.38 161 LYS B CA 1
ATOM 2861 C C . LYS B 1 161 ? 7.457 8.703 -8.008 1 76.38 161 LYS B C 1
ATOM 2863 O O . LYS B 1 161 ? 7.586 8.289 -9.164 1 76.38 161 LYS B O 1
ATOM 2868 N N . PHE B 1 162 ? 8.398 9.398 -7.316 1 79.88 162 PHE B N 1
ATOM 2869 C CA . PHE B 1 162 ? 9.758 9.531 -7.832 1 79.88 162 PHE B CA 1
ATOM 2870 C C . PHE B 1 162 ? 10.773 9.008 -6.828 1 79.88 162 PHE B C 1
ATOM 2872 O O . PHE B 1 162 ? 10.656 9.258 -5.629 1 79.88 162 PHE B O 1
ATOM 2879 N N . GLN B 1 163 ? 11.672 8.266 -7.375 1 85.94 163 GLN B N 1
ATOM 2880 C CA . GLN B 1 163 ? 12.633 7.637 -6.48 1 85.94 163 GLN B CA 1
ATOM 2881 C C . GLN B 1 163 ? 14.055 7.738 -7.031 1 85.94 163 GLN B C 1
ATOM 2883 O O . GLN B 1 163 ? 14.242 7.848 -8.242 1 85.94 163 GLN B O 1
ATOM 2888 N N . TRP B 1 164 ? 14.969 7.789 -6.109 1 85.69 164 TRP B N 1
ATOM 2889 C CA . TRP B 1 164 ? 16.375 7.703 -6.484 1 85.69 164 TRP B CA 1
ATOM 2890 C C . TRP B 1 164 ? 16.781 6.258 -6.758 1 85.69 164 TRP B C 1
ATOM 2892 O O . TRP B 1 164 ? 16.453 5.355 -5.98 1 85.69 164 TRP B O 1
ATOM 2902 N N . ARG B 1 165 ? 17.281 6.062 -7.859 1 84.56 165 ARG B N 1
ATOM 2903 C CA . ARG B 1 165 ? 18.016 4.836 -8.156 1 84.56 165 ARG B CA 1
ATOM 2904 C C . ARG B 1 165 ? 19.5 5.117 -8.32 1 84.56 165 ARG B C 1
ATOM 2906 O O . ARG B 1 165 ? 19.953 5.5 -9.406 1 84.56 165 ARG B O 1
ATOM 2913 N N . GLY B 1 166 ? 20.188 4.844 -7.199 1 82.56 166 GLY B N 1
ATOM 2914 C CA . GLY B 1 166 ? 21.516 5.449 -7.172 1 82.56 166 GLY B CA 1
ATOM 2915 C C . GLY B 1 166 ? 21.484 6.965 -7.199 1 82.56 166 GLY B C 1
ATOM 2916 O O . GLY B 1 166 ? 20.859 7.59 -6.336 1 82.56 166 GLY B O 1
ATOM 2917 N N . GLU B 1 167 ? 22.047 7.531 -8.227 1 84.12 167 GLU B N 1
ATOM 2918 C CA . GLU B 1 167 ? 22.062 8.984 -8.352 1 84.12 167 GLU B CA 1
ATOM 2919 C C . GLU B 1 167 ? 21.094 9.461 -9.43 1 84.12 167 GLU B C 1
ATOM 2921 O O . GLU B 1 167 ? 21.062 10.648 -9.773 1 84.12 167 GLU B O 1
ATOM 2926 N N . VAL B 1 168 ? 20.297 8.539 -9.852 1 82.31 168 VAL B N 1
ATOM 2927 C CA . VAL B 1 168 ? 19.406 8.859 -10.977 1 82.31 168 VAL B CA 1
ATOM 2928 C C . VAL B 1 168 ? 17.969 8.906 -10.5 1 82.31 168 VAL B C 1
ATOM 2930 O O . VAL B 1 168 ? 17.438 7.926 -9.961 1 82.31 168 VAL B O 1
ATOM 2933 N N . PRO B 1 169 ? 17.375 10.023 -10.68 1 83.62 169 PRO B N 1
ATOM 2934 C CA . PRO B 1 169 ? 15.945 10.078 -10.383 1 83.62 169 PRO B CA 1
ATOM 2935 C C . PRO B 1 169 ? 15.102 9.344 -11.422 1 83.62 169 PRO B C 1
ATOM 2937 O O . PRO B 1 169 ? 15.312 9.5 -12.625 1 83.62 169 PRO B O 1
ATOM 2940 N N . VAL B 1 170 ? 14.148 8.531 -10.875 1 84.31 170 VAL B N 1
ATOM 2941 C CA . VAL B 1 170 ? 13.312 7.738 -11.781 1 84.31 170 VAL B CA 1
ATOM 2942 C C . VAL B 1 170 ? 11.844 7.902 -11.406 1 84.31 170 VAL B C 1
ATOM 2944 O O . VAL B 1 170 ? 11.523 8.242 -10.266 1 84.31 170 VAL B O 1
ATOM 2947 N N . VAL B 1 171 ? 11 7.637 -12.43 1 80.25 171 VAL B N 1
ATOM 2948 C CA . VAL B 1 171 ? 9.57 7.523 -12.164 1 80.25 171 VAL B CA 1
ATOM 2949 C C . VAL B 1 171 ? 9.273 6.195 -11.469 1 80.25 171 VAL B C 1
ATOM 2951 O O . VAL B 1 171 ? 9.82 5.156 -11.852 1 80.25 171 VAL B O 1
ATOM 2954 N N . ALA B 1 172 ? 8.461 6.227 -10.406 1 79.56 172 ALA B N 1
ATOM 2955 C CA . ALA B 1 172 ? 8.258 5.008 -9.625 1 79.56 172 ALA B CA 1
ATOM 2956 C C . ALA B 1 172 ? 6.797 4.562 -9.672 1 79.56 172 ALA B C 1
ATOM 2958 O O . ALA B 1 172 ? 6.363 3.748 -8.859 1 79.56 172 ALA B O 1
ATOM 2959 N N . PHE B 1 173 ? 6.098 5.117 -10.625 1 70.81 173 PHE B N 1
ATOM 2960 C CA . PHE B 1 173 ? 4.691 4.746 -10.703 1 70.81 173 PHE B CA 1
ATOM 2961 C C . PHE B 1 173 ? 4.223 4.695 -12.156 1 70.81 173 PHE B C 1
ATOM 2963 O O . PHE B 1 173 ? 4.879 5.246 -13.047 1 70.81 173 PHE B O 1
ATOM 2970 N N . GLY B 1 174 ? 3.104 3.986 -12.289 1 64.12 174 GLY B N 1
ATOM 2971 C CA . GLY B 1 174 ? 2.439 3.992 -13.586 1 64.12 174 GLY B CA 1
ATOM 2972 C C . GLY B 1 174 ? 3.211 3.246 -14.656 1 64.12 174 GLY B C 1
ATOM 2973 O O . GLY B 1 174 ? 4.066 2.414 -14.352 1 64.12 174 GLY B O 1
ATOM 2974 N N . ARG B 1 175 ? 2.881 3.533 -15.867 1 64.44 175 ARG B N 1
ATOM 2975 C CA . ARG B 1 175 ? 3.416 2.814 -17.016 1 64.44 175 ARG B CA 1
ATOM 2976 C C . ARG B 1 175 ? 4.887 3.156 -17.234 1 64.44 175 ARG B C 1
ATOM 2978 O O . ARG B 1 175 ? 5.613 2.398 -17.891 1 64.44 175 ARG B O 1
ATOM 2985 N N . HIS B 1 176 ? 5.328 4.215 -16.672 1 75.38 176 HIS B N 1
ATOM 2986 C CA . HIS B 1 176 ? 6.699 4.652 -16.906 1 75.38 176 HIS B CA 1
ATOM 2987 C C . HIS B 1 176 ? 7.582 4.379 -15.695 1 75.38 176 HIS B C 1
ATOM 2989 O O . HIS B 1 176 ? 8.656 4.965 -15.555 1 75.38 176 HIS B O 1
ATOM 2995 N N . ALA B 1 177 ? 7.023 3.537 -14.883 1 77.81 177 ALA B N 1
ATOM 2996 C CA . ALA B 1 177 ? 7.82 3.18 -13.711 1 77.81 177 ALA B CA 1
ATOM 2997 C C . ALA B 1 177 ? 9.188 2.637 -14.125 1 77.81 177 ALA B C 1
ATOM 2999 O O . ALA B 1 177 ? 9.281 1.788 -15.016 1 77.81 177 ALA B O 1
ATOM 3000 N N . GLY B 1 178 ? 10.18 3.264 -13.508 1 81.19 178 GLY B N 1
ATOM 3001 C CA . GLY B 1 178 ? 11.539 2.83 -13.781 1 81.19 178 GLY B CA 1
ATOM 3002 C C . GLY B 1 178 ? 12.258 3.725 -14.773 1 81.19 178 GLY B C 1
ATOM 3003 O O . GLY B 1 178 ? 13.484 3.666 -14.898 1 81.19 178 GLY B O 1
ATOM 3004 N N . VAL B 1 179 ? 11.531 4.574 -15.438 1 79.75 179 VAL B N 1
ATOM 3005 C CA . VAL B 1 179 ? 12.125 5.43 -16.469 1 79.75 179 VAL B CA 1
ATOM 3006 C C . VAL B 1 179 ? 12.789 6.633 -15.812 1 79.75 179 VAL B C 1
ATOM 3008 O O . VAL B 1 179 ? 12.195 7.301 -14.961 1 79.75 179 VAL B O 1
ATOM 3011 N N . PRO B 1 180 ? 14.086 6.859 -16.234 1 81.38 180 PRO B N 1
ATOM 3012 C CA . PRO B 1 180 ? 14.75 8.047 -15.688 1 81.38 180 PRO B CA 1
ATOM 3013 C C . PRO B 1 180 ? 14.016 9.344 -16.031 1 81.38 180 PRO B C 1
ATOM 3015 O O . PRO B 1 180 ? 13.484 9.484 -17.125 1 81.38 180 PRO B O 1
ATOM 3018 N N . LEU B 1 181 ? 14.023 10.219 -15.086 1 80.44 181 LEU B N 1
ATOM 3019 C CA . LEU B 1 181 ? 13.328 11.484 -15.266 1 80.44 181 LEU B CA 1
ATOM 3020 C C . LEU B 1 181 ? 13.883 12.242 -16.469 1 80.44 181 LEU B C 1
ATOM 3022 O O . LEU B 1 181 ? 13.133 12.914 -17.188 1 80.44 181 LEU B O 1
ATOM 3026 N N . ALA B 1 182 ? 15.148 12.188 -16.672 1 77.94 182 ALA B N 1
ATOM 3027 C CA . ALA B 1 182 ? 15.781 12.852 -17.797 1 77.94 182 ALA B CA 1
ATOM 3028 C C . ALA B 1 182 ? 15.172 12.391 -19.125 1 77.94 182 ALA B C 1
ATOM 3030 O O . ALA B 1 182 ? 14.945 13.195 -20.031 1 77.94 182 ALA B O 1
ATOM 3031 N N . VAL B 1 183 ? 14.867 11.133 -19.219 1 78.5 183 VAL B N 1
ATOM 3032 C CA . VAL B 1 183 ? 14.258 10.555 -20.422 1 78.5 183 VAL B CA 1
ATOM 3033 C C . VAL B 1 183 ? 12.812 11.023 -20.547 1 78.5 183 VAL B C 1
ATOM 3035 O O . VAL B 1 183 ? 12.344 11.336 -21.641 1 78.5 183 VAL B O 1
ATOM 3038 N N . MET B 1 184 ? 12.172 11.016 -19.453 1 76.81 184 MET B N 1
ATOM 3039 C CA . MET B 1 184 ? 10.781 11.461 -19.438 1 76.81 184 MET B CA 1
ATOM 3040 C C . MET B 1 184 ? 10.672 12.891 -19.953 1 76.81 184 MET B C 1
ATOM 3042 O O . MET B 1 184 ? 9.742 13.211 -20.703 1 76.81 184 MET B O 1
ATOM 3046 N N . ILE B 1 185 ? 11.562 13.695 -19.578 1 71.75 185 ILE B N 1
ATOM 3047 C CA . ILE B 1 185 ? 11.562 15.102 -19.953 1 71.75 185 ILE B CA 1
ATOM 3048 C C . ILE B 1 185 ? 11.805 15.234 -21.453 1 71.75 185 ILE B C 1
ATOM 3050 O O . ILE B 1 185 ? 11.172 16.062 -22.125 1 71.75 185 ILE B O 1
ATOM 3054 N N . GLU B 1 186 ? 12.617 14.398 -21.906 1 74.31 186 GLU B N 1
ATOM 3055 C CA . GLU B 1 186 ? 13 14.469 -23.328 1 74.31 186 GLU B CA 1
ATOM 3056 C C . GLU B 1 186 ? 11.93 13.852 -24.219 1 74.31 186 GLU B C 1
ATOM 3058 O O . GLU B 1 186 ? 11.578 14.406 -25.25 1 74.31 186 GLU B O 1
ATOM 3063 N N . GLN B 1 187 ? 11.336 12.789 -23.75 1 77.69 187 GLN B N 1
ATOM 3064 C CA . GLN B 1 187 ? 10.516 11.992 -24.656 1 77.69 187 GLN B CA 1
ATOM 3065 C C . GLN B 1 187 ? 9.039 12.07 -24.281 1 77.69 187 GLN B C 1
ATOM 3067 O O . GLN B 1 187 ? 8.164 11.789 -25.109 1 77.69 187 GLN B O 1
ATOM 3072 N N . HIS B 1 188 ? 8.75 12.438 -23.094 1 73.5 188 HIS B N 1
ATOM 3073 C CA . HIS B 1 188 ? 7.363 12.398 -22.625 1 73.5 188 HIS B CA 1
ATOM 3074 C C . HIS B 1 188 ? 6.984 13.68 -21.906 1 73.5 188 HIS B C 1
ATOM 3076 O O . HIS B 1 188 ? 6.383 13.633 -20.828 1 73.5 188 HIS B O 1
ATOM 3082 N N . GLN B 1 189 ? 7.375 14.75 -22.438 1 66.12 189 GLN B N 1
ATOM 3083 C CA . GLN B 1 189 ? 7.184 16.047 -21.812 1 66.12 189 GLN B CA 1
ATOM 3084 C C . GLN B 1 189 ? 5.719 16.266 -21.438 1 66.12 189 GLN B C 1
ATOM 3086 O O . GLN B 1 189 ? 5.418 16.781 -20.359 1 66.12 189 GLN B O 1
ATOM 3091 N N . ASP B 1 190 ? 4.898 15.812 -22.281 1 62.75 190 ASP B N 1
ATOM 3092 C CA . ASP B 1 190 ? 3.473 16.031 -22.047 1 62.75 190 ASP B CA 1
ATOM 3093 C C . ASP B 1 190 ? 2.996 15.234 -20.828 1 62.75 190 ASP B C 1
ATOM 3095 O O . ASP B 1 190 ? 2.193 15.734 -20.031 1 62.75 190 ASP B O 1
ATOM 3099 N N . TYR B 1 191 ? 3.57 14.07 -20.719 1 63.88 191 TYR B N 1
ATOM 3100 C CA . TYR B 1 191 ? 3.197 13.242 -19.578 1 63.88 191 TYR B CA 1
ATOM 3101 C C . TYR B 1 191 ? 3.727 13.836 -18.281 1 63.88 191 TYR B C 1
ATOM 3103 O O . TYR B 1 191 ? 3.027 13.844 -17.266 1 63.88 191 TYR B O 1
ATOM 3111 N N . LEU B 1 192 ? 4.875 14.375 -18.375 1 65.06 192 LEU B N 1
ATOM 3112 C CA . LEU B 1 192 ? 5.473 14.992 -17.203 1 65.06 192 LEU B CA 1
ATOM 3113 C C . LEU B 1 192 ? 4.688 16.219 -16.766 1 65.06 192 LEU B C 1
ATOM 3115 O O . LEU B 1 192 ? 4.523 16.469 -15.578 1 65.06 192 LEU B O 1
ATOM 3119 N N . ARG B 1 193 ? 4.246 16.891 -17.75 1 61.5 193 ARG B N 1
ATOM 3120 C CA . ARG B 1 193 ? 3.404 18.047 -17.469 1 61.5 193 ARG B CA 1
ATOM 3121 C C . ARG B 1 193 ? 2.109 17.625 -16.781 1 61.5 193 ARG B C 1
ATOM 3123 O O . ARG B 1 193 ? 1.666 18.266 -15.828 1 61.5 193 ARG B O 1
ATOM 3130 N N . TRP B 1 194 ? 1.643 16.609 -17.328 1 57.94 194 TRP B N 1
ATOM 3131 C CA . TRP B 1 194 ? 0.426 16.062 -16.734 1 57.94 194 TRP B CA 1
ATOM 3132 C C . TRP B 1 194 ? 0.673 15.625 -15.297 1 57.94 194 TRP B C 1
ATOM 3134 O O . TRP B 1 194 ? -0.118 15.93 -14.398 1 57.94 194 TRP B O 1
ATOM 3144 N N . MET B 1 195 ? 1.747 14.938 -15.109 1 59.69 195 MET B N 1
ATOM 3145 C CA . MET B 1 195 ? 2.119 14.445 -13.789 1 59.69 195 MET B CA 1
ATOM 3146 C C . MET B 1 195 ? 2.33 15.602 -12.82 1 59.69 195 MET B C 1
ATOM 3148 O O . MET B 1 195 ? 1.939 15.523 -11.656 1 59.69 195 MET B O 1
ATOM 3152 N N . SER B 1 196 ? 2.963 16.594 -13.328 1 57.81 196 SER B N 1
ATOM 3153 C CA . SER B 1 196 ? 3.232 17.766 -12.516 1 57.81 196 SER B CA 1
ATOM 3154 C C . SER B 1 196 ? 1.94 18.391 -12.008 1 57.81 196 SER B C 1
ATOM 3156 O O . SER B 1 196 ? 1.902 18.938 -10.898 1 57.81 196 SER B O 1
ATOM 3158 N N . LEU B 1 197 ? 1.035 18.266 -12.844 1 53.91 197 LEU B N 1
ATOM 3159 C CA . LEU B 1 197 ? -0.272 18.781 -12.461 1 53.91 197 LEU B CA 1
ATOM 3160 C C . LEU B 1 197 ? -0.914 17.906 -11.391 1 53.91 197 LEU B C 1
ATOM 3162 O O . LEU B 1 197 ? -1.683 18.406 -10.562 1 53.91 197 LEU B O 1
ATOM 3166 N N . GLN B 1 198 ? -0.48 16.75 -11.609 1 49.12 198 GLN B N 1
ATOM 3167 C CA . GLN B 1 198 ? -1.042 15.812 -10.641 1 49.12 198 GLN B CA 1
ATOM 3168 C C . GLN B 1 198 ? -0.286 15.875 -9.312 1 49.12 198 GLN B C 1
ATOM 3170 O O . GLN B 1 198 ? -0.892 15.789 -8.242 1 49.12 198 GLN B O 1
ATOM 3175 N N . VAL B 1 199 ? 1.134 15.906 -9.586 1 48.84 199 VAL B N 1
ATOM 3176 C CA . VAL B 1 199 ? 1.996 15.836 -8.414 1 48.84 199 VAL B CA 1
ATOM 3177 C C . VAL B 1 199 ? 2.26 17.25 -7.883 1 48.84 199 VAL B C 1
ATOM 3179 O O . VAL B 1 199 ? 2.629 18.141 -8.648 1 48.84 199 VAL B O 1
ATOM 3182 N N . GLY B 1 200 ? 1.392 18.047 -7.707 1 43.19 200 GLY B N 1
ATOM 3183 C CA . GLY B 1 200 ? 1.565 19.406 -7.238 1 43.19 200 GLY B CA 1
ATOM 3184 C C . GLY B 1 200 ? 3.02 19.844 -7.176 1 43.19 200 GLY B C 1
ATOM 3185 O O . GLY B 1 200 ? 3.318 21 -6.906 1 43.19 200 GLY B O 1
ATOM 3186 N N . VAL B 1 201 ? 4.027 18.969 -7.039 1 39.47 201 VAL B N 1
ATOM 3187 C CA . VAL B 1 201 ? 5.41 19.297 -6.699 1 39.47 201 VAL B CA 1
ATOM 3188 C C . VAL B 1 201 ? 6.238 19.422 -7.977 1 39.47 201 VAL B C 1
ATOM 3190 O O . VAL B 1 201 ? 7.375 19.891 -7.938 1 39.47 201 VAL B O 1
ATOM 3193 N N . PHE B 1 202 ? 5.84 18.953 -9.07 1 41.19 202 PHE B N 1
ATOM 3194 C CA . PHE B 1 202 ? 6.766 18.719 -10.172 1 41.19 202 PHE B CA 1
ATOM 3195 C C . PHE B 1 202 ? 7.359 20.047 -10.656 1 41.19 202 PHE B C 1
ATOM 3197 O O . PHE B 1 202 ? 8.5 20.078 -11.133 1 41.19 202 PHE B O 1
ATOM 3204 N N . HIS B 1 203 ? 6.621 20.984 -10.602 1 38.56 203 HIS B N 1
ATOM 3205 C CA . HIS B 1 203 ? 7.203 22.141 -11.273 1 38.56 203 HIS B CA 1
ATOM 3206 C C . HIS B 1 203 ? 8.578 22.469 -10.695 1 38.56 203 HIS B C 1
ATOM 3208 O O . HIS B 1 203 ? 9.516 22.75 -11.445 1 38.56 203 HIS B O 1
ATOM 3214 N N . ASP B 1 204 ? 8.648 22.375 -9.492 1 36.84 204 ASP B N 1
ATOM 3215 C CA . ASP B 1 204 ? 9.898 22.859 -8.922 1 36.84 204 ASP B CA 1
ATOM 3216 C C . ASP B 1 204 ? 11.023 21.844 -9.133 1 36.84 204 ASP B C 1
ATOM 3218 O O . ASP B 1 204 ? 12.18 22.234 -9.336 1 36.84 204 ASP B O 1
ATOM 3222 N N . MET B 1 205 ? 10.781 20.641 -9.086 1 35.28 205 MET B N 1
ATOM 3223 C CA . MET B 1 205 ? 11.844 19.656 -9.273 1 35.28 205 MET B CA 1
ATOM 3224 C C . MET B 1 205 ? 12.43 19.734 -10.68 1 35.28 205 MET B C 1
ATOM 3226 O O . MET B 1 205 ? 13.641 19.594 -10.859 1 35.28 205 MET B O 1
ATOM 3230 N N . LEU B 1 206 ? 11.523 19.844 -11.523 1 36.72 206 LEU B N 1
ATOM 3231 C CA . LEU B 1 206 ? 12.008 19.953 -12.898 1 36.72 206 LEU B CA 1
ATOM 3232 C C . LEU B 1 206 ? 12.922 21.156 -13.062 1 36.72 206 LEU B C 1
ATOM 3234 O O . LEU B 1 206 ? 13.914 21.109 -13.797 1 36.72 206 LEU B O 1
ATOM 3238 N N . ASP B 1 207 ? 12.516 22.141 -12.43 1 34.09 207 ASP B N 1
ATOM 3239 C CA . ASP B 1 207 ? 13.367 23.312 -12.586 1 34.09 207 ASP B CA 1
ATOM 3240 C C . ASP B 1 207 ? 14.758 23.062 -12.008 1 34.09 207 ASP B C 1
ATOM 3242 O O . ASP B 1 207 ? 15.75 23.609 -12.5 1 34.09 207 ASP B O 1
ATOM 3246 N N . ASN B 1 208 ? 14.766 22.297 -11.008 1 32.75 208 ASN B N 1
ATOM 3247 C CA . ASN B 1 208 ? 16.094 22.094 -10.445 1 32.75 208 ASN B CA 1
ATOM 3248 C C . ASN B 1 208 ? 16.891 21.047 -11.242 1 32.75 208 ASN B C 1
ATOM 3250 O O . ASN B 1 208 ? 18.078 20.844 -10.992 1 32.75 208 ASN B O 1
ATOM 3254 N N . ILE B 1 209 ? 16.188 20.234 -11.844 1 32.12 209 ILE B N 1
ATOM 3255 C CA . ILE B 1 209 ? 16.922 19.25 -12.648 1 32.12 209 ILE B CA 1
ATOM 3256 C C . ILE B 1 209 ? 17.359 19.906 -13.961 1 32.12 209 ILE B C 1
ATOM 3258 O O . ILE B 1 209 ? 18.359 19.484 -14.555 1 32.12 209 ILE B O 1
ATOM 3262 N N . THR B 1 210 ? 16.531 20.828 -14.469 1 27.7 210 THR B N 1
ATOM 3263 C CA . THR B 1 210 ? 17.047 21.469 -15.672 1 27.7 210 THR B CA 1
ATOM 3264 C C . THR B 1 210 ? 18.109 22.5 -15.312 1 27.7 210 THR B C 1
ATOM 3266 O O . THR B 1 210 ? 17.984 23.219 -14.32 1 27.7 210 THR B O 1
#

Sequence (420 aa):
MQVLGPHRFNPDIPIPAEATAIHGITDADVATCPKFGDAAAVEYMHFMQDCDLHGFNARRFDVLLIRTEFKRVGILNFPPLETAVVDSFKLFCLQERRDLTAAVEFYCGRSHEGAAHSALADAKASLEVLQGQLRHYPALPRDVAGLAALCAGQDITADGKFQWRGEVPVVAFGRHAGVPLAVMIEQHQDYLRWMSLQVGVFHDMLDNITMQVLGPHRFNPDIPIPAEATAIHGITDADVATCPKFGDAAAVEYMHFMQDCDLHGFNARRFDVLLIRTEFKRVGILNFPPLETAVVDSFKLFCLQERRDLTAAVEFYCGRSHEGAAHSALADAKASLEVLQGQLRHYPALPRDVAGLAALCAGQDITADGKFQWRGEVPVVAFGRHAGVPLAVMIEQHQDYLRWMSLQVGVFHDMLDNIT

InterPro domains:
  IPR012337 Ribonuclease H-like superfamily [SSF53098] (8-141)
  IPR013520 Ribonuclease H-like domain [PF00929] (10-130)
  IPR013520 Ribonuclease H-like domain [SM00479] (5-139)
  IPR036397 Ribonuclease H superfamily [G3DSA:3.30.420.10] (6-137)

Organism: Tetradesmus obliquus (NCBI:txid3088)

Foldseek 3Di:
DDDDDDAAEQPVDADDPVVCVPPVQGNVNHVPGHHLEDVVLVVVCVVCPPHAEEDACCVVPVQVVNQVSCVVHPHHCPPPPPHHYHHVNVVVCVVQDDDLQSLLCVQVVDGLPPVPDDPVSSVVSVVSSVVSVCVVDVPQDPDPVRNVCVQCPQAPDNVRQWGDDPPFIAGCDDPRHPPTPVVCVVPPVVVLVVVCVVVVPSVVVVVVVD/DDDDDDAAEQPVDADDPVVCVPPVQGNVNHVPGHHLEDVVLVVVCVVCPPHAEEDACCVVPVQVVNQVSCVVHPHHCPPPPPHHYHHVNVVVCVVQDDDLQSLLCVQVVDGLPPVPDDPVSSVVSVVSSVVSVCVVDVVQDPDPVRNVCVQCPQAPDNVRQWGDDPPFIAGCDDPRHPPTPVVCVVPVVVVLVVVCVVRVPSVVVVVVVD

pLDDT: mean 83.4, std 15.07, range [27.7, 98.12]

Radius of gyration: 24.02 Å; Cα contacts (8 Å, |Δi|>4): 487; chains: 2; bounding box: 46×69×52 Å